Protein AF-0000000078671970 (afdb_homodimer)

Foldseek 3Di:
DVVVVVVVVVVVVVVVVVVVVVLVVVQVVVVVVVVVLLVVVVVVLVVLLVVLLVVVVVVLVVVQVVLVVVLVVVVVVLVVVVVVVVVVVVVVVVVLVVVVVVVDPVSVVVVVVVCVVVVCCVDPDDQDPPSDRPCCVSPPPVVVVSVVVSVVVDFAFLWFWDPLAAFQQKDADSVRFKIDGHPDGHDDRPDQNYAPPAGKIWTPDWDQADKDKWKKFLAPQQKKKWFKFFSPAHGHDDDAAEVVRGHWIWMHHPRWIWTRYVDIDTWDDPDDQGMKMWMDHQPQAKIWIARPVVRHTTDIDGDNPNGIMIIMIHSPDDPDMMGIDTDDDDDDDD/DVVVVVVVVVVVVVVVVVVVVVLVVVQVVVVVVVVVLLVVVVVVLVVLLVVLLVVVVVVLVVVQVVLVVVLVVVVVVLVVVVVVVVVVVVVVVVVLVVVVVVVDPCSVVVVVVVVVVVVCCVPPSDDDPPSDRPCCVSPPPVVVVSVVVSVVVDFAFLWFWDPLAAAQQKDADSVRFKIDGHPDGHDDRPDQNYAPPAGKIWTPDWDQADKGKWKKFLAVQQKKKWFKFFSPAHGHDDDAAEVVRGHWIWMHHPRWIWTRYVDIDTWDDPDDQGMKMWMDHQPQAKIWIARPVVRHTTDMDGDNPNGIMIIMIGRPPDPDMMGIDTDDDDDDDD

Secondary structure (DSSP, 8-state):
-HHHHHHHHHHHHHHHHHHHHHHHHHHHHHHHHHHHHHHHHHHHHHHHHHHHHHHHHHHHHHHHHHHHHHHHHHHHHHHHHHHHHHHHHHHHHHHHHHHHHHT-THHHHHHHHHHHHH---S----PPTT-S--HHHHHTTHHHHHHHHHGGG----S--B-TTTS-TTEEE-TTSSEEEE-SS-------TTS--SS--EEBSS-BSSSEEEEEEE-TT-SSEEEEEEETT---SS----SGGGTEEEEEEETTEEEE-SSS-EE---SS--SEEEEEEETTTTEEEEEETTTTEEEEEEE----S-EEEEEEE-SSSSPEEEEP--EEEEE-/-HHHHHHHHHHHHHHHHHHHHHHHHHHHHHHHHHHHHHHHHHHHHHHHHHHHHHHHHHHHHHHHHHHHHHHHHHHHHHHHHHHHHHHHHHHHHHHHHHHHHTT-TTHHHHHHHHHHHH--------PPTT-S--HHHHHTTHHHHHHHHHGGG----S--B-TTTS-TTEEE-TTSSEEEE-SS-------TTS--SS--EEBSS-BSSSEEEEEEE-TT-SSEEEEEEETT---SS----SGGGTEEEEEEETTEEEE-SSS-EE---SS--SEEEEEEETTTTEEEEEETTTTEEEEEEE----S-EEEEEEE-SSSSPEEEEP--EEEEE-

Sequence (668 aa):
GALEQKIQIFERKVTSYQTLTQNLDNTVDYIKNQASEAEKQIQVEFKKLRDALLTEERLRLSELAQEEEQKIAAVQKLTKNVNQDISDLKKLIVSVKKEIGNEDLRLLQNFQDLKRKAQWTRDDRCLSEDSLLNVGKHVGGLSFKIWKSLQNHVIYNPVVFDPNTASPWLSLDADLTAVKESHEPLITPDNPERFDPCGFVLGAEGYTSGKHRWDVMVRDCPSWVVGVCKEAVARKKKFTLSPSRGVWCIGLSKGVCTAFTNERMALQVQQRLERIRIKLDMDKGEVSFWDGESATHLVTLQHNFNVKIFPFFGPGVHSTSMILVPGKITMHTSGALEQKIQIFERKVTSYQTLTQNLDNTVDYIKNQASEAEKQIQVEFKKLRDALLTEERLRLSELAQEEEQKIAAVQKLTKNVNQDISDLKKLIVSVKKEIGNEDLRLLQNFQDLKRKAQWTRDDRCLSEDSLLNVGKHVGGLSFKIWKSLQNHVIYNPVVFDPNTASPWLSLDADLTAVKESHEPLITPDNPERFDPCGFVLGAEGYTSGKHRWDVMVRDCPSWVVGVCKEAVARKKKFTLSPSRGVWCIGLSKGVCTAFTNERMALQVQQRLERIRIKLDMDKGEVSFWDGESATHLVTLQHNFNVKIFPFFGPGVHSTSMILVPGKITMHTS

Structure (mmCIF, N/CA/C/O backbone):
data_AF-0000000078671970-model_v1
#
loop_
_entity.id
_entity.type
_entity.pdbx_description
1 polymer 'B30.2/SPRY domain-containing protein'
#
loop_
_atom_site.group_PDB
_atom_site.id
_atom_site.type_symbol
_atom_site.label_atom_id
_atom_site.label_alt_id
_atom_site.label_comp_id
_atom_site.label_asym_id
_atom_site.label_entity_id
_atom_site.label_seq_id
_atom_site.pdbx_PDB_ins_code
_atom_site.Cartn_x
_atom_site.Cartn_y
_atom_site.Cartn_z
_atom_site.occupancy
_atom_site.B_iso_or_equiv
_atom_site.auth_seq_id
_atom_site.auth_comp_id
_atom_site.auth_asym_id
_atom_site.auth_atom_id
_atom_site.pdbx_PDB_model_num
ATOM 1 N N . GLY A 1 1 ? 3.639 63.219 39.781 1 63.62 1 GLY A N 1
ATOM 2 C CA . GLY A 1 1 ? 4.078 63.906 38.562 1 63.62 1 GLY A CA 1
ATOM 3 C C . GLY A 1 1 ? 4.352 62.938 37.406 1 63.62 1 GLY A C 1
ATOM 4 O O . GLY A 1 1 ? 3.99 61.781 37.469 1 63.62 1 GLY A O 1
ATOM 5 N N . ALA A 1 2 ? 4.824 63.375 36.188 1 67.62 2 ALA A N 1
ATOM 6 C CA . ALA A 1 2 ? 5.074 62.656 34.938 1 67.62 2 ALA A CA 1
ATOM 7 C C . ALA A 1 2 ? 5.953 61.438 35.156 1 67.62 2 ALA A C 1
ATOM 9 O O . ALA A 1 2 ? 5.723 60.375 34.562 1 67.62 2 ALA A O 1
ATOM 10 N N . LEU A 1 3 ? 6.828 61.562 36.094 1 70.94 3 LEU A N 1
ATOM 11 C CA . LEU A 1 3 ? 7.766 60.469 36.375 1 70.94 3 LEU A CA 1
ATOM 12 C C . LEU A 1 3 ? 7.082 59.344 37.125 1 70.94 3 LEU A C 1
ATOM 14 O O . LEU A 1 3 ? 7.355 58.156 36.875 1 70.94 3 LEU A O 1
ATOM 18 N N . GLU A 1 4 ? 6.262 59.656 38 1 75.5 4 GLU A N 1
ATOM 19 C CA . GLU A 1 4 ? 5.516 58.656 38.781 1 75.5 4 GLU A CA 1
ATOM 20 C C . GLU A 1 4 ? 4.598 57.844 37.875 1 75.5 4 GLU A C 1
ATOM 22 O O . GLU A 1 4 ? 4.43 56.625 38.062 1 75.5 4 GLU A O 1
ATOM 27 N N . GLN A 1 5 ? 4.062 58.469 36.906 1 77.62 5 GLN A N 1
ATOM 28 C CA . GLN A 1 5 ? 3.203 57.781 35.938 1 77.62 5 GLN A CA 1
ATOM 29 C C . GLN A 1 5 ? 4 56.781 35.094 1 77.62 5 GLN A C 1
ATOM 31 O O . GLN A 1 5 ? 3.516 55.688 34.812 1 77.62 5 GLN A O 1
ATOM 36 N N . LYS A 1 6 ? 5.113 57.156 34.812 1 72.44 6 LYS A N 1
ATOM 37 C CA . LYS A 1 6 ? 5.965 56.281 34.031 1 72.44 6 LYS A CA 1
ATOM 38 C C . LYS A 1 6 ? 6.395 55.062 34.844 1 72.44 6 LYS A C 1
ATOM 40 O O . LYS A 1 6 ? 6.473 53.938 34.312 1 72.44 6 LYS A O 1
ATOM 45 N N . ILE A 1 7 ? 6.711 55.344 36.062 1 80.12 7 ILE A N 1
ATOM 46 C CA . ILE A 1 7 ? 7.074 54.25 36.938 1 80.12 7 ILE A CA 1
ATOM 47 C C . ILE A 1 7 ? 5.922 53.25 37.031 1 80.12 7 ILE A C 1
ATOM 49 O O . ILE A 1 7 ? 6.145 52.031 37.031 1 80.12 7 ILE A O 1
ATOM 53 N N . GLN A 1 8 ? 4.77 53.781 37 1 82.75 8 GLN A N 1
ATOM 54 C CA . GLN A 1 8 ? 3.594 52.906 37.031 1 82.75 8 GLN A CA 1
ATOM 55 C C . GLN A 1 8 ? 3.477 52.062 35.781 1 82.75 8 GLN A C 1
ATOM 57 O O . GLN A 1 8 ? 3.068 50.906 35.812 1 82.75 8 GLN A O 1
ATOM 62 N N . ILE A 1 9 ? 3.814 52.656 34.719 1 79.69 9 ILE A N 1
ATOM 63 C CA . ILE A 1 9 ? 3.783 51.969 33.438 1 79.69 9 ILE A CA 1
ATOM 64 C C . ILE A 1 9 ? 4.793 50.844 33.438 1 79.69 9 ILE A C 1
ATOM 66 O O . ILE A 1 9 ? 4.492 49.719 32.969 1 79.69 9 ILE A O 1
ATOM 70 N N . PHE A 1 10 ? 5.961 51.062 33.969 1 79.88 10 PHE A N 1
ATOM 71 C CA . PHE A 1 10 ? 7 50.031 34.031 1 79.88 10 PHE A CA 1
ATOM 72 C C . PHE A 1 10 ? 6.602 48.906 35 1 79.88 10 PHE A C 1
ATOM 74 O O . PHE A 1 10 ? 6.875 47.75 34.719 1 79.88 10 PHE A O 1
ATOM 81 N N . GLU A 1 11 ? 6.004 49.312 36.031 1 86.06 11 GLU A N 1
ATOM 82 C CA . GLU A 1 11 ? 5.551 48.312 36.969 1 86.06 11 GLU A CA 1
ATOM 83 C C . GLU A 1 11 ? 4.488 47.406 36.344 1 86.06 11 GLU A C 1
ATOM 85 O O . GLU A 1 11 ? 4.48 46.188 36.594 1 86.06 11 GLU A O 1
ATOM 90 N N . ARG A 1 12 ? 3.641 47.969 35.594 1 85.31 12 ARG A N 1
ATOM 91 C CA . ARG A 1 12 ? 2.629 47.188 34.906 1 85.31 12 ARG A CA 1
ATOM 92 C C . ARG A 1 12 ? 3.271 46.25 33.875 1 85.31 12 ARG A C 1
ATOM 94 O O . ARG A 1 12 ? 2.822 45.094 33.719 1 85.31 12 ARG A O 1
ATOM 101 N N . LYS A 1 13 ? 4.211 46.688 33.281 1 83.06 13 LYS A N 1
ATOM 102 C CA . LYS A 1 13 ? 4.914 45.875 32.281 1 83.06 13 LYS A CA 1
ATOM 103 C C . LYS A 1 13 ? 5.605 44.688 32.969 1 83.06 13 LYS A C 1
ATOM 105 O O . LYS A 1 13 ? 5.633 43.594 32.406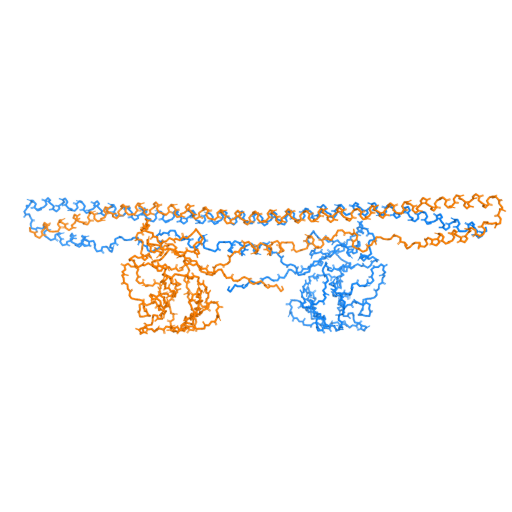 1 83.06 13 LYS A O 1
ATOM 110 N N . VAL A 1 14 ? 6.188 44.938 34.094 1 86.62 14 VAL A N 1
ATOM 111 C CA . VAL A 1 14 ? 6.824 43.875 34.844 1 86.62 14 VAL A CA 1
ATOM 112 C C . VAL A 1 14 ? 5.797 42.781 35.156 1 86.62 14 VAL A C 1
ATOM 114 O O . VAL A 1 14 ? 6.062 41.594 35 1 86.62 14 VAL A O 1
ATOM 117 N N . THR A 1 15 ? 4.668 43.312 35.594 1 89.44 15 THR A N 1
ATOM 118 C CA . THR A 1 15 ? 3.607 42.375 35.938 1 89.44 15 THR A CA 1
ATOM 119 C C . THR A 1 15 ? 3.164 41.562 34.688 1 89.44 15 THR A C 1
ATOM 121 O O . THR A 1 15 ? 2.922 40.375 34.781 1 89.44 15 THR A O 1
ATOM 124 N N . SER A 1 16 ? 3.049 42.25 33.562 1 85.94 16 SER A N 1
ATOM 125 C CA . SER A 1 16 ? 2.666 41.625 32.312 1 85.94 16 SER A CA 1
ATOM 126 C C . SER A 1 16 ? 3.688 40.562 31.891 1 85.94 16 SER A C 1
ATOM 128 O O . SER A 1 16 ? 3.32 39.5 31.438 1 85.94 16 SER A O 1
ATOM 130 N N . TYR A 1 17 ? 4.91 40.844 32.094 1 86.88 17 TYR A N 1
ATOM 131 C CA . TYR A 1 17 ? 5.977 39.906 31.719 1 86.88 17 TYR A CA 1
ATOM 132 C C . TYR A 1 17 ? 6.004 38.719 32.656 1 86.88 17 TYR A C 1
ATOM 134 O O . TYR A 1 17 ? 6.324 37.594 32.219 1 86.88 17 TYR A O 1
ATOM 142 N N . GLN A 1 18 ? 5.723 38.969 33.875 1 90.62 18 GLN A N 1
ATOM 143 C CA . GLN A 1 18 ? 5.648 37.875 34.812 1 90.62 18 GLN A CA 1
ATOM 144 C C . GLN A 1 18 ? 4.535 36.906 34.438 1 90.62 18 GLN A C 1
ATOM 146 O O . GLN A 1 18 ? 4.711 35.688 34.5 1 90.62 18 GLN A O 1
ATOM 151 N N . THR A 1 19 ? 3.449 37.469 34.062 1 88.88 19 THR A N 1
ATOM 152 C CA . THR A 1 19 ? 2.35 36.625 33.562 1 88.88 19 THR A CA 1
ATOM 153 C C . THR A 1 19 ? 2.752 35.875 32.312 1 88.88 19 THR A C 1
ATOM 155 O O . THR A 1 19 ? 2.391 34.688 32.125 1 88.88 19 THR A O 1
ATOM 158 N N . LEU A 1 20 ? 3.453 36.531 31.484 1 88.12 20 LEU A N 1
ATOM 159 C CA . LEU A 1 20 ? 3.928 35.906 30.25 1 88.12 20 LEU A CA 1
ATOM 160 C C . LEU A 1 20 ? 4.832 34.719 30.547 1 88.12 20 LEU A C 1
ATOM 162 O O . LEU A 1 20 ? 4.758 33.688 29.875 1 88.12 20 LEU A O 1
ATOM 166 N N . THR A 1 21 ? 5.684 34.875 31.5 1 91.06 21 THR A N 1
ATOM 167 C CA . THR A 1 21 ? 6.586 33.781 31.844 1 91.06 21 THR A CA 1
ATOM 168 C C . THR A 1 21 ? 5.797 32.562 32.312 1 91.06 21 THR A C 1
ATOM 170 O O . THR A 1 21 ? 6.16 31.438 31.984 1 91.06 21 THR A O 1
ATOM 173 N N . GLN A 1 22 ? 4.805 32.844 33.031 1 91.5 22 GLN A N 1
ATOM 174 C CA . GLN A 1 22 ? 3.949 31.734 33.469 1 91.5 22 GLN A CA 1
ATOM 175 C C . GLN A 1 22 ? 3.285 31.047 32.25 1 91.5 22 GLN A C 1
ATOM 177 O O . GLN A 1 22 ? 3.189 29.828 32.219 1 91.5 22 GLN A O 1
ATOM 182 N N . ASN A 1 23 ? 2.789 31.812 31.312 1 89.88 23 ASN A N 1
ATOM 183 C CA . ASN A 1 23 ? 2.178 31.297 30.094 1 89.88 23 ASN A CA 1
ATOM 184 C C . ASN A 1 23 ? 3.17 30.469 29.281 1 89.88 23 ASN A C 1
ATOM 186 O O . ASN A 1 23 ? 2.797 29.453 28.672 1 89.88 23 ASN A O 1
ATOM 190 N N . LEU A 1 24 ? 4.355 30.938 29.297 1 93.62 24 LEU A N 1
ATOM 191 C CA . LEU A 1 24 ? 5.398 30.219 28.578 1 93.62 24 LEU A CA 1
ATOM 192 C C . LEU A 1 24 ? 5.688 28.859 29.234 1 93.62 24 LEU A C 1
ATOM 194 O O . LEU A 1 24 ? 5.902 27.875 28.547 1 93.62 24 LEU A O 1
ATOM 198 N N . ASP A 1 25 ? 5.676 28.859 30.531 1 94.06 25 ASP A N 1
ATOM 199 C CA . ASP A 1 25 ? 5.832 27.594 31.25 1 94.06 25 ASP A CA 1
ATOM 200 C C . ASP A 1 25 ? 4.699 26.625 30.906 1 94.06 25 ASP A C 1
ATOM 202 O O . ASP A 1 25 ? 4.938 25.438 30.703 1 94.06 25 ASP A O 1
ATOM 206 N N . ASN A 1 26 ? 3.531 27.141 30.906 1 93.62 26 ASN A N 1
ATOM 207 C CA . ASN A 1 26 ? 2.379 26.328 30.531 1 93.62 26 ASN A CA 1
ATOM 208 C C . ASN A 1 26 ? 2.502 25.812 29.109 1 93.62 26 ASN A C 1
ATOM 210 O O . ASN A 1 26 ? 2.055 24.703 28.797 1 93.62 26 ASN A O 1
ATOM 214 N N . THR A 1 27 ? 3.055 26.641 28.266 1 95.69 27 THR A N 1
ATOM 215 C CA . THR A 1 27 ? 3.258 26.25 26.875 1 95.69 27 THR A CA 1
ATOM 216 C C . THR A 1 27 ? 4.215 25.062 26.781 1 95.69 27 THR A C 1
ATOM 218 O O . THR A 1 27 ? 4 24.156 25.984 1 95.69 27 THR A O 1
ATOM 221 N N . VAL A 1 28 ? 5.258 25.078 27.562 1 97.06 28 VAL A N 1
ATOM 222 C CA . VAL A 1 28 ? 6.199 23.969 27.578 1 97.06 28 VAL A CA 1
ATOM 223 C C . VAL A 1 28 ? 5.473 22.672 27.969 1 97.06 28 VAL A C 1
ATOM 225 O O . VAL A 1 28 ? 5.641 21.641 27.328 1 97.06 28 VAL A O 1
ATOM 228 N N . ASP A 1 29 ? 4.68 22.797 29 1 97.12 29 ASP A N 1
ATOM 229 C CA . ASP A 1 29 ? 3.914 21.641 29.438 1 97.12 29 ASP A CA 1
ATOM 230 C C . ASP A 1 29 ? 2.963 21.156 28.344 1 97.12 29 ASP A C 1
ATOM 232 O O . ASP A 1 29 ? 2.773 19.953 28.156 1 97.12 29 ASP A O 1
ATOM 236 N N . TYR A 1 30 ? 2.377 22.047 27.688 1 97.06 30 TYR A N 1
ATOM 237 C CA . TYR A 1 30 ? 1.464 21.719 26.594 1 97.06 30 TYR A CA 1
ATOM 238 C C . TYR A 1 30 ? 2.189 20.969 25.484 1 97.06 30 TYR A C 1
ATOM 240 O O . TYR A 1 30 ? 1.682 19.969 24.969 1 97.06 30 TYR A O 1
ATOM 248 N N . ILE A 1 31 ? 3.34 21.422 25.156 1 97.88 31 ILE A N 1
ATOM 249 C CA . ILE A 1 31 ? 4.141 20.797 24.109 1 97.88 31 ILE A CA 1
ATOM 250 C C . ILE A 1 31 ? 4.477 19.359 24.516 1 97.88 31 ILE A C 1
ATOM 252 O O . ILE A 1 31 ? 4.383 18.438 23.703 1 97.88 31 ILE A O 1
ATOM 256 N N . LYS A 1 32 ? 4.832 19.203 25.719 1 98 32 LYS A N 1
ATOM 257 C CA . LYS A 1 32 ? 5.145 17.875 26.234 1 98 32 LYS A CA 1
ATOM 258 C C . LYS A 1 32 ? 3.932 16.953 26.125 1 98 32 LYS A C 1
ATOM 260 O O . LYS A 1 32 ? 4.066 15.781 25.75 1 98 32 LYS A O 1
ATOM 265 N N . ASN A 1 33 ? 2.822 17.453 26.469 1 97 33 ASN A N 1
ATOM 266 C CA . ASN A 1 33 ? 1.596 16.672 26.359 1 97 33 ASN A CA 1
ATOM 267 C C . ASN A 1 33 ? 1.265 16.328 24.922 1 97 33 ASN A C 1
ATOM 269 O O . ASN A 1 33 ? 0.842 15.211 24.625 1 97 33 ASN A O 1
ATOM 273 N N . GLN A 1 34 ? 1.362 17.328 24 1 96.81 34 GLN A N 1
ATOM 274 C CA . GLN A 1 34 ? 1.18 17.062 22.578 1 96.81 34 GLN A CA 1
ATOM 275 C C . GLN A 1 34 ? 2.062 15.914 22.109 1 96.81 34 GLN A C 1
ATOM 277 O O . GLN A 1 34 ? 1.601 15.016 21.406 1 96.81 34 GLN A O 1
ATOM 282 N N . ALA A 1 35 ? 3.314 15.984 22.516 1 98 35 ALA A N 1
ATOM 283 C CA . ALA A 1 35 ? 4.285 14.969 22.094 1 98 35 ALA A CA 1
ATOM 284 C C . ALA A 1 35 ? 3.902 13.594 22.625 1 98 35 ALA A C 1
ATOM 286 O O . ALA A 1 35 ? 3.979 12.602 21.906 1 98 35 ALA A O 1
ATOM 287 N N . SER A 1 36 ? 3.508 13.562 23.875 1 97.75 36 SER A N 1
ATOM 288 C CA . SER A 1 36 ? 3.117 12.305 24.5 1 97.75 36 SER A CA 1
ATOM 289 C C . SER A 1 36 ? 1.923 11.68 23.781 1 97.75 36 SER A C 1
ATOM 291 O O . SER A 1 36 ? 1.92 10.477 23.5 1 97.75 36 SER A O 1
ATOM 293 N N . GLU A 1 37 ? 0.958 12.469 23.516 1 96.56 37 GLU A N 1
ATOM 294 C CA . GLU A 1 37 ? -0.232 11.977 22.828 1 96.56 37 GLU A CA 1
ATOM 295 C C . GLU A 1 37 ? 0.094 11.539 21.406 1 96.56 37 GLU A C 1
ATOM 297 O O . GLU A 1 37 ? -0.429 10.531 20.922 1 96.56 37 GLU A O 1
ATOM 302 N N . ALA A 1 38 ? 0.88 12.336 20.719 1 97.5 38 ALA A N 1
ATOM 303 C CA . ALA A 1 38 ? 1.294 11.984 19.359 1 97.5 38 ALA A CA 1
ATOM 304 C C . ALA A 1 38 ? 2.059 10.664 19.344 1 97.5 38 ALA A C 1
ATOM 306 O O . ALA A 1 38 ? 1.854 9.828 18.453 1 97.5 38 ALA A O 1
ATOM 307 N N . GLU A 1 39 ? 2.986 10.492 20.297 1 98.12 39 GLU A N 1
ATOM 308 C CA . GLU A 1 39 ? 3.748 9.258 20.422 1 98.12 39 GLU A CA 1
ATOM 309 C C . GLU A 1 39 ? 2.822 8.055 20.578 1 98.12 39 GLU A C 1
ATOM 311 O O . GLU A 1 39 ? 3.008 7.031 19.906 1 98.12 39 GLU A O 1
ATOM 316 N N . LYS A 1 40 ? 1.874 8.219 21.422 1 97.38 40 LYS A N 1
ATOM 317 C CA . LYS A 1 40 ? 0.908 7.148 21.641 1 97.38 40 LYS A CA 1
ATOM 318 C C . LYS A 1 40 ? 0.157 6.812 20.359 1 97.38 40 LYS A C 1
ATOM 320 O O . LYS A 1 40 ? -0.015 5.641 20.016 1 97.38 40 LYS A O 1
ATOM 325 N N . GLN A 1 41 ? -0.282 7.848 19.703 1 96.38 41 GLN A N 1
ATOM 326 C CA . GLN A 1 41 ? -1.037 7.637 18.469 1 96.38 41 GLN A CA 1
ATOM 327 C C . GLN A 1 41 ? -0.178 6.957 17.406 1 96.38 41 GLN A C 1
ATOM 329 O O . GLN A 1 41 ? -0.657 6.086 16.672 1 96.38 41 GLN A O 1
ATOM 334 N N . ILE A 1 42 ? 1.043 7.352 17.266 1 97.5 42 ILE A N 1
ATOM 335 C CA . ILE A 1 42 ? 1.968 6.73 16.328 1 97.5 42 ILE A CA 1
ATOM 336 C C . ILE A 1 42 ? 2.115 5.246 16.656 1 97.5 42 ILE A C 1
ATOM 338 O O . ILE A 1 42 ? 1.994 4.398 15.766 1 97.5 42 ILE A O 1
ATOM 342 N N . GLN A 1 43 ? 2.299 4.93 17.891 1 97.38 43 GLN A N 1
ATOM 343 C CA . GLN A 1 43 ? 2.494 3.543 18.312 1 97.38 43 GLN A CA 1
ATOM 344 C C . GLN A 1 43 ? 1.245 2.707 18.047 1 97.38 43 GLN A C 1
ATOM 346 O O . GLN A 1 43 ? 1.345 1.548 17.641 1 97.38 43 GLN A O 1
ATOM 351 N N . VAL A 1 44 ? 0.142 3.307 18.25 1 96.44 44 VAL A N 1
ATOM 352 C CA . VAL A 1 44 ? -1.117 2.604 18.031 1 96.44 44 VAL A CA 1
ATOM 353 C C . VAL A 1 44 ? -1.264 2.248 16.562 1 96.44 44 VAL A C 1
ATOM 355 O O . VAL A 1 44 ? -1.615 1.117 16.219 1 96.44 44 VAL A O 1
ATOM 358 N N . GLU A 1 45 ? -1.044 3.189 15.695 1 95.81 45 GLU A N 1
ATOM 359 C CA . GLU A 1 45 ? -1.2 2.969 14.258 1 95.81 45 GLU A CA 1
ATOM 360 C C . GLU A 1 45 ? -0.217 1.919 13.75 1 95.81 45 GLU A C 1
ATOM 362 O O . GLU A 1 45 ? -0.576 1.068 12.93 1 95.81 45 GLU A O 1
ATOM 367 N N . PHE A 1 46 ? 1 1.916 14.227 1 97.19 46 PHE A N 1
ATOM 368 C CA . PHE A 1 46 ? 1.989 0.931 13.805 1 97.19 46 PHE A CA 1
ATOM 369 C C . PHE A 1 46 ? 1.64 -0.45 14.344 1 97.19 46 PHE A C 1
ATOM 371 O O . PHE A 1 46 ? 1.818 -1.456 13.656 1 97.19 46 PHE A O 1
ATOM 378 N N . LYS A 1 47 ? 1.19 -0.462 15.578 1 96.81 47 LYS A N 1
ATOM 379 C CA . LYS A 1 47 ? 0.773 -1.74 16.141 1 96.81 47 LYS A CA 1
ATOM 380 C C . LYS A 1 47 ? -0.348 -2.367 15.32 1 96.81 47 LYS A C 1
ATOM 382 O O . LYS A 1 47 ? -0.353 -3.58 15.094 1 96.81 47 LYS A O 1
ATOM 387 N N . LYS A 1 48 ? -1.27 -1.581 14.898 1 95.88 48 LYS A N 1
ATOM 388 C CA . LYS A 1 48 ? -2.373 -2.072 14.07 1 95.88 48 LYS A CA 1
ATOM 389 C C . LYS A 1 48 ? -1.855 -2.734 12.797 1 95.88 48 LYS A C 1
ATOM 391 O O . LYS A 1 48 ? -2.301 -3.826 12.438 1 95.88 48 LYS A O 1
ATOM 396 N N . LEU A 1 49 ? -0.936 -2.105 12.109 1 96.56 49 LEU A N 1
ATOM 397 C CA . LEU A 1 49 ? -0.395 -2.643 10.867 1 96.56 49 LEU A CA 1
ATOM 398 C C . LEU A 1 49 ? 0.459 -3.879 11.133 1 96.56 49 LEU A C 1
ATOM 400 O O . LEU A 1 49 ? 0.425 -4.84 10.359 1 96.56 49 LEU A O 1
ATOM 404 N N . ARG A 1 50 ? 1.202 -3.883 12.25 1 96.5 50 ARG A N 1
ATOM 405 C CA . ARG A 1 50 ? 1.996 -5.051 12.617 1 96.5 50 ARG A CA 1
ATOM 406 C C . ARG A 1 50 ? 1.103 -6.25 12.906 1 96.5 50 ARG A C 1
ATOM 408 O O . ARG A 1 50 ? 1.4 -7.371 12.492 1 96.5 50 ARG A O 1
ATOM 415 N N . ASP A 1 51 ? 0.023 -5.965 13.602 1 97 51 ASP A N 1
ATOM 416 C CA . ASP A 1 51 ? -0.923 -7.035 13.898 1 97 51 ASP A CA 1
ATOM 417 C C . ASP A 1 51 ? -1.56 -7.578 12.625 1 97 51 ASP A C 1
ATOM 419 O O . ASP A 1 51 ? -1.772 -8.789 12.5 1 97 51 ASP A O 1
ATOM 423 N N . ALA A 1 52 ? -1.874 -6.691 11.742 1 96.81 52 ALA A N 1
ATOM 424 C CA . ALA A 1 52 ? -2.441 -7.117 10.469 1 96.81 52 ALA A CA 1
ATOM 425 C C . ALA A 1 52 ? -1.466 -8.008 9.703 1 96.81 52 ALA A C 1
ATOM 427 O O . ALA A 1 52 ? -1.866 -9.008 9.109 1 96.81 52 ALA A O 1
ATOM 428 N N . LEU A 1 53 ? -0.207 -7.695 9.719 1 96.62 53 LEU A N 1
ATOM 429 C CA . LEU A 1 53 ? 0.822 -8.484 9.047 1 96.62 53 LEU A CA 1
ATOM 430 C C . LEU A 1 53 ? 0.937 -9.867 9.672 1 96.62 53 LEU A C 1
ATOM 432 O O . LEU A 1 53 ? 1.026 -10.867 8.961 1 96.62 53 LEU A O 1
ATOM 436 N N . LEU A 1 54 ? 0.916 -9.891 10.977 1 96.94 54 LEU A N 1
ATOM 437 C CA . LEU A 1 54 ? 1.019 -11.164 11.68 1 96.94 54 LEU A CA 1
ATOM 438 C C . LEU A 1 54 ? -0.17 -12.062 11.352 1 96.94 54 LEU A C 1
ATOM 440 O O . LEU A 1 54 ? -0 -13.258 11.109 1 96.94 54 LEU A O 1
ATOM 444 N N . THR A 1 55 ? -1.32 -11.477 11.352 1 97 55 THR A N 1
ATOM 445 C CA . THR A 1 55 ? -2.529 -12.234 11.047 1 97 55 THR A CA 1
ATOM 446 C C . THR A 1 55 ? -2.479 -12.766 9.617 1 97 55 THR A C 1
ATOM 448 O O . THR A 1 55 ? -2.801 -13.93 9.375 1 97 55 THR A O 1
ATOM 451 N N . GLU A 1 56 ? -2.102 -11.898 8.688 1 96.75 56 GLU A N 1
ATOM 452 C CA . GLU A 1 56 ? -1.991 -12.305 7.289 1 96.75 56 GLU A CA 1
ATOM 453 C C . GLU A 1 56 ? -0.972 -13.422 7.117 1 96.75 56 GLU A C 1
ATOM 455 O O . GLU A 1 56 ? -1.202 -14.367 6.359 1 96.75 56 GLU A O 1
ATOM 460 N N . GLU A 1 57 ? 0.16 -13.336 7.785 1 97.75 57 GLU A N 1
ATOM 461 C CA . GLU A 1 57 ? 1.186 -14.375 7.715 1 97.75 57 GLU A CA 1
ATOM 462 C C . GLU A 1 57 ? 0.646 -15.719 8.195 1 97.75 57 GLU A C 1
ATOM 464 O O . GLU A 1 57 ? 0.849 -16.75 7.539 1 97.75 57 GLU A O 1
ATOM 469 N N . ARG A 1 58 ? -0.053 -15.727 9.312 1 97.81 58 ARG A N 1
ATOM 470 C CA . ARG A 1 58 ? -0.632 -16.953 9.859 1 97.81 58 ARG A CA 1
ATOM 471 C C . ARG A 1 58 ? -1.641 -17.562 8.891 1 97.81 58 ARG A C 1
ATOM 473 O O . ARG A 1 58 ? -1.69 -18.781 8.727 1 97.81 58 ARG A O 1
ATOM 480 N N . LEU A 1 59 ? -2.4 -16.703 8.312 1 97.38 59 LEU A N 1
ATOM 481 C CA . LEU A 1 59 ? -3.402 -17.172 7.355 1 97.38 59 LEU A CA 1
ATOM 482 C C . LEU A 1 59 ? -2.742 -17.844 6.16 1 97.38 59 LEU A C 1
ATOM 484 O O . LEU A 1 59 ? -3.164 -18.938 5.746 1 97.38 59 LEU A O 1
ATOM 488 N N . ARG A 1 60 ? -1.719 -17.25 5.602 1 97.69 60 ARG A N 1
ATOM 489 C CA . ARG A 1 60 ? -1.031 -17.797 4.434 1 97.69 60 ARG A CA 1
ATOM 490 C C . ARG A 1 60 ? -0.321 -19.094 4.777 1 97.69 60 ARG A C 1
ATOM 492 O O . ARG A 1 60 ? -0.332 -20.047 3.984 1 97.69 60 ARG A O 1
ATOM 499 N N . LEU A 1 61 ? 0.296 -19.141 5.965 1 98.38 61 LEU A N 1
ATOM 500 C CA . LEU A 1 61 ? 0.968 -20.359 6.395 1 98.38 61 LEU A CA 1
ATOM 501 C C . LEU A 1 61 ? -0.038 -21.484 6.609 1 98.38 61 LEU A C 1
ATOM 503 O O . LEU A 1 61 ? 0.237 -22.641 6.281 1 98.38 61 LEU A O 1
ATOM 507 N N . SER A 1 62 ? -1.218 -21.156 7.137 1 98.38 62 SER A N 1
ATOM 508 C CA . SER A 1 62 ? -2.275 -22.141 7.328 1 98.38 62 SER A CA 1
ATOM 509 C C . SER A 1 62 ? -2.787 -22.672 5.996 1 98.38 62 SER A C 1
ATOM 511 O O . SER A 1 62 ? -3.023 -23.875 5.848 1 98.38 62 SER A O 1
ATOM 513 N N . GLU A 1 63 ? -2.977 -21.781 5.066 1 98 63 GLU A N 1
ATOM 514 C CA . GLU A 1 63 ? -3.418 -22.188 3.734 1 98 63 GLU A CA 1
ATOM 515 C C . GLU A 1 63 ? -2.404 -23.125 3.078 1 98 63 GLU A C 1
ATOM 517 O O . GLU A 1 63 ? -2.783 -24.109 2.436 1 98 63 GLU A O 1
ATOM 522 N N . LEU A 1 64 ? -1.125 -22.766 3.193 1 98.38 64 LEU A N 1
ATOM 523 C CA . LEU A 1 64 ? -0.054 -23.594 2.656 1 98.38 64 LEU A CA 1
ATOM 524 C C . LEU A 1 64 ? -0.078 -24.984 3.287 1 98.38 64 LEU A C 1
ATOM 526 O O . LEU A 1 64 ? 0.002 -25.984 2.582 1 98.38 64 LEU A O 1
ATOM 530 N N . ALA A 1 65 ? -0.231 -25.062 4.605 1 98.38 65 ALA A N 1
ATOM 531 C CA . ALA A 1 65 ? -0.257 -26.328 5.336 1 98.38 65 ALA A CA 1
ATOM 532 C C . ALA A 1 65 ? -1.454 -27.172 4.918 1 98.38 65 ALA A C 1
ATOM 534 O O . ALA A 1 65 ? -1.339 -28.391 4.773 1 98.38 65 ALA A O 1
ATOM 535 N N . GLN A 1 66 ? -2.547 -26.5 4.766 1 98.44 66 GLN A N 1
ATOM 536 C CA . GLN A 1 66 ? -3.756 -27.219 4.352 1 98.44 66 GLN A CA 1
ATOM 537 C C . GLN A 1 66 ? -3.586 -27.828 2.967 1 98.44 66 GLN A C 1
ATOM 539 O O . GLN A 1 66 ? -3.971 -28.984 2.742 1 98.44 66 GLN A O 1
ATOM 544 N N . GLU A 1 67 ? -3.068 -27.078 2.035 1 98.44 67 GLU A N 1
ATOM 545 C CA . GLU A 1 67 ? -2.848 -27.625 0.697 1 98.44 67 GLU A CA 1
ATOM 546 C C . GLU A 1 67 ? -1.852 -28.781 0.727 1 98.44 67 GLU A C 1
ATOM 548 O O . GLU A 1 67 ? -2.029 -29.766 0.026 1 98.44 67 GLU A O 1
ATOM 553 N N . GLU A 1 68 ? -0.761 -28.609 1.505 1 98.44 68 GLU A N 1
ATOM 554 C CA . GLU A 1 68 ? 0.22 -29.688 1.654 1 98.44 68 GLU A CA 1
ATOM 555 C C . GLU A 1 68 ? -0.445 -30.984 2.1 1 98.44 68 GLU A C 1
ATOM 557 O O . GLU A 1 68 ? -0.22 -32.031 1.502 1 98.44 68 GLU A O 1
ATOM 562 N N . GLU A 1 69 ? -1.277 -30.891 3.105 1 98.31 69 GLU A N 1
ATOM 563 C CA . GLU A 1 69 ? -1.967 -32.062 3.643 1 98.31 69 GLU A CA 1
ATOM 564 C C . GLU A 1 69 ? -2.877 -32.688 2.596 1 98.31 69 GLU A C 1
ATOM 566 O O . GLU A 1 69 ? -2.91 -33.938 2.453 1 98.31 69 GLU A O 1
ATOM 571 N N . GLN A 1 70 ? -3.574 -31.891 1.918 1 97.81 70 GLN A N 1
ATOM 572 C CA . GLN A 1 70 ? -4.5 -32.375 0.901 1 97.81 70 GLN A CA 1
ATOM 573 C C . GLN A 1 70 ? -3.76 -33.094 -0.226 1 97.81 70 GLN A C 1
ATOM 575 O O . GLN A 1 70 ? -4.18 -34.156 -0.674 1 97.81 70 GLN A O 1
ATOM 580 N N . LYS A 1 71 ? -2.676 -32.5 -0.695 1 97.88 71 LYS A N 1
ATOM 581 C CA . LYS A 1 71 ? -1.912 -33.062 -1.797 1 97.88 71 LYS A CA 1
ATOM 582 C C . LYS A 1 71 ? -1.254 -34.375 -1.381 1 97.88 71 LYS A C 1
ATOM 584 O O . LYS A 1 71 ? -1.263 -35.344 -2.139 1 97.88 71 LYS A O 1
ATOM 589 N N . ILE A 1 72 ? -0.685 -34.406 -0.201 1 97.88 72 ILE A N 1
ATOM 590 C CA . ILE A 1 72 ? -0.05 -35.625 0.296 1 97.88 72 ILE A CA 1
ATOM 591 C C . ILE A 1 72 ? -1.093 -36.719 0.436 1 97.88 72 ILE A C 1
ATOM 593 O O . ILE A 1 72 ? -0.851 -37.875 0.04 1 97.88 72 ILE A O 1
ATOM 597 N N . ALA A 1 73 ? -2.275 -36.375 0.967 1 97.25 73 ALA A N 1
ATOM 598 C CA . ALA A 1 73 ? -3.352 -37.375 1.13 1 97.25 73 ALA A CA 1
ATOM 599 C C . ALA A 1 73 ? -3.779 -37.938 -0.218 1 97.25 73 ALA A C 1
ATOM 601 O O . ALA A 1 73 ? -4.055 -39.125 -0.33 1 97.25 73 ALA A O 1
ATOM 602 N N . ALA A 1 74 ? -3.838 -37.094 -1.184 1 95.5 74 ALA A N 1
ATOM 603 C CA . ALA A 1 74 ? -4.238 -37.531 -2.516 1 95.5 74 ALA A CA 1
ATOM 604 C C . ALA A 1 74 ? -3.223 -38.531 -3.098 1 95.5 74 ALA A C 1
ATOM 606 O O . ALA A 1 74 ? -3.598 -39.531 -3.693 1 95.5 74 ALA A O 1
ATOM 607 N N . VAL A 1 75 ? -1.933 -38.188 -2.951 1 95.5 75 VAL A N 1
ATOM 608 C CA . VAL A 1 75 ? -0.879 -39.062 -3.467 1 95.5 75 VAL A CA 1
ATOM 609 C C . VAL A 1 75 ? -0.881 -40.375 -2.705 1 95.5 75 VAL A C 1
ATOM 611 O O . VAL A 1 75 ? -0.708 -41.438 -3.301 1 95.5 75 VAL A O 1
ATOM 614 N N . GLN A 1 76 ? -1.085 -40.312 -1.429 1 95.5 76 GLN A N 1
ATOM 615 C CA . GLN A 1 76 ? -1.112 -41.531 -0.608 1 95.5 76 GLN A CA 1
ATOM 616 C C . GLN A 1 76 ? -2.299 -42.406 -0.974 1 95.5 76 GLN A C 1
ATOM 618 O O . GLN A 1 76 ? -2.186 -43.656 -0.979 1 95.5 76 GLN A O 1
ATOM 623 N N . LYS A 1 77 ? -3.443 -41.781 -1.209 1 94.06 77 LYS A N 1
ATOM 624 C CA . LYS A 1 77 ? -4.602 -42.562 -1.666 1 94.06 77 LYS A CA 1
ATOM 625 C C . LYS A 1 77 ? -4.297 -43.281 -2.975 1 94.06 77 LYS A C 1
ATOM 627 O O . LYS A 1 77 ? -4.66 -44.438 -3.143 1 94.06 77 LYS A O 1
ATOM 632 N N . LEU A 1 78 ? -3.674 -42.562 -3.873 1 91.12 78 LEU A N 1
ATOM 633 C CA . LEU A 1 78 ? -3.266 -43.188 -5.133 1 91.12 78 LEU A CA 1
ATOM 634 C C . LEU A 1 78 ? -2.314 -44.344 -4.891 1 91.12 78 LEU A C 1
ATOM 636 O O . LEU A 1 78 ? -2.424 -45.375 -5.539 1 91.12 78 LEU A O 1
ATOM 640 N N . THR A 1 79 ? -1.342 -44.188 -3.992 1 93 79 THR A N 1
ATOM 641 C CA . THR A 1 79 ? -0.397 -45.25 -3.645 1 93 79 THR A CA 1
ATOM 642 C C . THR A 1 79 ? -1.133 -46.469 -3.141 1 93 79 THR A C 1
ATOM 644 O O . THR A 1 79 ? -0.8 -47.594 -3.525 1 93 79 THR A O 1
ATOM 647 N N . LYS A 1 80 ? -2.143 -46.281 -2.348 1 93.44 80 LYS A N 1
ATOM 648 C CA . LYS A 1 80 ? -2.932 -47.375 -1.812 1 93.44 80 LYS A CA 1
ATOM 649 C C . LYS A 1 80 ? -3.656 -48.125 -2.928 1 93.44 80 LYS A C 1
ATOM 651 O O . LYS A 1 80 ? -3.686 -49.375 -2.939 1 93.44 80 LYS A O 1
ATOM 656 N N . ASN A 1 81 ? -4.227 -47.375 -3.814 1 88.81 81 ASN A N 1
ATOM 657 C CA . ASN A 1 81 ? -4.93 -47.969 -4.941 1 88.81 81 ASN A CA 1
ATOM 658 C C . ASN A 1 81 ? -3.986 -48.812 -5.801 1 88.81 81 ASN A C 1
ATOM 660 O O . ASN A 1 81 ? -4.348 -49.906 -6.238 1 88.81 81 ASN A O 1
ATOM 664 N N . VAL A 1 82 ? -2.785 -48.219 -6.039 1 88.94 82 VAL A N 1
ATOM 665 C CA . VAL A 1 82 ? -1.801 -48.938 -6.855 1 88.94 82 VAL A CA 1
ATOM 666 C C . VAL A 1 82 ? -1.354 -50.188 -6.145 1 88.94 82 VAL A C 1
ATOM 668 O O . VAL A 1 82 ? -1.208 -51.25 -6.777 1 88.94 82 VAL A O 1
ATOM 671 N N . ASN A 1 83 ? -1.164 -50.156 -4.887 1 91.38 83 ASN A N 1
ATOM 672 C CA . ASN A 1 83 ? -0.768 -51.344 -4.113 1 91.38 83 ASN A CA 1
ATOM 673 C C . ASN A 1 83 ? -1.846 -52.406 -4.137 1 91.38 83 ASN A C 1
ATOM 675 O O . ASN A 1 83 ? -1.536 -53.594 -4.191 1 91.38 83 ASN A O 1
ATOM 679 N N . GLN A 1 84 ? -3.082 -52 -4.113 1 89.88 84 GLN A N 1
ATOM 680 C CA . GLN A 1 84 ? -4.176 -52.938 -4.234 1 89.88 84 GLN A CA 1
ATOM 681 C C . GLN A 1 84 ? -4.164 -53.625 -5.602 1 89.88 84 GLN A C 1
ATOM 683 O O . GLN A 1 84 ? -4.395 -54.844 -5.703 1 89.88 84 GLN A O 1
ATOM 688 N N . ASP A 1 85 ? -3.898 -52.781 -6.57 1 84.75 85 ASP A N 1
ATOM 689 C CA . ASP A 1 85 ? -3.811 -53.344 -7.922 1 84.75 85 ASP A CA 1
ATOM 690 C C . ASP A 1 85 ? -2.678 -54.344 -8.023 1 84.75 85 ASP A C 1
ATOM 692 O O . ASP A 1 85 ? -2.826 -55.406 -8.68 1 84.75 85 ASP A O 1
ATOM 696 N N . ILE A 1 86 ? -1.558 -54 -7.469 1 87.88 86 ILE A N 1
ATOM 697 C CA . ILE A 1 86 ? -0.415 -54.906 -7.465 1 87.88 86 ILE A CA 1
ATOM 698 C C . ILE A 1 86 ? -0.805 -56.219 -6.805 1 87.88 86 ILE A C 1
ATOM 700 O O . ILE A 1 86 ? -0.528 -57.281 -7.34 1 87.88 86 ILE A O 1
ATOM 704 N N . SER A 1 87 ? -1.474 -56.156 -5.68 1 90.44 87 SER A N 1
ATOM 705 C CA . SER A 1 87 ? -1.911 -57.344 -4.957 1 90.44 87 SER A CA 1
ATOM 706 C C . SER A 1 87 ? -2.861 -58.188 -5.801 1 90.44 87 SER A C 1
ATOM 70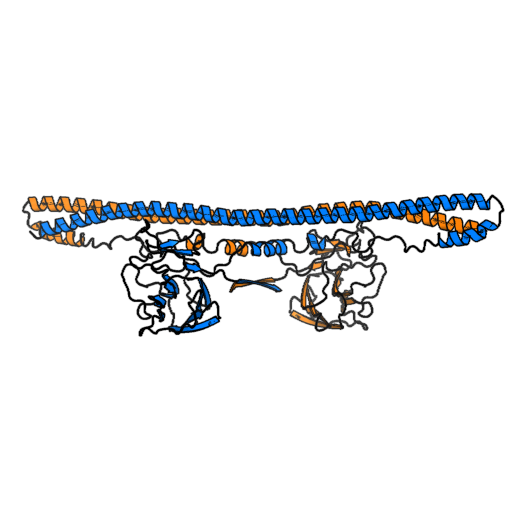8 O O . SER A 1 87 ? -2.719 -59.406 -5.875 1 90.44 87 SER A O 1
ATOM 710 N N . ASP A 1 88 ? -3.805 -57.562 -6.371 1 85.31 88 ASP A N 1
ATOM 711 C CA . ASP A 1 88 ? -4.777 -58.25 -7.207 1 85.31 88 ASP A CA 1
ATOM 712 C C . ASP A 1 88 ? -4.094 -58.938 -8.391 1 85.31 88 ASP A C 1
ATOM 714 O O . ASP A 1 88 ? -4.434 -60.062 -8.742 1 85.31 88 ASP A O 1
ATOM 718 N N . LEU A 1 89 ? -3.145 -58.188 -9.016 1 85 89 LEU A N 1
ATOM 719 C CA . LEU A 1 89 ? -2.422 -58.719 -10.156 1 85 89 LEU A CA 1
ATOM 720 C C . LEU A 1 89 ? -1.588 -59.938 -9.742 1 85 89 LEU A C 1
ATOM 722 O O . LEU A 1 89 ? -1.516 -60.906 -10.477 1 85 89 LEU A O 1
ATOM 726 N N . LYS A 1 90 ? -0.949 -59.844 -8.648 1 88 90 LYS A N 1
ATOM 727 C CA . LYS A 1 90 ? -0.145 -60.969 -8.156 1 88 90 LYS A CA 1
ATOM 728 C C . LYS A 1 90 ? -1.011 -62.188 -7.895 1 88 90 LYS A C 1
ATOM 730 O O . LYS A 1 90 ? -0.624 -63.312 -8.227 1 88 90 LYS A O 1
ATOM 735 N N . LYS A 1 91 ? -2.221 -62 -7.312 1 86.75 91 LYS A N 1
ATOM 736 C CA . LYS A 1 91 ? -3.154 -63.125 -7.082 1 86.75 91 LYS A CA 1
ATOM 737 C C . LYS A 1 91 ? -3.588 -63.75 -8.398 1 86.75 91 LYS A C 1
ATOM 739 O O . LYS A 1 91 ? -3.703 -64.938 -8.5 1 86.75 91 LYS A O 1
ATOM 744 N N . LEU A 1 92 ? -3.814 -62.812 -9.266 1 81.94 92 LEU A N 1
ATOM 745 C CA . LEU A 1 92 ? -4.227 -63.281 -10.578 1 81.94 92 LEU A CA 1
ATOM 746 C C . LEU A 1 92 ? -3.129 -64.125 -11.219 1 81.94 92 LEU A C 1
ATOM 748 O O . LEU A 1 92 ? -3.408 -65.188 -11.805 1 81.94 92 LEU A O 1
ATOM 752 N N . ILE A 1 93 ? -1.912 -63.656 -11.188 1 85.44 93 ILE A N 1
ATOM 753 C CA . ILE A 1 93 ? -0.77 -64.375 -11.766 1 85.44 93 ILE A CA 1
ATOM 754 C C . ILE A 1 93 ? -0.642 -65.75 -11.125 1 85.44 93 ILE A C 1
ATOM 756 O O . ILE A 1 93 ? -0.46 -66.75 -11.82 1 85.44 93 ILE A O 1
ATOM 760 N N . VAL A 1 94 ? -0.839 -65.875 -9.844 1 85.88 94 VAL A N 1
ATOM 761 C CA . VAL A 1 94 ? -0.738 -67.125 -9.117 1 85.88 94 VAL A CA 1
ATOM 762 C C . VAL A 1 94 ? -1.848 -68.062 -9.57 1 85.88 94 VAL A C 1
ATOM 764 O O . VAL A 1 94 ? -1.604 -69.25 -9.797 1 85.88 94 VAL A O 1
ATOM 767 N N . SER A 1 95 ? -3.031 -67.562 -9.688 1 82.25 95 SER A N 1
ATOM 768 C CA . SER A 1 95 ? -4.176 -68.375 -10.094 1 82.25 95 SER A CA 1
ATOM 769 C C . SER A 1 95 ? -3.982 -68.938 -11.5 1 82.25 95 SER A C 1
ATOM 771 O O . SER A 1 95 ? -4.281 -70.125 -11.75 1 82.25 95 SER A O 1
ATOM 773 N N . VAL A 1 96 ? -3.5 -68.062 -12.352 1 78.44 96 VAL A N 1
ATOM 774 C CA . VAL A 1 96 ? -3.303 -68.438 -13.742 1 78.44 96 VAL A CA 1
ATOM 775 C C . VAL A 1 96 ? -2.207 -69.5 -13.812 1 78.44 96 VAL A C 1
ATOM 777 O O . VAL A 1 96 ? -2.342 -70.5 -14.523 1 78.44 96 VAL A O 1
ATOM 780 N N . LYS A 1 97 ? -1.133 -69.312 -13.102 1 81.88 97 LYS A N 1
ATOM 781 C CA . LYS A 1 97 ? -0.035 -70.25 -13.086 1 81.88 97 LYS A CA 1
ATOM 782 C C . LYS A 1 97 ? -0.501 -71.625 -12.562 1 81.88 97 LYS A C 1
ATOM 784 O O . LYS A 1 97 ? -0.079 -72.688 -13.07 1 81.88 97 LYS A O 1
ATOM 789 N N . LYS A 1 98 ? -1.408 -71.625 -11.648 1 80 98 LYS A N 1
ATOM 790 C CA . LYS A 1 98 ? -1.952 -72.875 -11.102 1 80 98 LYS A CA 1
ATOM 791 C C . LYS A 1 98 ? -2.816 -73.625 -12.125 1 80 98 LYS A C 1
ATOM 793 O O . LYS A 1 98 ? -2.752 -74.812 -12.25 1 80 98 LYS A O 1
ATOM 798 N N . GLU A 1 99 ? -3.553 -72.812 -12.836 1 73.75 99 GLU A N 1
ATOM 799 C CA . GLU A 1 99 ? -4.461 -73.438 -13.82 1 73.75 99 GLU A CA 1
ATOM 800 C C . GLU A 1 99 ? -3.693 -74 -15.008 1 73.75 99 GLU A C 1
ATOM 802 O O . GLU A 1 99 ? -4.09 -75 -15.578 1 73.75 99 GLU A O 1
ATOM 807 N N . ILE A 1 100 ? -2.752 -73.25 -15.492 1 74.75 100 ILE A N 1
ATOM 808 C CA . ILE A 1 100 ? -1.923 -73.75 -16.578 1 74.75 100 ILE A CA 1
ATOM 809 C C . ILE A 1 100 ? -1.331 -75.125 -16.203 1 74.75 100 ILE A C 1
ATOM 811 O O . ILE A 1 100 ? -1.232 -76 -17.047 1 74.75 100 ILE A O 1
ATOM 815 N N . GLY A 1 101 ? -0.938 -75.125 -15.047 1 71.94 101 GLY A N 1
ATOM 816 C CA . GLY A 1 101 ? -0.407 -76.438 -14.602 1 71.94 101 GLY A CA 1
ATOM 817 C C . GLY A 1 101 ? -1.443 -77.5 -14.602 1 71.94 101 GLY A C 1
ATOM 818 O O . GLY A 1 101 ? -1.114 -78.688 -14.844 1 71.94 101 GLY A O 1
ATOM 819 N N . ASN A 1 102 ? -2.75 -77 -14.227 1 68.38 102 ASN A N 1
ATOM 820 C CA . ASN A 1 102 ? -3.795 -78 -14.156 1 68.38 102 ASN A CA 1
ATOM 821 C C . ASN A 1 102 ? -4.418 -78.25 -15.531 1 68.38 102 ASN A C 1
ATOM 823 O O . ASN A 1 102 ? -5.18 -79.25 -15.703 1 68.38 102 ASN A O 1
ATOM 827 N N . GLU A 1 103 ? -4.066 -78.312 -16.828 1 58.5 103 GLU A N 1
ATOM 828 C CA . GLU A 1 103 ? -4.469 -78.625 -18.203 1 58.5 103 GLU A CA 1
ATOM 829 C C . GLU A 1 103 ? -5.895 -78.125 -18.469 1 58.5 103 GLU A C 1
ATOM 831 O O . GLU A 1 103 ? -6.508 -78.5 -19.469 1 58.5 103 GLU A O 1
ATOM 836 N N . ASP A 1 104 ? -6.746 -77.562 -17.609 1 52.94 104 ASP A N 1
ATOM 837 C CA . ASP A 1 104 ? -8.172 -77.375 -17.844 1 52.94 104 ASP A CA 1
ATOM 838 C C . ASP A 1 104 ? -8.422 -76.125 -18.703 1 52.94 104 ASP A C 1
ATOM 840 O O . ASP A 1 104 ? -7.77 -75.125 -18.531 1 52.94 104 ASP A O 1
ATOM 844 N N . LEU A 1 105 ? -9.078 -76.188 -19.875 1 50.91 105 LEU A N 1
ATOM 845 C CA . LEU A 1 105 ? -9.516 -75.375 -20.984 1 50.91 105 LEU A CA 1
ATOM 846 C C . LEU A 1 105 ? -10.227 -74.125 -20.453 1 50.91 105 LEU A C 1
ATOM 848 O O . LEU A 1 105 ? -10.297 -73.062 -21.141 1 50.91 105 LEU A O 1
ATOM 852 N N . ARG A 1 106 ? -11.117 -74.188 -19.5 1 56.28 106 ARG A N 1
ATOM 853 C CA . ARG A 1 106 ? -11.977 -73.125 -18.938 1 56.28 106 ARG A CA 1
ATOM 854 C C . ARG A 1 106 ? -11.156 -71.938 -18.516 1 56.28 106 ARG A C 1
ATOM 856 O O . ARG A 1 106 ? -11.719 -70.938 -18.109 1 56.28 106 ARG A O 1
ATOM 863 N N . LEU A 1 107 ? -9.93 -72.125 -18.469 1 53.53 107 LEU A N 1
ATOM 864 C CA . LEU A 1 107 ? -8.977 -71.062 -18.156 1 53.53 107 LEU A CA 1
ATOM 865 C C . LEU A 1 107 ? -8.961 -70 -19.25 1 53.53 107 LEU A C 1
ATOM 867 O O . LEU A 1 107 ? -8.844 -68.812 -18.953 1 53.53 107 LEU A O 1
ATOM 871 N N . LEU A 1 108 ? -9.102 -70.562 -20.453 1 50.78 108 LEU A N 1
ATOM 872 C CA . LEU A 1 108 ? -9.094 -69.625 -21.578 1 50.78 108 LEU A CA 1
ATOM 873 C C . LEU A 1 108 ? -10.227 -68.625 -21.453 1 50.78 108 LEU A C 1
ATOM 875 O O . LEU A 1 108 ? -10.047 -67.438 -21.766 1 50.78 108 LEU A O 1
ATOM 879 N N . GLN A 1 109 ? -11.336 -69.188 -21.172 1 55.22 109 GLN A N 1
ATOM 880 C CA . GLN A 1 109 ? -12.469 -68.25 -21.125 1 55.22 109 GLN A CA 1
ATOM 881 C C . GLN A 1 109 ? -12.266 -67.188 -20.047 1 55.22 109 GLN A C 1
ATOM 883 O O . GLN A 1 109 ? -12.609 -66 -20.25 1 55.22 109 GLN A O 1
ATOM 888 N N . ASN A 1 110 ? -11.719 -67.562 -18.953 1 54.5 110 ASN A N 1
ATOM 889 C CA . ASN A 1 110 ? -11.492 -66.625 -17.875 1 54.5 110 ASN A CA 1
ATOM 890 C C . ASN A 1 110 ? -10.32 -65.688 -18.172 1 54.5 110 ASN A C 1
ATOM 892 O O . ASN A 1 110 ? -10.125 -64.688 -17.484 1 54.5 110 ASN A O 1
ATOM 896 N N . PHE A 1 111 ? -9.609 -66.188 -19.094 1 53.91 111 PHE A N 1
ATOM 897 C CA . PHE A 1 111 ? -8.492 -65.375 -19.531 1 53.91 111 PHE A CA 1
ATOM 898 C C . PHE A 1 111 ? -8.984 -64.062 -20.156 1 53.91 111 PHE A C 1
ATOM 900 O O . PHE A 1 111 ? -8.383 -63.031 -19.953 1 53.91 111 PHE A O 1
ATOM 907 N N . GLN A 1 112 ? -9.984 -64.25 -20.922 1 55.47 112 GLN A N 1
ATOM 908 C CA . GLN A 1 112 ? -10.531 -63.062 -21.516 1 55.47 112 GLN A CA 1
ATOM 909 C C . GLN A 1 112 ? -10.953 -62.062 -20.453 1 55.47 112 GLN A C 1
ATOM 911 O O . GLN A 1 112 ? -10.742 -60.844 -20.594 1 55.47 112 GLN A O 1
ATOM 916 N N . ASP A 1 113 ? -11.531 -62.688 -19.5 1 57.62 113 ASP A N 1
ATOM 917 C CA . ASP A 1 113 ? -11.961 -61.812 -18.422 1 57.62 113 ASP A CA 1
ATOM 918 C C . ASP A 1 113 ? -10.758 -61.219 -17.672 1 57.62 113 ASP A C 1
ATOM 920 O O . ASP A 1 113 ? -10.773 -60.062 -17.266 1 57.62 113 ASP A O 1
ATOM 924 N N . LEU A 1 114 ? -9.867 -62.094 -17.578 1 54 114 LEU A N 1
ATOM 925 C CA . LEU A 1 114 ? -8.641 -61.625 -16.953 1 54 114 LEU A CA 1
ATOM 926 C C . LEU A 1 114 ? -7.965 -60.531 -17.781 1 54 114 LEU A C 1
ATOM 928 O O . LEU A 1 114 ? -7.441 -59.562 -17.234 1 54 114 LEU A O 1
ATOM 932 N N . LYS A 1 115 ? -7.922 -60.844 -19.094 1 54.72 115 LYS A N 1
ATOM 933 C CA . LYS A 1 115 ? -7.395 -59.844 -20 1 54.72 115 LYS A CA 1
ATOM 934 C C . LYS A 1 115 ? -8.141 -58.5 -19.859 1 54.72 115 LYS A C 1
ATOM 936 O O . LYS A 1 115 ? -7.527 -57.438 -19.891 1 54.72 115 LYS A O 1
ATOM 941 N N . ARG A 1 116 ? -9.383 -58.781 -19.859 1 55.22 116 ARG A N 1
ATOM 942 C CA . ARG A 1 116 ? -10.164 -57.562 -19.688 1 55.22 116 ARG A CA 1
ATOM 943 C C . ARG A 1 116 ? -9.766 -56.844 -18.406 1 55.22 116 ARG A C 1
ATOM 945 O O . ARG A 1 116 ? -9.656 -55.625 -18.391 1 55.22 116 ARG A O 1
ATOM 952 N N . LYS A 1 117 ? -9.688 -57.781 -17.516 1 52.19 117 LYS A N 1
ATOM 953 C CA . LYS A 1 117 ? -9.344 -57.219 -16.219 1 52.19 117 LYS A CA 1
ATOM 954 C C . LYS A 1 117 ? -7.914 -56.656 -16.203 1 52.19 117 LYS A C 1
ATOM 956 O O . LYS A 1 117 ? -7.613 -55.688 -15.531 1 52.19 117 LYS A O 1
ATOM 961 N N . ALA A 1 118 ? -7.223 -57.562 -16.812 1 49.78 118 ALA A N 1
ATOM 962 C CA . ALA A 1 118 ? -5.836 -57.125 -16.938 1 49.78 118 ALA A CA 1
ATOM 963 C C . ALA A 1 118 ? -5.723 -55.906 -17.844 1 49.78 118 ALA A C 1
ATOM 965 O O . ALA A 1 118 ? -4.664 -55.25 -17.922 1 49.78 118 ALA A O 1
ATOM 966 N N . GLN A 1 119 ? -6.609 -56.156 -18.875 1 49.84 119 GLN A N 1
ATOM 967 C CA . GLN A 1 119 ? -6.586 -54.906 -19.656 1 49.84 119 GLN A CA 1
ATOM 968 C C . GLN A 1 119 ? -6.645 -53.688 -18.734 1 49.84 119 GLN A C 1
ATOM 970 O O . GLN A 1 119 ? -7.73 -53.25 -18.375 1 49.84 119 GLN A O 1
ATOM 975 N N . TRP A 1 120 ? -6.109 -54.094 -17.688 1 46.03 120 TRP A N 1
ATOM 976 C CA . TRP A 1 120 ? -5.898 -52.875 -16.906 1 46.03 120 TRP A CA 1
ATOM 977 C C . TRP A 1 120 ? -5.766 -51.656 -17.812 1 46.03 120 TRP A C 1
ATOM 979 O O . TRP A 1 120 ? -4.785 -51.531 -18.562 1 46.03 120 TRP A O 1
ATOM 989 N N . THR A 1 121 ? -6.758 -51.562 -18.641 1 47.91 121 THR A N 1
ATOM 990 C CA . THR A 1 121 ? -7.004 -50.312 -19.406 1 47.91 121 THR A CA 1
ATOM 991 C C . THR A 1 121 ? -6.852 -49.094 -18.5 1 47.91 121 THR A C 1
ATOM 993 O O . THR A 1 121 ? -7.113 -47.969 -18.938 1 47.91 121 THR A O 1
ATOM 996 N N . ARG A 1 122 ? -6.984 -49.469 -17.234 1 48.53 122 ARG A N 1
ATOM 997 C CA . ARG A 1 122 ? -7.004 -48.219 -16.516 1 48.53 122 ARG A CA 1
ATOM 998 C C . ARG A 1 122 ? -5.887 -47.281 -17 1 48.53 122 ARG A C 1
ATOM 1000 O O . ARG A 1 122 ? -4.766 -47.75 -17.25 1 48.53 122 ARG A O 1
ATOM 1007 N N . ASP A 1 123 ? -6.234 -46.375 -17.516 1 50.69 123 ASP A N 1
ATOM 1008 C CA . ASP A 1 123 ? -5.352 -45.25 -17.844 1 50.69 123 ASP A CA 1
ATOM 1009 C C . ASP A 1 123 ? -4.172 -45.188 -16.875 1 50.69 123 ASP A C 1
ATOM 1011 O O . ASP A 1 123 ? -4.34 -45.406 -15.664 1 50.69 123 ASP A O 1
ATOM 1015 N N . ASP A 1 124 ? -2.883 -45.75 -17.406 1 56.72 124 ASP A N 1
ATOM 1016 C CA . ASP A 1 124 ? -1.626 -45.625 -16.672 1 56.72 124 ASP A CA 1
ATOM 1017 C C . ASP A 1 124 ? -1.737 -44.594 -15.562 1 56.72 124 ASP A C 1
ATOM 1019 O O . ASP A 1 124 ? -2.186 -43.469 -15.797 1 56.72 124 ASP A O 1
ATOM 1023 N N . ARG A 1 125 ? -1.942 -45.312 -14.281 1 62.69 125 ARG A N 1
ATOM 1024 C CA . ARG A 1 125 ? -2.02 -44.438 -13.109 1 62.69 125 ARG A CA 1
ATOM 1025 C C . ARG A 1 125 ? -0.907 -43.406 -13.133 1 62.69 125 ARG A C 1
ATOM 1027 O O . ARG A 1 125 ? 0.25 -43.75 -13.406 1 62.69 125 ARG A O 1
ATOM 1034 N N . CYS A 1 126 ? -1.367 -42.25 -13.422 1 73.19 126 CYS A N 1
ATOM 1035 C CA . CYS A 1 126 ? -0.4 -41.156 -13.414 1 73.19 126 CYS A CA 1
ATOM 1036 C C . CYS A 1 126 ? -0.833 -40.031 -12.453 1 73.19 126 CYS A C 1
ATOM 1038 O O . CYS A 1 126 ? -1.944 -40.094 -11.922 1 73.19 126 CYS A O 1
ATOM 1040 N N . LEU A 1 127 ? 0.205 -39.469 -11.984 1 83.25 127 LEU A N 1
ATOM 1041 C CA . LEU A 1 127 ? -0.095 -38.281 -11.188 1 83.25 127 LEU A CA 1
ATOM 1042 C C . LEU A 1 127 ? -1.093 -37.406 -11.914 1 83.25 127 LEU A C 1
ATOM 1044 O O . LEU A 1 127 ? -1.008 -37.219 -13.133 1 83.25 127 LEU A O 1
ATOM 1048 N N . SER A 1 128 ? -2.131 -37.062 -11.25 1 83.12 128 SER A N 1
ATOM 1049 C CA . SER A 1 128 ? -3.109 -36.156 -11.82 1 83.12 128 SER A CA 1
ATOM 1050 C C . SER A 1 128 ? -2.533 -34.75 -11.961 1 83.12 128 SER A C 1
ATOM 1052 O O . SER A 1 128 ? -1.483 -34.438 -11.391 1 83.12 128 SER A O 1
ATOM 1054 N N . GLU A 1 129 ? -3.299 -34.031 -12.758 1 86.25 129 GLU A N 1
ATOM 1055 C CA . GLU A 1 129 ? -2.982 -32.594 -12.828 1 86.25 129 GLU A CA 1
ATOM 1056 C C . GLU A 1 129 ? -3.191 -31.922 -11.477 1 86.25 129 GLU A C 1
ATOM 1058 O O . GLU A 1 129 ? -4.094 -32.312 -10.719 1 86.25 129 GLU A O 1
ATOM 1063 N N . ASP A 1 130 ? -2.355 -31.141 -11.07 1 89.62 130 ASP A N 1
ATOM 1064 C CA . ASP A 1 130 ? -2.482 -30.375 -9.836 1 89.62 130 ASP A CA 1
ATOM 1065 C C . ASP A 1 130 ? -2.148 -31.219 -8.617 1 89.62 130 ASP A C 1
ATOM 1067 O O . ASP A 1 130 ? -2.744 -31.062 -7.551 1 89.62 130 ASP A O 1
ATOM 1071 N N . SER A 1 131 ? -1.354 -32.25 -8.781 1 94 131 SER A N 1
ATOM 1072 C CA . SER A 1 131 ? -0.952 -33.125 -7.684 1 94 131 SER A CA 1
ATOM 1073 C C . SER A 1 131 ? 0.077 -32.438 -6.785 1 94 131 SER A C 1
ATOM 1075 O O . SER A 1 131 ? 0.186 -32.781 -5.602 1 94 131 SER A O 1
ATOM 1077 N N . LEU A 1 132 ? 0.814 -31.484 -7.328 1 96.88 132 LEU A N 1
ATOM 1078 C CA . LEU A 1 132 ? 1.875 -30.828 -6.574 1 96.88 132 LEU A CA 1
ATOM 1079 C C . LEU A 1 132 ? 1.37 -29.531 -5.934 1 96.88 132 LEU A C 1
ATOM 1081 O O . LEU A 1 132 ? 0.266 -29.078 -6.238 1 96.88 132 LEU A O 1
ATOM 1085 N N . LEU A 1 133 ? 2.215 -29.062 -5.008 1 97 133 LEU A N 1
ATOM 1086 C CA . LEU A 1 133 ? 1.887 -27.812 -4.336 1 97 133 LEU A CA 1
ATOM 1087 C C . LEU A 1 133 ? 1.912 -26.641 -5.316 1 97 133 LEU A C 1
ATOM 1089 O O . LEU A 1 133 ? 2.82 -26.547 -6.145 1 97 133 LEU A O 1
ATOM 1093 N N . ASN A 1 134 ? 0.86 -25.797 -5.25 1 96.56 134 ASN A N 1
ATOM 1094 C CA . ASN A 1 134 ? 0.836 -24.594 -6.078 1 96.56 134 ASN A CA 1
ATOM 1095 C C . ASN A 1 134 ? 1.771 -23.516 -5.535 1 96.56 134 ASN A C 1
ATOM 1097 O O . ASN A 1 134 ? 1.316 -22.516 -4.988 1 96.56 134 ASN A O 1
ATOM 1101 N N . VAL A 1 135 ? 3 -23.672 -5.738 1 95.94 135 VAL A N 1
ATOM 1102 C CA . VAL A 1 135 ? 4.031 -22.812 -5.184 1 95.94 135 VAL A CA 1
ATOM 1103 C C . VAL A 1 135 ? 3.867 -21.391 -5.75 1 95.94 135 VAL A C 1
ATOM 1105 O O . VAL A 1 135 ? 4.07 -20.406 -5.039 1 95.94 135 VAL A O 1
ATOM 1108 N N . GLY A 1 136 ? 3.504 -21.297 -7.039 1 94.81 136 GLY A N 1
ATOM 1109 C CA . GLY A 1 136 ? 3.291 -20 -7.652 1 94.81 136 GLY A CA 1
ATOM 1110 C C . GLY A 1 136 ? 2.26 -19.156 -6.93 1 94.81 136 GLY A C 1
ATOM 1111 O O . GLY A 1 136 ? 2.434 -17.938 -6.777 1 94.81 136 GLY A O 1
ATOM 1112 N N . LYS A 1 137 ? 1.222 -19.797 -6.457 1 94.25 137 LYS A N 1
ATOM 1113 C CA . LYS A 1 137 ? 0.16 -19.109 -5.727 1 94.25 137 LYS A CA 1
ATOM 1114 C C . LYS A 1 137 ? 0.654 -18.625 -4.363 1 94.25 137 LYS A C 1
ATOM 1116 O O . LYS A 1 137 ? 0.346 -17.516 -3.945 1 94.25 137 LYS A O 1
ATOM 1121 N N . HIS A 1 138 ? 1.468 -19.406 -3.691 1 96.56 138 HIS A N 1
ATOM 1122 C CA . HIS A 1 138 ? 1.846 -19.141 -2.309 1 96.56 138 HIS A CA 1
ATOM 1123 C C . HIS A 1 138 ? 3.012 -18.156 -2.234 1 96.56 138 HIS A C 1
ATOM 1125 O O . HIS A 1 138 ? 3.094 -17.359 -1.302 1 96.56 138 HIS A O 1
ATOM 1131 N N . VAL A 1 139 ? 3.867 -18.219 -3.258 1 95.69 139 VAL A N 1
ATOM 1132 C CA . VAL A 1 139 ? 5.113 -17.469 -3.113 1 95.69 139 VAL A CA 1
ATOM 1133 C C . VAL A 1 139 ? 5.188 -16.375 -4.176 1 95.69 139 VAL A C 1
ATOM 1135 O O . VAL A 1 139 ? 5.91 -15.391 -4.012 1 95.69 139 VAL A O 1
ATOM 1138 N N . GLY A 1 140 ? 4.496 -16.562 -5.246 1 93.44 140 GLY A N 1
ATOM 1139 C CA . GLY A 1 140 ? 4.594 -15.641 -6.363 1 93.44 140 GLY A CA 1
ATOM 1140 C C . GLY A 1 140 ? 4.094 -14.242 -6.031 1 93.44 140 GLY A C 1
ATOM 1141 O O . GLY A 1 140 ? 2.936 -14.07 -5.648 1 93.44 140 GLY A O 1
ATOM 1142 N N . GLY A 1 141 ? 5.043 -13.242 -6.199 1 92.44 141 GLY A N 1
ATOM 1143 C CA . GLY A 1 141 ? 4.648 -11.859 -5.977 1 92.44 141 GLY A CA 1
ATOM 1144 C C . GLY A 1 141 ? 4.145 -11.602 -4.57 1 92.44 141 GLY A C 1
ATOM 1145 O O . GLY A 1 141 ? 3.215 -10.82 -4.371 1 92.44 141 GLY A O 1
ATOM 1146 N N . LEU A 1 142 ? 4.699 -12.188 -3.664 1 94.31 142 LEU A N 1
ATOM 1147 C CA . LEU A 1 142 ? 4.16 -12.227 -2.311 1 94.31 142 LEU A CA 1
ATOM 1148 C C . LEU A 1 142 ? 4.242 -10.852 -1.654 1 94.31 142 LEU A C 1
ATOM 1150 O O . LEU A 1 142 ? 3.291 -10.406 -1.004 1 94.31 142 LEU A O 1
ATOM 1154 N N . SER A 1 143 ? 5.336 -10.172 -1.869 1 94.19 143 SER A N 1
ATOM 1155 C CA . SER A 1 143 ? 5.504 -8.883 -1.198 1 94.19 143 SER A CA 1
ATOM 1156 C C . SER A 1 143 ? 4.41 -7.902 -1.604 1 94.19 143 SER A C 1
ATOM 1158 O O . SER A 1 143 ? 3.846 -7.211 -0.754 1 94.19 143 SER A O 1
ATOM 1160 N N . PHE A 1 144 ? 4.117 -7.863 -2.885 1 96.12 144 PHE A N 1
ATOM 1161 C CA . PHE A 1 144 ? 3.066 -6.984 -3.389 1 96.12 144 PHE A CA 1
ATOM 1162 C C . PHE A 1 144 ? 1.703 -7.406 -2.854 1 96.12 144 PHE A C 1
ATOM 1164 O O . PHE A 1 144 ? 0.895 -6.559 -2.465 1 96.12 144 PHE A O 1
ATOM 1171 N N . LYS A 1 145 ? 1.44 -8.672 -2.84 1 95.12 145 LYS A N 1
ATOM 1172 C CA . LYS A 1 145 ? 0.158 -9.188 -2.365 1 95.12 145 LYS A CA 1
ATOM 1173 C C . LYS A 1 145 ? -0.068 -8.836 -0.899 1 95.12 145 LYS A C 1
ATOM 1175 O O . LYS A 1 145 ? -1.181 -8.477 -0.505 1 95.12 145 LYS A O 1
ATOM 1180 N N . ILE A 1 146 ? 0.988 -8.969 -0.141 1 95.62 146 ILE A N 1
ATOM 1181 C CA . ILE A 1 146 ? 0.915 -8.625 1.274 1 95.62 146 ILE A CA 1
ATOM 1182 C C . ILE A 1 146 ? 0.593 -7.141 1.429 1 95.62 146 ILE A C 1
ATOM 1184 O O . ILE A 1 146 ? -0.328 -6.77 2.162 1 95.62 146 ILE A O 1
ATOM 1188 N N . TRP A 1 147 ? 1.365 -6.328 0.754 1 95.69 147 TRP A N 1
ATOM 1189 C CA . TRP A 1 147 ? 1.194 -4.879 0.817 1 95.69 147 TRP A CA 1
ATOM 1190 C C . TRP A 1 147 ? -0.208 -4.477 0.373 1 95.69 147 TRP A C 1
ATOM 1192 O O . TRP A 1 147 ? -0.856 -3.646 1.016 1 95.69 147 TRP A O 1
ATOM 1202 N N . LYS A 1 148 ? -0.655 -5.152 -0.737 1 94.62 148 LYS A N 1
ATOM 1203 C CA . LYS A 1 148 ? -2.002 -4.883 -1.235 1 94.62 148 LYS A CA 1
ATOM 1204 C C . LYS A 1 148 ? -3.055 -5.246 -0.193 1 94.62 148 LYS A C 1
ATOM 1206 O O . LYS A 1 148 ? -4.043 -4.527 -0.027 1 94.62 148 LYS A O 1
ATOM 1211 N N . SER A 1 149 ? -2.855 -6.266 0.531 1 93.88 149 SER A N 1
ATOM 1212 C CA . SER A 1 149 ? -3.816 -6.695 1.543 1 93.88 149 SER A CA 1
ATOM 1213 C C . SER A 1 149 ? -3.869 -5.711 2.707 1 93.88 149 SER A C 1
ATOM 1215 O O . SER A 1 149 ? -4.914 -5.547 3.342 1 93.88 149 SER A O 1
ATOM 1217 N N . LEU A 1 150 ? -2.779 -5.031 2.963 1 95.38 150 LEU A N 1
ATOM 1218 C CA . LEU A 1 150 ? -2.713 -4.078 4.062 1 95.38 150 LEU A CA 1
ATOM 1219 C C . LEU A 1 150 ? -3.58 -2.855 3.775 1 95.38 150 LEU A C 1
ATOM 1221 O O . LEU A 1 150 ? -3.947 -2.119 4.695 1 95.38 150 LEU A O 1
ATOM 1225 N N . GLN A 1 151 ? -3.85 -2.615 2.512 1 93.94 151 GLN A N 1
ATOM 1226 C CA . GLN A 1 151 ? -4.668 -1.471 2.129 1 93.94 151 GLN A CA 1
ATOM 1227 C C . GLN A 1 151 ? -6.008 -1.482 2.863 1 93.94 151 GLN A C 1
ATOM 1229 O O . GLN A 1 151 ? -6.551 -0.426 3.189 1 93.94 151 GLN A O 1
ATOM 1234 N N . ASN A 1 152 ? -6.453 -2.727 3.227 1 92.44 152 ASN A N 1
ATOM 1235 C CA . ASN A 1 152 ? -7.734 -2.887 3.906 1 92.44 152 ASN A CA 1
ATOM 1236 C C . ASN A 1 152 ? -7.691 -2.322 5.324 1 92.44 152 ASN A C 1
ATOM 1238 O O . ASN A 1 152 ? -8.734 -2.117 5.945 1 92.44 152 ASN A O 1
ATOM 1242 N N . HIS A 1 153 ? -6.543 -1.993 5.785 1 93.44 153 HIS A N 1
ATOM 1243 C CA . HIS A 1 153 ? -6.379 -1.52 7.156 1 93.44 153 HIS A CA 1
ATOM 1244 C C . HIS A 1 153 ? -5.934 -0.062 7.188 1 93.44 153 HIS A C 1
ATOM 1246 O O . HIS A 1 153 ? -5.512 0.443 8.227 1 93.44 153 HIS A O 1
ATOM 1252 N N . VAL A 1 154 ? -6.016 0.522 6.039 1 94.19 154 VAL A N 1
ATOM 1253 C CA . VAL A 1 154 ? -5.488 1.878 5.922 1 94.19 154 VAL A CA 1
ATOM 1254 C C . VAL A 1 154 ? -6.605 2.836 5.52 1 94.19 154 VAL A C 1
ATOM 1256 O O . VAL A 1 154 ? -7.492 2.473 4.742 1 94.19 154 VAL A O 1
ATOM 1259 N N . ILE A 1 155 ? -6.543 3.982 6.117 1 95.12 155 ILE A N 1
ATOM 1260 C CA . ILE A 1 155 ? -7.512 5.023 5.789 1 95.12 155 ILE A CA 1
ATOM 1261 C C . ILE A 1 155 ? -6.789 6.242 5.219 1 95.12 155 ILE A C 1
ATOM 1263 O O . ILE A 1 155 ? -5.828 6.734 5.816 1 95.12 155 ILE A O 1
ATOM 1267 N N . TYR A 1 156 ? -7.188 6.668 4.09 1 96.31 156 TYR A N 1
ATOM 1268 C CA . TYR A 1 156 ? -6.648 7.883 3.492 1 96.31 156 TYR A CA 1
ATOM 1269 C C . TYR A 1 156 ? -7.516 9.086 3.838 1 96.31 156 TYR A C 1
ATOM 1271 O O . TYR A 1 156 ? -8.711 9.109 3.531 1 96.31 156 TYR A O 1
ATOM 1279 N N . ASN A 1 157 ? -6.887 9.984 4.48 1 96.19 157 ASN A N 1
ATOM 1280 C CA . ASN A 1 157 ? -7.535 11.258 4.797 1 96.19 157 ASN A CA 1
ATOM 1281 C C . ASN A 1 157 ? -6.914 12.414 4.016 1 96.19 157 ASN A C 1
ATOM 1283 O O . ASN A 1 157 ? -5.836 12.891 4.367 1 96.19 157 ASN A O 1
ATOM 1287 N N . PRO A 1 158 ? -7.625 12.914 3.029 1 95.5 158 PRO A N 1
ATOM 1288 C CA . PRO A 1 158 ? -7.055 14.023 2.26 1 95.5 158 PRO A CA 1
ATOM 1289 C C . PRO A 1 158 ? -6.758 15.242 3.123 1 95.5 158 PRO A C 1
ATOM 1291 O O . PRO A 1 158 ? -5.816 15.992 2.838 1 95.5 158 PRO A O 1
ATOM 1294 N N . VAL A 1 159 ? -7.609 15.445 4.105 1 97.5 159 VAL A N 1
ATOM 1295 C CA . VAL A 1 159 ? -7.465 16.578 5.016 1 97.5 159 VAL A CA 1
ATOM 1296 C C . VAL A 1 159 ? -7.625 16.094 6.457 1 97.5 159 VAL A C 1
ATOM 1298 O O . VAL A 1 159 ? -8.43 15.203 6.738 1 97.5 159 VAL A O 1
ATOM 1301 N N . VAL A 1 160 ? -6.832 16.656 7.359 1 98.06 160 VAL A N 1
ATOM 1302 C CA . VAL A 1 160 ? -7.012 16.469 8.797 1 98.06 160 VAL A CA 1
ATOM 1303 C C . VAL A 1 160 ? -6.984 17.828 9.492 1 98.06 160 VAL A C 1
ATOM 1305 O O . VAL A 1 160 ? -6.512 18.828 8.93 1 98.06 160 VAL A O 1
ATOM 1308 N N . PHE A 1 161 ? -7.504 17.859 10.68 1 98.25 161 PHE A N 1
ATOM 1309 C CA . PHE A 1 161 ? -7.562 19.125 11.414 1 98.25 161 PHE A CA 1
ATOM 1310 C C . PHE A 1 161 ? -6.203 19.453 12.016 1 98.25 161 PHE A C 1
ATOM 1312 O O . PHE A 1 161 ? -5.41 18.562 12.312 1 98.25 161 PHE A O 1
ATOM 1319 N N . ASP A 1 162 ? -5.961 20.672 12.125 1 97.75 162 ASP A N 1
ATOM 1320 C CA . ASP A 1 162 ? -4.762 21.172 12.797 1 97.75 162 ASP A CA 1
ATOM 1321 C C . ASP A 1 162 ? -5.074 21.609 14.219 1 97.75 162 ASP A C 1
ATOM 1323 O O . ASP A 1 162 ? -5.594 22.703 14.445 1 97.75 162 ASP A O 1
ATOM 1327 N N . PRO A 1 163 ? -4.625 20.859 15.195 1 97 163 PRO A N 1
ATOM 1328 C CA . PRO A 1 163 ? -4.957 21.219 16.578 1 97 163 PRO A CA 1
ATOM 1329 C C . PRO A 1 163 ? -4.367 22.562 17 1 97 163 PRO A C 1
ATOM 1331 O O . PRO A 1 163 ? -4.898 23.219 17.906 1 97 163 PRO A O 1
ATOM 1334 N N . ASN A 1 164 ? -3.324 23.016 16.328 1 97.06 164 ASN A N 1
ATOM 1335 C CA . ASN A 1 164 ? -2.668 24.25 16.703 1 97.06 164 ASN A CA 1
ATOM 1336 C C . ASN A 1 164 ? -3.486 25.469 16.281 1 97.06 164 ASN A C 1
ATOM 1338 O O . ASN A 1 164 ? -3.244 26.578 16.766 1 97.06 164 ASN A O 1
ATOM 1342 N N . THR A 1 165 ? -4.449 25.266 15.414 1 97.56 165 THR A N 1
ATOM 1343 C CA . THR A 1 165 ? -5.27 26.375 14.938 1 97.56 165 THR A CA 1
ATOM 1344 C C . THR A 1 165 ? -6.652 26.344 15.586 1 97.56 165 THR A C 1
ATOM 1346 O O . THR A 1 165 ? -7.418 27.297 15.469 1 97.56 165 THR A O 1
ATOM 1349 N N . ALA A 1 166 ? -6.961 25.281 16.312 1 97.25 166 ALA A N 1
ATOM 1350 C CA . ALA A 1 166 ? -8.312 25.062 16.828 1 97.25 166 ALA A CA 1
ATOM 1351 C C . ALA A 1 166 ? -8.625 26 17.984 1 97.25 166 ALA A C 1
ATOM 1353 O O . ALA A 1 166 ? -7.809 26.156 18.891 1 97.25 166 ALA A O 1
ATOM 1354 N N . SER A 1 167 ? -9.758 26.531 17.953 1 96.44 167 SER A N 1
ATOM 1355 C CA . SER A 1 167 ? -10.281 27.312 19.062 1 96.44 167 SER A CA 1
ATOM 1356 C C . SER A 1 167 ? -10.266 26.516 20.359 1 96.44 167 SER A C 1
ATOM 1358 O O . SER A 1 167 ? -10.453 25.297 20.344 1 96.44 167 SER A O 1
ATOM 1360 N N . PRO A 1 168 ? -10.109 27.203 21.469 1 95.62 168 PRO A N 1
ATOM 1361 C CA . PRO A 1 168 ? -10.156 26.5 22.75 1 95.62 168 PRO A CA 1
ATOM 1362 C C . PRO A 1 168 ? -11.516 25.859 23.031 1 95.62 168 PRO A C 1
ATOM 1364 O O . PRO A 1 168 ? -11.641 25.031 23.938 1 95.62 168 PRO A O 1
ATOM 1367 N N . TRP A 1 169 ? -12.469 26.266 22.219 1 93.94 169 TRP A N 1
ATOM 1368 C CA . TRP A 1 169 ? -13.82 25.75 22.422 1 93.94 169 TRP A CA 1
ATOM 1369 C C . TRP A 1 169 ? -14.062 24.484 21.609 1 93.94 169 TRP A C 1
ATOM 1371 O O . TRP A 1 169 ? -15.164 23.938 21.609 1 93.94 169 TRP A O 1
ATOM 1381 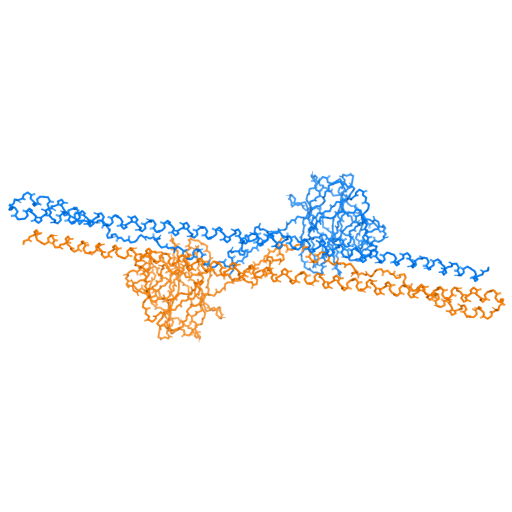N N . LEU A 1 170 ? -13.07 24.078 20.938 1 95.44 170 LEU A N 1
ATOM 1382 C CA . LEU A 1 170 ? -13.211 22.906 20.078 1 95.44 170 LEU A CA 1
ATOM 1383 C C . LEU A 1 170 ? -12.375 21.75 20.578 1 95.44 170 LEU A C 1
ATOM 1385 O O . LEU A 1 170 ? -11.25 21.938 21.062 1 95.44 170 LEU A O 1
ATOM 1389 N N . SER A 1 171 ? -12.93 20.547 20.516 1 95.06 171 SER A N 1
ATOM 1390 C CA . SER A 1 171 ? -12.242 19.312 20.844 1 95.06 171 SER A CA 1
ATOM 1391 C C . SER A 1 171 ? -12.047 18.438 19.609 1 95.06 171 SER A C 1
ATOM 1393 O O . SER A 1 171 ? -12.984 18.234 18.828 1 95.06 171 SER A O 1
ATOM 1395 N N . LEU A 1 172 ? -10.812 17.984 19.453 1 95.31 172 LEU A N 1
ATOM 1396 C CA . LEU A 1 172 ? -10.477 17.141 18.312 1 95.31 172 LEU A CA 1
ATOM 1397 C C . LEU A 1 172 ? -10.227 15.695 18.75 1 95.31 172 LEU A C 1
ATOM 1399 O O . LEU A 1 172 ? -9.828 15.461 19.891 1 95.31 172 LEU A O 1
ATOM 1403 N N . ASP A 1 173 ? -10.484 14.766 17.906 1 93.81 173 ASP A N 1
ATOM 1404 C CA . ASP A 1 173 ? -10.156 13.375 18.172 1 93.81 173 ASP A CA 1
ATOM 1405 C C . ASP A 1 173 ? -8.664 13.109 17.984 1 93.81 173 ASP A C 1
ATOM 1407 O O . ASP A 1 173 ? -7.934 13.977 17.484 1 93.81 173 ASP A O 1
ATOM 1411 N N . ALA A 1 174 ? -8.227 11.945 18.359 1 91.5 174 ALA A N 1
ATOM 1412 C CA . ALA A 1 174 ? -6.805 11.609 18.406 1 91.5 174 ALA A CA 1
ATOM 1413 C C . ALA A 1 174 ? -6.203 11.57 17 1 91.5 174 ALA A C 1
ATOM 1415 O O . ALA A 1 174 ? -5.031 11.914 16.812 1 91.5 174 ALA A O 1
ATOM 1416 N N . ASP A 1 175 ? -7.008 11.18 16 1 91.69 175 ASP A N 1
ATOM 1417 C CA . ASP A 1 175 ? -6.449 11.07 14.656 1 91.69 175 ASP A CA 1
ATOM 1418 C C . ASP A 1 175 ? -6.754 12.32 13.836 1 91.69 175 ASP A C 1
ATOM 1420 O O . ASP A 1 175 ? -6.449 12.367 12.641 1 91.69 175 ASP A O 1
ATOM 1424 N N . LEU A 1 176 ? -7.441 13.328 14.438 1 97.31 176 LEU A N 1
ATOM 1425 C CA . LEU A 1 176 ? -7.629 14.664 13.891 1 97.31 176 LEU A CA 1
ATOM 1426 C C . LEU A 1 176 ? -8.641 14.648 12.75 1 97.31 176 LEU A C 1
ATOM 1428 O O . LEU A 1 176 ? -8.523 15.438 11.805 1 97.31 176 LEU A O 1
ATOM 1432 N N . THR A 1 177 ? -9.594 13.672 12.781 1 96.88 177 THR A N 1
ATOM 1433 C CA . THR A 1 177 ? -10.555 13.57 11.688 1 96.88 177 THR A CA 1
ATOM 1434 C C . THR A 1 177 ? -11.945 14 12.141 1 96.88 177 THR A C 1
ATOM 1436 O O . THR A 1 177 ? -12.859 14.125 11.328 1 96.88 177 THR A O 1
ATOM 1439 N N . ALA A 1 178 ? -12.07 14.312 13.43 1 96.06 178 ALA A N 1
ATOM 1440 C CA . ALA A 1 178 ? -13.359 14.766 13.961 1 96.06 178 ALA A CA 1
ATOM 1441 C C . ALA A 1 178 ? -13.172 15.945 14.914 1 96.06 178 ALA A C 1
ATOM 1443 O O . ALA A 1 178 ? -12.156 16.031 15.609 1 96.06 178 ALA A O 1
ATOM 1444 N N . VAL A 1 179 ? -14.125 16.844 14.93 1 95.94 179 VAL A N 1
ATOM 1445 C CA . VAL A 1 179 ? -14.078 18.016 15.789 1 95.94 179 VAL A CA 1
ATOM 1446 C C . VAL A 1 179 ? -15.477 18.328 16.312 1 95.94 179 VAL A C 1
ATOM 1448 O O . VAL A 1 179 ? -16.469 18.141 15.609 1 95.94 179 VAL A O 1
ATOM 1451 N N . LYS A 1 180 ? -15.562 18.719 17.516 1 92.94 180 LYS A N 1
ATOM 1452 C CA . LYS A 1 180 ? -16.828 19.125 18.109 1 92.94 180 LYS A CA 1
ATOM 1453 C C . LYS A 1 180 ? -16.625 20.25 19.125 1 92.94 180 LYS A C 1
ATOM 1455 O O . LYS A 1 180 ? -15.5 20.469 19.594 1 92.94 180 LYS A O 1
ATOM 1460 N N . GLU A 1 181 ? -17.625 20.969 19.359 1 92 181 GLU A N 1
ATOM 1461 C CA . GLU A 1 181 ? -17.562 22 20.391 1 92 181 GLU A CA 1
ATOM 1462 C C . GLU A 1 181 ? -17.516 21.375 21.797 1 92 181 GLU A C 1
ATOM 1464 O O . GLU A 1 181 ? -18.203 20.391 22.062 1 92 181 GLU A O 1
ATOM 1469 N N . SER A 1 182 ? -16.672 21.984 22.562 1 89.69 182 SER A N 1
ATOM 1470 C CA . SER A 1 182 ? -16.562 21.547 23.953 1 89.69 182 SER A CA 1
ATOM 1471 C C . SER A 1 182 ? -17.453 22.375 24.875 1 89.69 182 SER A C 1
ATOM 1473 O O . SER A 1 182 ? -17.781 23.516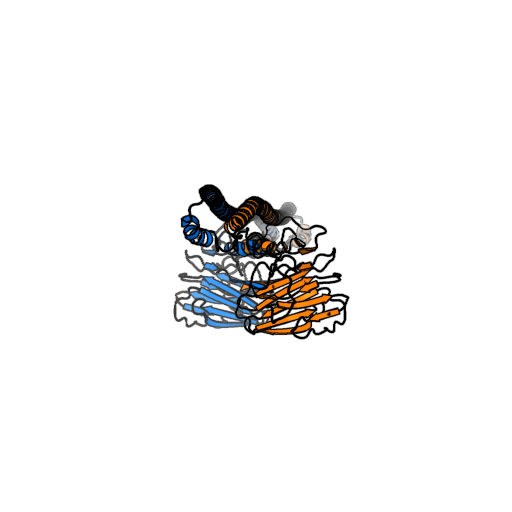 24.547 1 89.69 182 SER A O 1
ATOM 1475 N N . HIS A 1 183 ? -17.859 21.812 25.984 1 86.06 183 HIS A N 1
ATOM 1476 C CA . HIS A 1 183 ? -18.688 22.516 26.969 1 86.06 183 HIS A CA 1
ATOM 1477 C C . HIS A 1 183 ? -17.875 23.578 27.703 1 86.06 183 HIS A C 1
ATOM 1479 O O . HIS A 1 183 ? -18.406 24.625 28.078 1 86.06 183 HIS A O 1
ATOM 1485 N N . GLU A 1 184 ? -16.656 23.234 27.859 1 90.44 184 GLU A N 1
ATOM 1486 C CA . GLU A 1 184 ? -15.719 24.156 28.5 1 90.44 184 GLU A CA 1
ATOM 1487 C C . GLU A 1 184 ? -14.492 24.391 27.641 1 90.44 184 GLU A C 1
ATOM 1489 O O . GLU A 1 184 ? -14.078 23.516 26.875 1 90.44 184 GLU A O 1
ATOM 1494 N N . PRO A 1 185 ? -14.023 25.656 27.734 1 92.19 185 PRO A N 1
ATOM 1495 C CA . PRO A 1 185 ? -12.805 25.922 26.953 1 92.19 185 PRO A CA 1
ATOM 1496 C C . PRO A 1 185 ? -11.633 25.047 27.375 1 92.19 185 PRO A C 1
ATOM 1498 O O . PRO A 1 185 ? -11.438 24.797 28.578 1 92.19 185 PRO A O 1
ATOM 1501 N N . LEU A 1 186 ? -10.93 24.562 26.469 1 92.19 186 LEU A N 1
ATOM 1502 C CA . LEU A 1 186 ? -9.75 23.75 26.734 1 92.19 186 LEU A CA 1
ATOM 1503 C C . LEU A 1 186 ? -8.562 24.625 27.125 1 92.19 186 LEU A C 1
ATOM 1505 O O . LEU A 1 186 ? -8.508 25.797 26.766 1 92.19 186 LEU A O 1
ATOM 1509 N N . ILE A 1 187 ? -7.691 24.031 27.938 1 91.44 187 ILE A N 1
ATOM 1510 C CA . ILE A 1 187 ? -6.477 24.734 28.328 1 91.44 187 ILE A CA 1
ATOM 1511 C C . ILE A 1 187 ? -5.441 24.656 27.203 1 91.44 187 ILE A C 1
ATOM 1513 O O . ILE A 1 187 ? -4.801 23.609 27.031 1 91.44 187 ILE A O 1
ATOM 1517 N N . THR A 1 188 ? -5.344 25.766 26.484 1 93.81 188 THR A N 1
ATOM 1518 C CA . THR A 1 188 ? -4.426 25.812 25.344 1 93.81 188 THR A CA 1
ATOM 1519 C C . THR A 1 188 ? -3.566 27.078 25.406 1 93.81 188 THR A C 1
ATOM 1521 O O . THR A 1 188 ? -3.975 28.078 25.969 1 93.81 188 THR A O 1
ATOM 1524 N N . PRO A 1 189 ? -2.395 26.922 24.844 1 92.88 189 PRO A N 1
ATOM 1525 C CA . PRO A 1 189 ? -1.587 28.141 24.75 1 92.88 189 PRO A CA 1
ATOM 1526 C C . PRO A 1 189 ? -2.193 29.172 23.812 1 92.88 189 PRO A C 1
ATOM 1528 O O . PRO A 1 189 ? -2.967 28.828 22.906 1 92.88 189 PRO A O 1
ATOM 1531 N N . ASP A 1 190 ? -1.816 30.406 24.094 1 89.62 190 ASP A N 1
ATOM 1532 C CA . ASP A 1 190 ? -2.27 31.5 23.234 1 89.62 190 ASP A CA 1
ATOM 1533 C C . ASP A 1 190 ? -1.295 31.734 22.078 1 89.62 190 ASP A C 1
ATOM 1535 O O . ASP A 1 190 ? -0.766 32.844 21.922 1 89.62 190 ASP A O 1
ATOM 1539 N N . ASN A 1 191 ? -1.132 30.719 21.312 1 92.06 191 ASN A N 1
ATOM 1540 C CA . ASN A 1 191 ? -0.275 30.844 20.141 1 92.06 191 ASN A CA 1
ATOM 1541 C C . ASN A 1 191 ? -0.964 31.625 19.016 1 92.06 191 ASN A C 1
ATOM 1543 O O . ASN A 1 191 ? -2.191 31.609 18.922 1 92.06 191 ASN A O 1
ATOM 1547 N N . PRO A 1 192 ? -0.16 32.25 18.156 1 92.25 192 PRO A N 1
ATOM 1548 C CA . PRO A 1 192 ? -0.724 33.156 17.156 1 92.25 192 PRO A CA 1
ATOM 1549 C C . PRO A 1 192 ? -1.638 32.438 16.156 1 92.25 192 PRO A C 1
ATOM 1551 O O . PRO A 1 192 ? -2.564 33.031 15.617 1 92.25 192 PRO A O 1
ATOM 1554 N N . GLU A 1 193 ? -1.492 31.156 15.898 1 94.69 193 GLU A N 1
ATOM 1555 C CA . GLU A 1 193 ? -2.225 30.422 14.875 1 94.69 193 GLU A CA 1
ATOM 1556 C C . GLU A 1 193 ? -3.615 30.031 15.359 1 94.69 193 GLU A C 1
ATOM 1558 O O . GLU A 1 193 ? -4.496 29.719 14.555 1 94.69 193 GLU A O 1
ATOM 1563 N N . ARG A 1 194 ? -3.867 30.016 16.625 1 96.44 194 ARG A N 1
ATOM 1564 C CA . ARG A 1 194 ? -5.117 29.516 17.203 1 96.44 194 ARG A CA 1
ATOM 1565 C C . ARG A 1 194 ? -6.227 30.562 17.078 1 96.44 194 ARG A C 1
ATOM 1567 O O . ARG A 1 194 ? -6 31.75 17.297 1 96.44 194 ARG A O 1
ATOM 1574 N N . PHE A 1 195 ? -7.363 30.062 16.672 1 96.62 195 PHE A N 1
ATOM 1575 C CA . PHE A 1 195 ? -8.531 30.938 16.656 1 96.62 195 PHE A CA 1
ATOM 1576 C C . PHE A 1 195 ? -9.031 31.203 18.062 1 96.62 195 PHE A C 1
ATOM 1578 O O . PHE A 1 195 ? -9.32 30.281 18.812 1 96.62 195 PHE A O 1
ATOM 1585 N N . ASP A 1 196 ? -9.172 32.281 18.391 1 94.06 196 ASP A N 1
ATOM 1586 C CA . ASP A 1 196 ? -9.742 32.781 19.641 1 94.06 196 ASP A CA 1
ATOM 1587 C C . ASP A 1 196 ? -10.18 34.219 19.516 1 94.06 196 ASP A C 1
ATOM 1589 O O . ASP A 1 196 ? -9.352 35.125 19.359 1 94.06 196 ASP A O 1
ATOM 1593 N N . PRO A 1 197 ? -11.414 34.562 19.375 1 93.69 197 PRO A N 1
ATOM 1594 C CA . PRO A 1 197 ? -12.469 33.844 20.094 1 93.69 197 PRO A CA 1
ATOM 1595 C C . PRO A 1 197 ? -13.328 32.969 19.172 1 93.69 197 PRO A C 1
ATOM 1597 O O . PRO A 1 197 ? -14.195 32.219 19.641 1 93.69 197 PRO A O 1
ATOM 1600 N N . CYS A 1 198 ? -13.125 33.062 17.859 1 92.75 198 CYS A N 1
ATOM 1601 C CA . CYS A 1 198 ? -14.016 32.375 16.938 1 92.75 198 CYS A CA 1
ATOM 1602 C C . CYS A 1 198 ? -13.828 30.859 17.016 1 92.75 198 CYS A C 1
ATOM 1604 O O . CYS A 1 198 ? -12.711 30.391 17.219 1 92.75 198 CYS A O 1
ATOM 1606 N N . GLY A 1 199 ? -14.898 30.109 16.844 1 93.88 199 GLY A N 1
ATOM 1607 C CA . GLY A 1 199 ? -14.883 28.656 16.969 1 93.88 199 GLY A CA 1
ATOM 1608 C C . GLY A 1 199 ? -14.523 27.953 15.68 1 93.88 199 GLY A C 1
ATOM 1609 O O . GLY A 1 199 ? -15.273 27.109 15.195 1 93.88 199 GLY A O 1
ATOM 1610 N N . PHE A 1 200 ? -13.32 28.266 15.102 1 97 200 PHE A N 1
ATOM 1611 C CA . PHE A 1 200 ? -12.906 27.703 13.828 1 97 200 PHE A CA 1
ATOM 1612 C C . PHE A 1 200 ? -11.672 26.812 14 1 97 200 PHE A C 1
ATOM 1614 O O . PHE A 1 200 ? -11.07 26.781 15.078 1 97 200 PHE A O 1
ATOM 1621 N N . VAL A 1 201 ? -11.367 26.016 13.047 1 97.88 201 VAL A N 1
ATOM 1622 C CA . VAL A 1 201 ? -10.172 25.188 12.953 1 97.88 201 VAL A CA 1
ATOM 1623 C C . VAL A 1 201 ? -9.758 25.031 11.492 1 97.88 201 VAL A C 1
ATOM 1625 O O . VAL A 1 201 ? -10.617 24.969 10.609 1 97.88 201 VAL A O 1
ATOM 1628 N N . LEU A 1 202 ? -8.484 24.984 11.234 1 98.5 202 LEU A N 1
ATOM 1629 C CA . LEU A 1 202 ? -7.984 24.828 9.875 1 98.5 202 LEU A CA 1
ATOM 1630 C C . LEU A 1 202 ? -7.547 23.391 9.617 1 98.5 202 LEU A C 1
ATOM 1632 O O . LEU A 1 202 ? -7.41 22.594 10.555 1 98.5 202 LEU A O 1
ATOM 1636 N N . GLY A 1 203 ? -7.453 23.094 8.352 1 98.38 203 GLY A N 1
ATOM 1637 C CA . GLY A 1 203 ? -6.727 21.891 7.984 1 98.38 203 GLY A CA 1
ATOM 1638 C C . GLY A 1 203 ? -5.242 21.969 8.289 1 98.38 203 GLY A C 1
ATOM 1639 O O . GLY A 1 203 ? -4.668 23.062 8.312 1 98.38 203 GLY A O 1
ATOM 1640 N N . ALA A 1 204 ? -4.656 20.844 8.469 1 97.44 204 ALA A N 1
ATOM 1641 C CA . ALA A 1 204 ? -3.254 20.797 8.875 1 97.44 204 ALA A CA 1
ATOM 1642 C C . ALA A 1 204 ? -2.33 21.172 7.727 1 97.44 204 ALA A C 1
ATOM 1644 O O . ALA A 1 204 ? -1.221 21.672 7.953 1 97.44 204 ALA A O 1
ATOM 1645 N N . GLU A 1 205 ? -2.754 20.984 6.523 1 95.81 205 GLU A N 1
ATOM 1646 C CA . GLU A 1 205 ? -1.924 21.297 5.359 1 95.81 205 GLU A CA 1
ATOM 1647 C C . GLU A 1 205 ? -2.557 22.375 4.5 1 95.81 205 GLU A C 1
ATOM 1649 O O . GLU A 1 205 ? -3.775 22.406 4.309 1 95.81 205 GLU A O 1
ATOM 1654 N N . GLY A 1 206 ? -1.749 23.297 4.059 1 96.88 206 GLY A N 1
ATOM 1655 C CA . GLY A 1 206 ? -2.172 24.312 3.102 1 96.88 206 GLY A CA 1
ATOM 1656 C C . GLY A 1 206 ? -1.746 24 1.679 1 96.88 206 GLY A C 1
ATOM 1657 O O . GLY A 1 206 ? -0.836 23.203 1.457 1 96.88 206 GLY A O 1
ATOM 1658 N N . TYR A 1 207 ? -2.443 24.641 0.704 1 97.31 207 TYR A N 1
ATOM 1659 C CA . TYR A 1 207 ? -2.207 24.344 -0.705 1 97.31 207 TYR A CA 1
ATOM 1660 C C . TYR A 1 207 ? -1.728 25.578 -1.45 1 97.31 207 TYR A C 1
ATOM 1662 O O . TYR A 1 207 ? -2.215 26.688 -1.207 1 97.31 207 TYR A O 1
ATOM 1670 N N . THR A 1 208 ? -0.773 25.359 -2.287 1 96.38 208 THR A N 1
ATOM 1671 C CA . THR A 1 208 ? -0.276 26.469 -3.094 1 96.38 208 THR A CA 1
ATOM 1672 C C . THR A 1 208 ? -0.488 26.188 -4.578 1 96.38 208 THR A C 1
ATOM 1674 O O . THR A 1 208 ? -0.29 27.078 -5.414 1 96.38 208 THR A O 1
ATOM 1677 N N . SER A 1 209 ? -0.822 25 -4.883 1 95.69 209 SER A N 1
ATOM 1678 C CA . SER A 1 209 ? -1.057 24.609 -6.266 1 95.69 209 SER A CA 1
ATOM 1679 C C . SER A 1 209 ? -1.858 23.312 -6.344 1 95.69 209 SER A C 1
ATOM 1681 O O . SER A 1 209 ? -2.068 22.656 -5.328 1 95.69 209 SER A O 1
ATOM 1683 N N . GLY A 1 210 ? -2.391 23.109 -7.562 1 95 210 GLY A N 1
ATOM 1684 C CA . GLY A 1 210 ? -3.023 21.828 -7.82 1 95 210 GLY A CA 1
ATOM 1685 C C . GLY A 1 210 ? -4.508 21.828 -7.508 1 95 210 GLY A C 1
ATOM 1686 O O . GLY A 1 210 ? -5.105 22.875 -7.277 1 95 210 GLY A O 1
ATOM 1687 N N . LYS A 1 211 ? -5.074 20.656 -7.711 1 96.56 211 LYS A N 1
ATOM 1688 C CA . LYS A 1 211 ? -6.488 20.422 -7.438 1 96.56 211 LYS A CA 1
ATOM 1689 C C . LYS A 1 211 ? -6.668 19.547 -6.199 1 96.56 211 LYS A C 1
ATOM 1691 O O . LYS A 1 211 ? -5.961 18.547 -6.027 1 96.56 211 LYS A O 1
ATOM 1696 N N . HIS A 1 212 ? -7.551 19.969 -5.355 1 97.12 212 HIS A N 1
ATOM 1697 C CA . HIS A 1 212 ? -7.785 19.266 -4.102 1 97.12 212 HIS A CA 1
ATOM 1698 C C . HIS A 1 212 ? -9.273 19.062 -3.848 1 97.12 212 HIS A C 1
ATOM 1700 O O . HIS A 1 212 ? -10.102 19.859 -4.309 1 97.12 212 HIS A O 1
ATOM 1706 N N . ARG A 1 213 ? -9.578 18.016 -3.215 1 97.38 213 ARG A N 1
ATOM 1707 C CA . ARG A 1 213 ? -10.961 17.688 -2.891 1 97.38 213 ARG A CA 1
ATOM 1708 C C . ARG A 1 213 ? -11.055 16.984 -1.542 1 97.38 213 ARG A C 1
ATOM 1710 O O . ARG A 1 213 ? -10.219 16.141 -1.215 1 97.38 213 ARG A O 1
ATOM 1717 N N . TRP A 1 214 ? -12.047 17.312 -0.76 1 98.06 214 TRP A N 1
ATOM 1718 C CA . TRP A 1 214 ? -12.336 16.578 0.471 1 98.06 214 TRP A CA 1
ATOM 1719 C C . TRP A 1 214 ? -13.812 16.672 0.826 1 98.06 214 TRP A C 1
ATOM 1721 O O . TRP A 1 214 ? -14.516 17.562 0.336 1 98.06 214 TRP A O 1
ATOM 1731 N N . ASP A 1 215 ? -14.289 15.773 1.562 1 97.94 215 ASP A N 1
ATOM 1732 C CA . ASP A 1 215 ? -15.672 15.727 2.031 1 97.94 215 ASP A CA 1
ATOM 1733 C C . ASP A 1 215 ? -15.742 15.891 3.549 1 97.94 215 ASP A C 1
ATOM 1735 O O . ASP A 1 215 ? -14.852 15.438 4.266 1 97.94 215 ASP A O 1
ATOM 1739 N N . VAL A 1 216 ? -16.797 16.5 4 1 97.5 216 VAL A N 1
ATOM 1740 C CA . VAL A 1 216 ? -17.031 16.688 5.43 1 97.5 216 VAL A CA 1
ATOM 1741 C C . VAL A 1 216 ? -18.453 16.281 5.789 1 97.5 216 VAL A C 1
ATOM 1743 O O . VAL A 1 216 ? -19.406 16.688 5.121 1 97.5 216 VAL A O 1
ATOM 1746 N N . MET A 1 217 ? -18.578 15.492 6.836 1 96.62 217 MET A N 1
ATOM 1747 C CA . MET A 1 217 ? -19.891 15.133 7.379 1 96.62 217 MET A CA 1
ATOM 1748 C C . MET A 1 217 ? -20.344 16.156 8.414 1 96.62 217 MET A C 1
ATOM 1750 O O . MET A 1 217 ? -19.672 16.344 9.438 1 96.62 217 MET A O 1
ATOM 1754 N N . VAL A 1 218 ? -21.375 16.781 8.203 1 93.19 218 VAL A N 1
ATOM 1755 C CA . VAL A 1 218 ? -21.922 17.75 9.148 1 93.19 218 VAL A CA 1
ATOM 1756 C C . VAL A 1 218 ? -23.172 17.188 9.812 1 93.19 218 VAL A C 1
ATOM 1758 O O . VAL A 1 218 ? -23.547 17.594 10.914 1 93.19 218 VAL A O 1
ATOM 1761 N N . ARG A 1 219 ? -23.766 16.188 9.211 1 82.62 219 ARG A N 1
ATOM 1762 C CA . ARG A 1 219 ? -24.906 15.438 9.75 1 82.62 219 ARG A CA 1
ATOM 1763 C C . ARG A 1 219 ? -26 16.391 10.203 1 82.62 219 ARG A C 1
ATOM 1765 O O . ARG A 1 219 ? -26.453 17.234 9.43 1 82.62 219 ARG A O 1
ATOM 1772 N N . ASP A 1 220 ? -26.406 16.281 11.516 1 80.44 220 ASP A N 1
ATOM 1773 C CA . ASP A 1 220 ? -27.562 17.047 12 1 80.44 220 ASP A CA 1
ATOM 1774 C C . ASP A 1 220 ? -27.109 18.312 12.742 1 80.44 220 ASP A C 1
ATOM 1776 O O . ASP A 1 220 ? -27.875 18.891 13.508 1 80.44 220 ASP A O 1
ATOM 1780 N N . CYS A 1 221 ? -25.891 18.703 12.445 1 83.44 221 CYS A N 1
ATOM 1781 C CA . CYS A 1 221 ? -25.422 19.922 13.07 1 83.44 221 CYS A CA 1
ATOM 1782 C C . CYS A 1 221 ? -26.281 21.109 12.68 1 83.44 221 CYS A C 1
ATOM 1784 O O . CYS A 1 221 ? -26.484 21.375 11.492 1 83.44 221 CYS A O 1
ATOM 1786 N N . PRO A 1 222 ? -26.844 21.781 13.609 1 86.19 222 PRO A N 1
ATOM 1787 C CA . PRO A 1 222 ? -27.734 22.891 13.281 1 86.19 222 PRO A CA 1
ATOM 1788 C C . PRO A 1 222 ? -27 24.094 12.695 1 86.19 222 PRO A C 1
ATOM 1790 O O . PRO A 1 222 ? -27.625 24.938 12.055 1 86.19 222 PRO A O 1
ATOM 1793 N N . SER A 1 223 ? -25.734 24.172 13.008 1 91.56 223 SER A N 1
ATOM 1794 C CA . SER A 1 223 ? -24.922 25.266 12.469 1 91.56 223 SER A CA 1
ATOM 1795 C C . SER A 1 223 ? -23.516 24.781 12.148 1 91.56 223 SER A C 1
ATOM 1797 O O . SER A 1 223 ? -22.906 24.047 12.922 1 91.56 223 SER A O 1
ATOM 1799 N N . TRP A 1 224 ? -23.062 25.188 11.023 1 94.62 224 TRP A N 1
ATOM 1800 C CA . TRP A 1 224 ? -21.703 24.859 10.633 1 94.62 224 TRP A CA 1
ATOM 1801 C C . TRP A 1 224 ? -21.203 25.797 9.531 1 94.62 224 TRP A C 1
ATOM 1803 O O . TRP A 1 224 ? -22 26.469 8.867 1 94.62 224 TRP A O 1
ATOM 1813 N N . VAL A 1 225 ? -19.891 25.938 9.383 1 96.19 225 VAL A N 1
ATOM 1814 C CA . VAL A 1 225 ? -19.203 26.656 8.32 1 96.19 225 VAL A CA 1
ATOM 1815 C C . VAL A 1 225 ? -18.109 25.797 7.727 1 96.19 225 VAL A C 1
ATOM 1817 O O . VAL A 1 225 ? -17.359 25.141 8.461 1 96.19 225 VAL A O 1
ATOM 1820 N N . VAL A 1 226 ? -18.078 25.656 6.422 1 97.69 226 VAL A N 1
ATOM 1821 C CA . VAL A 1 226 ? -17 24.906 5.766 1 97.69 226 VAL A CA 1
ATOM 1822 C C . VAL A 1 226 ? -16.516 25.672 4.535 1 97.69 226 VAL A C 1
ATOM 1824 O O . VAL A 1 226 ? -17.297 26.344 3.857 1 97.69 226 VAL A O 1
ATOM 1827 N N . GLY A 1 227 ? -15.188 25.609 4.293 1 98.25 227 GLY A N 1
ATOM 1828 C CA . GLY A 1 227 ? -14.617 26.266 3.127 1 98.25 227 GLY A CA 1
ATOM 1829 C C . GLY A 1 227 ? -13.102 26.328 3.158 1 98.25 227 GLY A C 1
ATOM 1830 O O . GLY A 1 227 ? -12.445 25.344 3.51 1 98.25 227 GLY A O 1
ATOM 1831 N N . VAL A 1 228 ? -12.602 27.453 2.658 1 98.25 228 VAL A N 1
ATOM 1832 C CA . VAL A 1 228 ? -11.156 27.656 2.611 1 98.25 228 VAL A CA 1
ATOM 1833 C C . VAL A 1 228 ? -10.82 29.078 3.025 1 98.25 228 VAL A C 1
ATOM 1835 O O . VAL A 1 228 ? -11.695 29.953 3.025 1 98.25 228 VAL A O 1
ATOM 1838 N N . CYS A 1 229 ? -9.602 29.266 3.465 1 97.81 229 CYS A N 1
ATOM 1839 C CA . CYS A 1 229 ? -9.195 30.625 3.84 1 97.81 229 CYS A CA 1
ATOM 1840 C C . CYS A 1 229 ? -7.707 30.828 3.562 1 97.81 229 CYS A C 1
ATOM 1842 O O . CYS A 1 229 ? -6.965 29.875 3.363 1 97.81 229 CYS A O 1
ATOM 1844 N N . LYS A 1 230 ? -7.34 32.062 3.516 1 96.62 230 LYS A N 1
ATOM 1845 C CA . LYS A 1 230 ? -5.934 32.438 3.41 1 96.62 230 LYS A CA 1
ATOM 1846 C C . LYS A 1 230 ? -5.199 32.188 4.723 1 96.62 230 LYS A C 1
ATOM 1848 O O . LYS A 1 230 ? -5.809 32.188 5.797 1 96.62 230 LYS A O 1
ATOM 1853 N N . GLU A 1 231 ? -3.947 32.031 4.582 1 94.25 231 GLU A N 1
ATOM 1854 C CA . GLU A 1 231 ? -3.102 31.812 5.754 1 94.25 231 GLU A CA 1
ATOM 1855 C C . GLU A 1 231 ? -3.191 33 6.723 1 94.25 231 GLU A C 1
ATOM 1857 O O . GLU A 1 231 ? -3.164 32.812 7.938 1 94.25 231 GLU A O 1
ATOM 1862 N N . ALA A 1 232 ? -3.373 34.219 6.273 1 92.56 232 ALA A N 1
ATOM 1863 C CA . ALA A 1 232 ? -3.283 35.438 7.062 1 92.56 232 ALA A CA 1
ATOM 1864 C C . ALA A 1 232 ? -4.637 35.812 7.664 1 92.56 232 ALA A C 1
ATOM 1866 O O . ALA A 1 232 ? -4.789 36.875 8.266 1 92.56 232 ALA A O 1
ATOM 1867 N N . VAL A 1 233 ? -5.566 34.969 7.578 1 95.06 233 VAL A N 1
ATOM 1868 C CA . VAL A 1 233 ? -6.895 35.25 8.109 1 95.06 233 VAL A CA 1
ATOM 1869 C C . VAL A 1 233 ? -6.793 35.625 9.586 1 95.06 233 VAL A C 1
ATOM 1871 O O . VAL A 1 233 ? -5.887 35.156 10.289 1 95.06 233 VAL A O 1
ATOM 1874 N N . ALA A 1 234 ? -7.688 36.406 10.062 1 94.44 234 ALA A N 1
ATOM 1875 C CA . ALA A 1 234 ? -7.691 36.875 11.445 1 94.44 234 ALA A CA 1
ATOM 1876 C C . ALA A 1 234 ? -7.879 35.688 12.406 1 94.44 234 ALA A C 1
ATOM 1878 O O . ALA A 1 234 ? -8.727 34.812 12.188 1 94.44 234 ALA A O 1
ATOM 1879 N N . ARG A 1 235 ? -7.117 35.719 13.492 1 95.38 235 ARG A N 1
ATOM 1880 C CA . ARG A 1 235 ? -7.18 34.625 14.445 1 95.38 235 ARG A CA 1
ATOM 1881 C C . ARG A 1 235 ? -7.629 35.125 15.82 1 95.38 235 ARG A C 1
ATOM 1883 O O . ARG A 1 235 ? -8.445 34.469 16.484 1 95.38 235 ARG A O 1
ATOM 1890 N N . LYS A 1 236 ? -7.25 36.281 16.203 1 93.56 236 LYS A N 1
ATOM 1891 C CA . LYS A 1 236 ? -7.363 36.719 17.594 1 93.56 236 LYS A CA 1
ATOM 1892 C C . LYS A 1 236 ? -8.477 37.75 17.75 1 93.56 236 LYS A C 1
ATOM 1894 O O . LYS A 1 236 ? -8.562 38.438 18.781 1 93.56 236 LYS A O 1
ATOM 1899 N N . LYS A 1 237 ? -9.242 37.906 16.688 1 94.19 237 LYS A N 1
ATOM 1900 C CA . LYS A 1 237 ? -10.391 38.812 16.734 1 94.19 237 LYS A CA 1
ATOM 1901 C C . LYS A 1 237 ? -11.578 38.25 15.969 1 94.19 237 LYS A C 1
ATOM 1903 O O . LYS A 1 237 ? -11.414 37.375 15.125 1 94.19 237 LYS A O 1
ATOM 1908 N N . LYS A 1 238 ? -12.688 38.781 16.344 1 92.5 238 LYS A N 1
ATOM 1909 C CA . LYS A 1 238 ? -13.875 38.406 15.586 1 92.5 238 LYS A CA 1
ATOM 1910 C C . LYS A 1 238 ? -13.844 39.031 14.195 1 92.5 238 LYS A C 1
ATOM 1912 O O . LYS A 1 238 ? -13.375 40.156 14.023 1 92.5 238 LYS A O 1
ATOM 1917 N N . PHE A 1 239 ? -14.242 38.25 13.25 1 88.88 239 PHE A N 1
ATOM 1918 C CA . PHE A 1 239 ? -14.312 38.812 11.898 1 88.88 239 PHE A CA 1
ATOM 1919 C C . PHE A 1 239 ? -15.484 38.188 11.141 1 88.88 239 PHE A C 1
ATOM 1921 O O . PHE A 1 239 ? -16.016 37.156 11.523 1 88.88 239 PHE A O 1
ATOM 1928 N N . THR A 1 240 ? -15.891 38.938 10.156 1 89.94 240 THR A N 1
ATOM 1929 C CA . THR A 1 240 ? -16.984 38.469 9.312 1 89.94 240 THR A CA 1
ATOM 1930 C C . THR A 1 240 ? -16.453 37.531 8.227 1 89.94 240 THR A C 1
ATOM 1932 O O . THR A 1 240 ? -15.406 37.812 7.629 1 89.94 240 THR A O 1
ATOM 1935 N N . LEU A 1 241 ? -17.219 36.5 7.984 1 93.81 241 LEU A N 1
ATOM 1936 C CA . LEU A 1 241 ? -16.859 35.531 6.938 1 93.81 241 LEU A CA 1
ATOM 1937 C C . LEU A 1 241 ? -17.172 36.125 5.559 1 93.81 241 LEU A C 1
ATOM 1939 O O . LEU A 1 241 ? -18.344 36.312 5.219 1 93.81 241 LEU A O 1
ATOM 1943 N N . SER A 1 242 ? -16.141 36.406 4.812 1 93.75 242 SER A N 1
ATOM 1944 C CA . SER A 1 242 ? -16.312 36.938 3.461 1 93.75 242 SER A CA 1
ATOM 1945 C C . SER A 1 242 ? -15.031 36.812 2.65 1 93.75 242 SER A C 1
ATOM 1947 O O . SER A 1 242 ? -13.938 36.75 3.215 1 93.75 242 SER A O 1
ATOM 1949 N N . PRO A 1 243 ? -15.148 36.812 1.373 1 93 243 PRO A N 1
ATOM 1950 C CA . PRO A 1 243 ? -13.961 36.75 0.517 1 93 243 PRO A CA 1
ATOM 1951 C C . PRO A 1 243 ? -13.016 37.938 0.737 1 93 243 PRO A C 1
ATOM 1953 O O . PRO A 1 243 ? -11.797 37.781 0.645 1 93 243 PRO A O 1
ATOM 1956 N N . SER A 1 244 ? -13.539 39.062 1.091 1 91.25 244 SER A N 1
ATOM 1957 C CA . SER A 1 244 ? -12.719 40.25 1.31 1 91.25 244 SER A CA 1
ATOM 1958 C C . SER A 1 244 ? -11.812 40.062 2.525 1 91.25 244 SER A C 1
ATOM 1960 O O . SER A 1 244 ? -10.773 40.719 2.625 1 91.25 244 SER A O 1
ATOM 1962 N N . ARG A 1 245 ? -12.25 39.156 3.389 1 92.69 245 ARG A N 1
ATOM 1963 C CA . ARG A 1 245 ? -11.461 38.875 4.582 1 92.69 245 ARG A CA 1
ATOM 1964 C C . ARG A 1 245 ? -10.633 37.594 4.414 1 92.69 245 ARG A C 1
ATOM 1966 O O . ARG A 1 245 ? -10.062 37.094 5.379 1 92.69 245 ARG A O 1
ATOM 1973 N N . GLY A 1 246 ? -10.664 37.094 3.238 1 94.62 246 GLY A N 1
ATOM 1974 C CA . GLY A 1 246 ? -9.812 35.969 2.906 1 94.62 246 GLY A CA 1
ATOM 1975 C C . GLY A 1 246 ? -10.445 34.625 3.215 1 94.62 246 GLY A C 1
ATOM 1976 O O . GLY A 1 246 ? -9.742 33.625 3.418 1 94.62 246 GLY A O 1
ATOM 1977 N N . VAL A 1 247 ? -11.758 34.594 3.293 1 96.31 247 VAL A N 1
ATOM 1978 C CA . VAL A 1 247 ? -12.461 33.344 3.607 1 96.31 247 VAL A CA 1
ATOM 1979 C C . VAL A 1 247 ? -13.523 33.094 2.551 1 96.31 247 VAL A C 1
ATOM 1981 O O . VAL A 1 247 ? -14.297 33.969 2.191 1 96.31 247 VAL A O 1
ATOM 1984 N N . TRP A 1 248 ? -13.516 31.984 1.939 1 96.88 248 TRP A N 1
ATOM 1985 C CA . TRP A 1 248 ? -14.516 31.5 1 1 96.88 248 TRP A CA 1
ATOM 1986 C C . TRP A 1 248 ? -15.227 30.266 1.55 1 96.88 248 TRP A C 1
ATOM 1988 O O . TRP A 1 248 ? -14.656 29.172 1.577 1 96.88 248 TRP A O 1
ATOM 1998 N N . CYS A 1 249 ? -16.484 30.453 1.985 1 97.38 249 CYS A N 1
ATOM 1999 C CA . CYS A 1 249 ? -17.125 29.344 2.693 1 97.38 249 CYS A CA 1
ATOM 2000 C C . CYS A 1 249 ? -18.641 29.391 2.514 1 97.38 249 CYS A C 1
ATOM 2002 O O . CYS A 1 249 ? -19.188 30.359 1.993 1 97.38 249 CYS A O 1
ATOM 2004 N N . ILE A 1 250 ? -19.266 28.328 2.82 1 97.06 250 ILE A N 1
ATOM 2005 C CA . ILE A 1 250 ? -20.703 28.234 3.006 1 97.06 250 ILE A CA 1
ATOM 2006 C C . ILE A 1 250 ? -21.016 27.797 4.434 1 97.06 250 ILE A C 1
ATOM 2008 O O . ILE A 1 250 ? -20.125 27.328 5.156 1 97.06 250 ILE A O 1
ATOM 2012 N N . GLY A 1 251 ? -22.219 27.984 4.84 1 95.31 251 GLY A N 1
ATOM 2013 C CA . GLY A 1 251 ? -22.578 27.594 6.195 1 95.31 251 GLY A CA 1
ATOM 2014 C C . GLY A 1 251 ? -24.078 27.484 6.406 1 95.31 251 GLY A C 1
ATOM 2015 O O . GLY A 1 251 ? -24.859 27.906 5.551 1 95.31 251 GLY A O 1
ATOM 2016 N N . LEU A 1 252 ? -24.375 26.828 7.434 1 93.81 252 LEU A N 1
ATOM 2017 C CA . LEU A 1 252 ? -25.75 26.688 7.871 1 93.81 252 LEU A CA 1
ATOM 2018 C C . LEU A 1 252 ? -25.984 27.391 9.203 1 93.81 252 LEU A C 1
ATOM 2020 O O . LEU A 1 252 ? -25.188 27.219 10.141 1 93.81 252 LEU A O 1
ATOM 2024 N N . SER A 1 253 ? -26.922 28.172 9.266 1 89.62 253 SER A N 1
ATOM 2025 C CA . SER A 1 253 ? -27.344 28.828 10.5 1 89.62 253 SER A CA 1
ATOM 2026 C C . SER A 1 253 ? -28.859 29.062 10.508 1 89.62 253 SER A C 1
ATOM 2028 O O . SER A 1 253 ? -29.422 29.547 9.523 1 89.62 253 SER A O 1
ATOM 2030 N N . LYS A 1 254 ? -29.5 28.625 11.562 1 87.81 254 LYS A N 1
ATOM 2031 C CA . LYS A 1 254 ? -30.938 28.797 11.727 1 87.81 254 LYS A CA 1
ATOM 2032 C C . LYS A 1 254 ? -31.703 28.188 10.547 1 87.81 254 LYS A C 1
ATOM 2034 O O . LYS A 1 254 ? -32.594 28.812 9.992 1 87.81 254 LYS A O 1
ATOM 2039 N N . GLY A 1 255 ? -31.188 27.172 10.047 1 86.56 255 GLY A N 1
ATOM 2040 C CA . GLY A 1 255 ? -31.875 26.406 9.031 1 86.56 255 GLY A CA 1
ATOM 2041 C C . GLY A 1 255 ? -31.625 26.906 7.621 1 86.56 255 GLY A C 1
ATOM 2042 O O . GLY A 1 255 ? -32.125 26.344 6.652 1 86.56 255 GLY A O 1
ATOM 2043 N N . VAL A 1 256 ? -30.859 27.953 7.473 1 90.62 256 VAL A N 1
ATOM 2044 C CA . VAL A 1 256 ? -30.609 28.531 6.156 1 90.62 256 VAL A CA 1
ATOM 2045 C C . VAL A 1 256 ? -29.156 28.281 5.754 1 90.62 256 VAL A C 1
ATOM 2047 O O . VAL A 1 256 ? -28.234 28.594 6.504 1 90.62 256 VAL A O 1
ATOM 2050 N N . CYS A 1 257 ? -29.016 27.688 4.652 1 93.88 257 CYS A N 1
ATOM 2051 C CA . CYS A 1 257 ? -27.688 27.5 4.078 1 93.88 257 CYS A CA 1
ATOM 2052 C C . CYS A 1 257 ? -27.281 28.719 3.248 1 93.88 257 CYS A C 1
ATOM 2054 O O . CYS A 1 257 ? -28.016 29.141 2.357 1 93.88 257 CYS A O 1
ATOM 2056 N N . THR A 1 258 ? -26.141 29.266 3.592 1 95.06 258 THR A N 1
ATOM 2057 C CA . THR A 1 258 ? -25.75 30.531 2.98 1 95.06 258 THR A CA 1
ATOM 2058 C C . THR A 1 258 ? -24.328 30.438 2.408 1 95.06 258 THR A C 1
ATOM 2060 O O . THR A 1 258 ? -23.469 29.781 2.986 1 95.06 258 THR A O 1
ATOM 2063 N N . ALA A 1 259 ? -24.078 30.984 1.253 1 95.44 259 ALA A N 1
ATOM 2064 C CA . ALA A 1 259 ? -22.75 31.25 0.74 1 95.44 259 ALA A CA 1
ATOM 2065 C C . ALA A 1 259 ? -22.25 32.625 1.204 1 95.44 259 ALA A C 1
ATOM 2067 O O . ALA A 1 259 ? -22.938 33.625 1.04 1 95.44 259 ALA A O 1
ATOM 2068 N N . PHE A 1 260 ? -21.125 32.594 1.785 1 92.38 260 PHE A N 1
ATOM 2069 C CA . PHE A 1 260 ? -20.609 33.812 2.383 1 92.38 260 PHE A CA 1
ATOM 2070 C C . PHE A 1 260 ? -19.828 34.625 1.361 1 92.38 260 PHE A C 1
ATOM 2072 O O . PHE A 1 260 ? -18.609 34.75 1.474 1 92.38 260 PHE A O 1
ATOM 2079 N N . THR A 1 261 ? -20.547 35.094 0.448 1 87.75 261 THR A N 1
ATOM 2080 C CA . THR A 1 261 ? -20 36.031 -0.514 1 87.75 261 THR A CA 1
ATOM 2081 C C . THR A 1 261 ? -20.109 37.469 0.004 1 87.75 261 THR A C 1
ATOM 2083 O O . THR A 1 261 ? -20.547 37.688 1.141 1 87.75 261 THR A O 1
ATOM 2086 N N . ASN A 1 262 ? -19.578 38.375 -0.725 1 82.12 262 ASN A N 1
ATOM 2087 C CA . ASN A 1 262 ? -19.734 39.781 -0.293 1 82.12 262 ASN A CA 1
ATOM 2088 C C . ASN A 1 262 ? -21.188 40.125 -0.035 1 82.12 262 ASN A C 1
ATOM 2090 O O . ASN A 1 262 ? -21.5 40.781 0.95 1 82.12 262 ASN A O 1
ATOM 2094 N N . GLU A 1 263 ? -22.016 39.688 -0.921 1 83.75 263 GLU A N 1
ATOM 2095 C CA . GLU A 1 263 ? -23.453 39.656 -0.674 1 83.75 263 GLU A CA 1
ATOM 2096 C C . GLU A 1 263 ? -23.969 38.25 -0.402 1 83.75 263 GLU A C 1
ATOM 2098 O O . GLU A 1 263 ? -24.047 37.438 -1.313 1 83.75 263 GLU A O 1
ATOM 2103 N N . ARG A 1 264 ? -24.25 38 0.876 1 85.81 264 ARG A N 1
ATOM 2104 C CA . ARG A 1 264 ? -24.656 36.656 1.288 1 85.81 264 ARG A CA 1
ATOM 2105 C C . ARG A 1 264 ? -25.797 36.156 0.419 1 85.81 264 ARG A C 1
ATOM 2107 O O . ARG A 1 264 ? -26.719 36.906 0.069 1 85.81 264 ARG A O 1
ATOM 2114 N N . MET A 1 265 ? -25.594 35 -0.018 1 89.5 265 MET A N 1
ATOM 2115 C CA . MET A 1 265 ? -26.562 34.344 -0.903 1 89.5 265 MET A CA 1
ATOM 2116 C C . MET A 1 265 ? -27.109 33.062 -0.285 1 89.5 265 MET A C 1
ATOM 2118 O O . MET A 1 265 ? -26.328 32.188 0.086 1 89.5 265 MET A O 1
ATOM 2122 N N . ALA A 1 266 ? -28.453 33.031 -0.17 1 91.5 266 ALA A N 1
ATOM 2123 C CA . ALA A 1 266 ? -29.062 31.812 0.314 1 91.5 266 ALA A CA 1
ATOM 2124 C C . ALA A 1 266 ? -29.016 30.703 -0.744 1 91.5 266 ALA A C 1
ATOM 2126 O O . ALA A 1 266 ? -29.297 30.953 -1.918 1 91.5 266 ALA A O 1
ATOM 2127 N N . LEU A 1 267 ? -28.516 29.625 -0.299 1 92.94 267 LEU A N 1
ATOM 2128 C CA . LEU A 1 267 ? -28.406 28.484 -1.218 1 92.94 267 LEU A CA 1
ATOM 2129 C C . LEU A 1 267 ? -29.688 27.656 -1.195 1 92.94 267 LEU A C 1
ATOM 2131 O O . LEU A 1 267 ? -30.281 27.453 -0.136 1 92.94 267 LEU A O 1
ATOM 2135 N N . GLN A 1 268 ? -30.156 27.281 -2.363 1 85.44 268 GLN A N 1
ATOM 2136 C CA . GLN A 1 268 ? -31.312 26.375 -2.461 1 85.44 268 GLN A CA 1
ATOM 2137 C C . GLN A 1 268 ? -30.891 24.922 -2.281 1 85.44 268 GLN A C 1
ATOM 2139 O O . GLN A 1 268 ? -30.156 24.375 -3.113 1 85.44 268 GLN A O 1
ATOM 2144 N N . VAL A 1 269 ? -31.203 24.469 -1.134 1 84.88 269 VAL A N 1
ATOM 2145 C CA . VAL A 1 269 ? -30.859 23.078 -0.865 1 84.88 269 VAL A CA 1
ATOM 2146 C C . VAL A 1 269 ? -32.125 22.234 -0.776 1 84.88 269 VAL A C 1
ATOM 2148 O O . VAL A 1 269 ? -33.125 22.672 -0.183 1 84.88 269 VAL A O 1
ATOM 2151 N N . GLN A 1 270 ? -32.25 21.219 -1.596 1 76.5 270 GLN A N 1
ATOM 2152 C CA . GLN A 1 270 ? -33.438 20.375 -1.636 1 76.5 270 GLN A CA 1
ATOM 2153 C C . GLN A 1 270 ? -33.625 19.625 -0.317 1 76.5 270 GLN A C 1
ATOM 2155 O O . GLN A 1 270 ? -34.75 19.453 0.145 1 76.5 270 GLN A O 1
ATOM 2160 N N . GLN A 1 271 ? -32.625 19.094 0.256 1 82.75 271 GLN A N 1
ATOM 2161 C CA . GLN A 1 271 ? -32.625 18.359 1.521 1 82.75 271 GLN A CA 1
ATOM 2162 C C . GLN A 1 271 ? -31.484 18.828 2.424 1 82.75 271 GLN A C 1
ATOM 2164 O O . GLN A 1 271 ? -30.547 19.5 1.967 1 82.75 271 GLN A O 1
ATOM 2169 N N . ARG A 1 272 ? -31.703 18.531 3.678 1 86.56 272 ARG A N 1
ATOM 2170 C CA . ARG A 1 272 ? -30.641 18.891 4.625 1 86.56 272 ARG A CA 1
ATOM 2171 C C . ARG A 1 272 ? -29.312 18.281 4.211 1 86.56 272 ARG A C 1
ATOM 2173 O O . ARG A 1 272 ? -29.234 17.078 3.926 1 86.56 272 ARG A O 1
ATOM 2180 N N . LEU A 1 273 ? -28.344 19.109 4.188 1 91.75 273 LEU A N 1
ATOM 2181 C CA . LEU A 1 273 ? -27.016 18.641 3.783 1 91.75 273 LEU A CA 1
ATOM 2182 C C . LEU A 1 273 ? -26.391 17.781 4.879 1 91.75 273 LEU A C 1
ATOM 2184 O O . LEU A 1 273 ? -26.344 18.203 6.043 1 91.75 273 LEU A O 1
ATOM 2188 N N . GLU A 1 274 ? -26.031 16.609 4.57 1 93.06 274 GLU A N 1
ATOM 2189 C CA . GLU A 1 274 ? -25.359 15.719 5.52 1 93.06 274 GLU A CA 1
ATOM 2190 C C . GLU A 1 274 ? -23.859 15.656 5.25 1 93.06 274 GLU A C 1
ATOM 2192 O O . GLU A 1 274 ? -23.062 15.484 6.176 1 93.06 274 GLU A O 1
ATOM 2197 N N . ARG A 1 275 ? -23.594 15.758 4.023 1 96.31 275 ARG A N 1
ATOM 2198 C CA . ARG A 1 275 ? -22.203 15.703 3.561 1 96.31 275 ARG A CA 1
ATOM 2199 C C . ARG A 1 275 ? -21.922 16.797 2.533 1 96.31 275 ARG A C 1
ATOM 2201 O O . ARG A 1 275 ? -22.688 16.969 1.587 1 96.31 275 ARG A O 1
ATOM 2208 N N . ILE A 1 276 ? -20.875 17.547 2.785 1 97.12 276 ILE A N 1
ATOM 2209 C CA . ILE A 1 276 ? -20.5 18.625 1.868 1 97.12 276 ILE A CA 1
ATOM 2210 C C . ILE A 1 276 ? -19.156 18.281 1.203 1 97.12 276 ILE A C 1
ATOM 2212 O O . ILE A 1 276 ? -18.188 17.969 1.884 1 97.12 276 ILE A O 1
ATOM 2216 N N . ARG A 1 277 ? -19.172 18.359 -0.044 1 97.94 277 ARG A N 1
ATOM 2217 C CA . ARG A 1 277 ? -17.938 18.188 -0.812 1 97.94 277 ARG A CA 1
ATOM 2218 C C . ARG A 1 277 ? -17.359 19.531 -1.233 1 97.94 277 ARG A C 1
ATOM 2220 O O . ARG A 1 277 ? -18.047 20.359 -1.829 1 97.94 277 ARG A O 1
ATOM 2227 N N . ILE A 1 278 ? -16.094 19.703 -0.984 1 98.5 278 ILE A N 1
ATOM 2228 C CA . ILE A 1 278 ? -15.398 20.922 -1.348 1 98.5 278 ILE A CA 1
ATOM 2229 C C . ILE A 1 278 ? -14.312 20.609 -2.373 1 98.5 278 ILE A C 1
ATOM 2231 O O . ILE A 1 278 ? -13.516 19.688 -2.184 1 98.5 278 ILE A O 1
ATOM 2235 N N . LYS A 1 279 ? -14.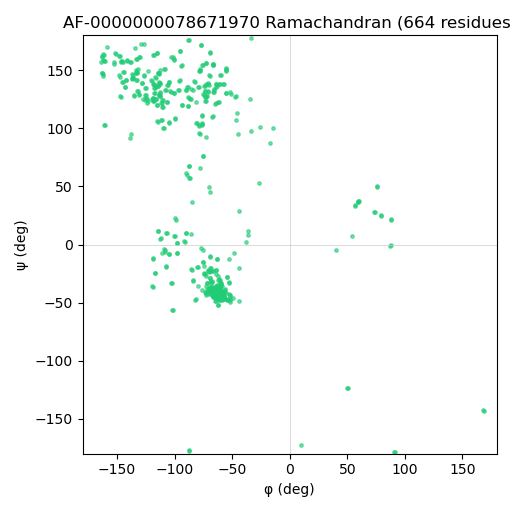328 21.281 -3.508 1 98.19 279 LYS A N 1
ATOM 2236 C CA . LYS A 1 279 ? -13.305 21.172 -4.539 1 98.19 279 LYS A CA 1
ATOM 2237 C C . LYS A 1 279 ? -12.555 22.5 -4.711 1 98.19 279 LYS A C 1
ATOM 2239 O O . LYS A 1 279 ? -13.164 23.531 -4.988 1 98.19 279 LYS A O 1
ATOM 2244 N N . LEU A 1 280 ? -11.273 22.406 -4.477 1 98 280 LEU A N 1
ATOM 2245 C CA . LEU A 1 280 ? -10.414 23.578 -4.605 1 98 280 LEU A CA 1
ATOM 2246 C C . LEU A 1 280 ? -9.484 23.438 -5.805 1 98 280 LEU A C 1
ATOM 2248 O O . LEU A 1 280 ? -8.719 22.484 -5.895 1 98 280 LEU A O 1
ATOM 2252 N N . ASP A 1 281 ? -9.602 24.312 -6.723 1 97.44 281 ASP A N 1
ATOM 2253 C CA . ASP A 1 281 ? -8.703 24.375 -7.875 1 97.44 281 ASP A CA 1
ATOM 2254 C C . ASP A 1 281 ? -7.812 25.609 -7.801 1 97.44 281 ASP A C 1
ATOM 2256 O O . ASP A 1 281 ? -8.227 26.719 -8.18 1 97.44 281 ASP A O 1
ATOM 2260 N N . MET A 1 282 ? -6.598 25.406 -7.375 1 96.31 282 MET A N 1
ATOM 2261 C CA . MET A 1 282 ? -5.664 26.516 -7.191 1 96.31 282 MET A CA 1
ATOM 2262 C C . MET A 1 282 ? -5.27 27.125 -8.531 1 96.31 282 MET A C 1
ATOM 2264 O O . MET A 1 282 ? -5.016 28.328 -8.625 1 96.31 282 MET A O 1
ATOM 2268 N N . ASP A 1 283 ? -5.219 26.328 -9.492 1 92.94 283 ASP A N 1
ATOM 2269 C CA . ASP A 1 283 ? -4.781 26.766 -10.812 1 92.94 283 ASP A CA 1
ATOM 2270 C C . ASP A 1 283 ? -5.844 27.625 -11.492 1 92.94 283 ASP A C 1
ATOM 2272 O O . ASP A 1 283 ? -5.531 28.656 -12.086 1 92.94 283 ASP A O 1
ATOM 2276 N N . LYS A 1 284 ? -7.035 27.219 -11.352 1 94.06 284 LYS A N 1
ATOM 2277 C CA . LYS A 1 284 ? -8.141 27.969 -11.938 1 94.06 284 LYS A CA 1
ATOM 2278 C C . LYS A 1 284 ? -8.602 29.094 -11.016 1 94.06 284 LYS A C 1
ATOM 2280 O O . LYS A 1 284 ? -9.32 30 -11.438 1 94.06 284 LYS A O 1
ATOM 2285 N N . GLY A 1 285 ? -8.305 28.969 -9.773 1 94.19 285 GLY A N 1
ATOM 2286 C CA . GLY A 1 285 ? -8.719 29.953 -8.789 1 94.19 285 GLY A CA 1
ATOM 2287 C C . GLY A 1 285 ? -10.188 29.859 -8.422 1 94.19 285 GLY A C 1
ATOM 2288 O O . GLY A 1 285 ? -10.914 30.844 -8.492 1 94.19 285 GLY A O 1
ATOM 2289 N N . GLU A 1 286 ? -10.609 28.719 -8.109 1 96.62 286 GLU A N 1
ATOM 2290 C CA . GLU A 1 286 ? -12.008 28.547 -7.727 1 96.62 286 GLU A CA 1
ATOM 2291 C C . GLU A 1 286 ? -12.164 27.5 -6.637 1 96.62 286 GLU A C 1
ATOM 2293 O O . GLU A 1 286 ? -11.367 26.562 -6.555 1 96.62 286 GLU A O 1
ATOM 2298 N N . VAL A 1 287 ? -13.133 27.656 -5.785 1 97.81 287 VAL A N 1
ATOM 2299 C CA . VAL A 1 287 ? -13.586 26.656 -4.816 1 97.81 287 VAL A CA 1
ATOM 2300 C C . VAL A 1 287 ? -15.07 26.375 -5.016 1 97.81 287 VAL A C 1
ATOM 2302 O O . VAL A 1 287 ? -15.883 27.297 -5.07 1 97.81 287 VAL A O 1
ATOM 2305 N N . SER A 1 288 ? -15.352 25.156 -5.238 1 97.94 288 SER A N 1
ATOM 2306 C CA . SER A 1 288 ? -16.75 24.781 -5.449 1 97.94 288 SER A CA 1
ATOM 2307 C C . SER A 1 288 ? -17.25 23.875 -4.32 1 97.94 288 SER A C 1
ATOM 2309 O O . SER A 1 288 ? -16.484 23.109 -3.742 1 97.94 288 SER A O 1
ATOM 2311 N N . PHE A 1 289 ? -18.531 24.031 -4.031 1 97.88 289 PHE A N 1
ATOM 2312 C CA . PHE A 1 289 ? -19.219 23.281 -2.979 1 97.88 289 PHE A CA 1
ATOM 2313 C C . PHE A 1 289 ? -20.328 22.422 -3.559 1 97.88 289 PHE A C 1
ATOM 2315 O O . PHE A 1 289 ? -21.078 22.875 -4.43 1 97.88 289 PHE A O 1
ATOM 2322 N N . TRP A 1 290 ? -20.359 21.219 -3.092 1 97 290 TRP A N 1
ATOM 2323 C CA . TRP A 1 290 ? -21.312 20.25 -3.625 1 97 290 TRP A CA 1
ATOM 2324 C C . TRP A 1 290 ? -22.016 19.5 -2.498 1 97 290 TRP A C 1
ATOM 2326 O O . TRP A 1 290 ? -21.469 19.344 -1.405 1 97 290 TRP A O 1
ATOM 2336 N N . ASP A 1 291 ? -23.281 19.125 -2.748 1 95.69 291 ASP A N 1
ATOM 2337 C CA . ASP A 1 291 ? -23.875 18.094 -1.915 1 95.69 291 ASP A CA 1
ATOM 2338 C C . ASP A 1 291 ? -23.203 16.734 -2.135 1 95.69 291 ASP A C 1
ATOM 2340 O O . ASP A 1 291 ? -23.375 16.109 -3.182 1 95.69 291 ASP A O 1
ATOM 2344 N N . GLY A 1 292 ? -22.5 16.281 -1.204 1 94 292 GLY A N 1
ATOM 2345 C CA . GLY A 1 292 ? -21.688 15.078 -1.344 1 94 292 GLY A CA 1
ATOM 2346 C C . GLY A 1 292 ? -22.5 13.812 -1.49 1 94 292 GLY A C 1
ATOM 2347 O O . GLY A 1 292 ? -22 12.789 -1.957 1 94 292 GLY A O 1
ATOM 2348 N N . GLU A 1 293 ? -23.766 13.891 -1.062 1 92.31 293 GLU A N 1
ATOM 2349 C CA . GLU A 1 293 ? -24.641 12.719 -1.178 1 92.31 293 GLU A CA 1
ATOM 2350 C C . GLU A 1 293 ? -25.219 12.602 -2.586 1 92.31 293 GLU A C 1
ATOM 2352 O O . GLU A 1 293 ? -25.172 11.523 -3.186 1 92.31 293 GLU A O 1
ATOM 2357 N N . SER A 1 294 ? -25.719 13.695 -3.104 1 91.38 294 SER A N 1
ATOM 2358 C CA . SER A 1 294 ? -26.391 13.68 -4.398 1 91.38 294 SER A CA 1
ATOM 2359 C C . SER A 1 294 ? -25.453 14.133 -5.512 1 91.38 294 SER A C 1
ATOM 2361 O O . SER A 1 294 ? -25.812 14.078 -6.691 1 91.38 294 SER A O 1
ATOM 2363 N N . ALA A 1 295 ? -24.297 14.594 -5.172 1 91.31 295 ALA A N 1
ATOM 2364 C CA . ALA A 1 295 ? -23.359 15.133 -6.141 1 91.31 295 ALA A CA 1
ATOM 2365 C C . ALA A 1 295 ? -23.953 16.312 -6.891 1 91.31 295 ALA A C 1
ATOM 2367 O O . ALA A 1 295 ? -23.781 16.438 -8.102 1 91.31 295 ALA A O 1
ATOM 2368 N N . THR A 1 296 ? -24.719 17.078 -6.148 1 93.94 296 THR A N 1
ATOM 2369 C CA . THR A 1 296 ? -25.328 18.281 -6.727 1 93.94 296 THR A CA 1
ATOM 2370 C C . THR A 1 296 ? -24.484 19.516 -6.418 1 93.94 296 THR A C 1
ATOM 2372 O O . THR A 1 296 ? -24.094 19.734 -5.27 1 93.94 296 THR A O 1
ATOM 2375 N N . HIS A 1 297 ? -24.266 20.281 -7.438 1 96.31 297 HIS A N 1
ATOM 2376 C CA . HIS A 1 297 ? -23.5 21.516 -7.297 1 96.31 297 HIS A CA 1
ATOM 2377 C C . HIS A 1 297 ? -24.297 22.562 -6.52 1 96.31 297 HIS A C 1
ATOM 2379 O O . HIS A 1 297 ? -25.469 22.797 -6.793 1 96.31 297 HIS A O 1
ATOM 2385 N N . LEU A 1 298 ? -23.688 23.156 -5.555 1 95.31 298 LEU A N 1
ATOM 2386 C CA . LEU A 1 298 ? -24.344 24.188 -4.758 1 95.31 298 LEU A CA 1
ATOM 2387 C C . LEU A 1 298 ? -23.906 25.578 -5.199 1 95.31 298 LEU A C 1
ATOM 2389 O O . LEU A 1 298 ? -24.734 26.406 -5.559 1 95.31 298 LEU A O 1
ATOM 2393 N N . VAL A 1 299 ? -22.594 25.828 -5.176 1 95.75 299 VAL A N 1
ATOM 2394 C CA . VAL A 1 299 ? -22.078 27.141 -5.523 1 95.75 299 VAL A CA 1
ATOM 2395 C C . VAL A 1 299 ? -20.594 27.062 -5.832 1 95.75 299 VAL A C 1
ATOM 2397 O O . VAL A 1 299 ? -19.906 26.156 -5.348 1 95.75 299 VAL A O 1
ATOM 2400 N N . THR A 1 300 ? -20.078 27.844 -6.695 1 96.44 300 THR A N 1
ATOM 2401 C CA . THR A 1 300 ? -18.656 28.031 -6.977 1 96.44 300 THR A CA 1
ATOM 2402 C C . THR A 1 300 ? -18.219 29.453 -6.691 1 96.44 300 THR A C 1
ATOM 2404 O O . THR A 1 300 ? -18.859 30.406 -7.156 1 96.44 300 THR A O 1
ATOM 2407 N N . LEU A 1 301 ? -17.25 29.625 -5.852 1 95.25 301 LEU A N 1
ATOM 2408 C CA . LEU A 1 301 ? -16.672 30.938 -5.551 1 95.25 301 LEU A CA 1
ATOM 2409 C C . LEU A 1 301 ? -15.336 31.109 -6.262 1 95.25 301 LEU A C 1
ATOM 2411 O O . LEU A 1 301 ? -14.461 30.234 -6.191 1 95.25 301 LEU A O 1
ATOM 2415 N N . GLN A 1 302 ? -15.172 32.188 -6.898 1 92.19 302 GLN A N 1
ATOM 2416 C CA . GLN A 1 302 ? -13.969 32.438 -7.695 1 92.19 302 GLN A CA 1
ATOM 2417 C C . GLN A 1 302 ? -13.039 33.438 -7 1 92.19 302 GLN A C 1
ATOM 2419 O O . GLN A 1 302 ? -13.508 34.375 -6.391 1 92.19 302 GLN A O 1
ATOM 2424 N N . HIS A 1 303 ? -11.852 33.125 -7.059 1 86.69 303 HIS A N 1
ATOM 2425 C CA . HIS A 1 303 ? -10.789 34 -6.594 1 86.69 303 HIS A CA 1
ATOM 2426 C C . HIS A 1 303 ? -9.438 33.594 -7.152 1 86.69 303 HIS A C 1
ATOM 2428 O O . HIS A 1 303 ? -9.195 32.406 -7.379 1 86.69 303 HIS A O 1
ATOM 2434 N N . ASN A 1 304 ? -8.641 34.562 -7.41 1 86.75 304 ASN A N 1
ATOM 2435 C CA . ASN A 1 304 ? -7.258 34.25 -7.758 1 86.75 304 ASN A CA 1
ATOM 2436 C C . ASN A 1 304 ? -6.43 33.906 -6.52 1 86.75 304 ASN A C 1
ATOM 2438 O O . ASN A 1 304 ? -5.871 34.812 -5.887 1 86.75 304 ASN A O 1
ATOM 2442 N N . PHE A 1 305 ? -6.359 32.656 -6.297 1 86.56 305 PHE A N 1
ATOM 2443 C CA . PHE A 1 305 ? -5.602 32.219 -5.129 1 86.56 305 PHE A CA 1
ATOM 2444 C C . PHE A 1 305 ? -4.102 32.312 -5.387 1 86.56 305 PHE A C 1
ATOM 2446 O O . PHE A 1 305 ? -3.514 31.453 -6.023 1 86.56 305 PHE A O 1
ATOM 2453 N N . ASN A 1 306 ? -3.426 33.281 -4.887 1 88.88 306 ASN A N 1
ATOM 2454 C CA . ASN A 1 306 ? -1.995 33.5 -5.082 1 88.88 306 ASN A CA 1
ATOM 2455 C C . ASN A 1 306 ? -1.214 33.281 -3.789 1 88.88 306 ASN A C 1
ATOM 2457 O O . ASN A 1 306 ? -0.029 33.594 -3.713 1 88.88 306 ASN A O 1
ATOM 2461 N N . VAL A 1 307 ? -1.869 32.844 -2.787 1 92.44 307 VAL A N 1
ATOM 2462 C CA . VAL A 1 307 ? -1.257 32.562 -1.498 1 92.44 307 VAL A CA 1
ATOM 2463 C C . VAL A 1 307 ? -1.656 31.141 -1.055 1 92.44 307 VAL A C 1
ATOM 2465 O O . VAL A 1 307 ? -2.438 30.469 -1.731 1 92.44 307 VAL A O 1
ATOM 2468 N N . LYS A 1 308 ? -1.021 30.828 -0.032 1 95.62 308 LYS A N 1
ATOM 2469 C CA . LYS A 1 308 ? -1.347 29.531 0.545 1 95.62 308 LYS A CA 1
ATOM 2470 C C . LYS A 1 308 ? -2.77 29.516 1.097 1 95.62 308 LYS A C 1
ATOM 2472 O O . LYS A 1 308 ? -3.168 30.422 1.828 1 95.62 308 LYS A O 1
ATOM 2477 N N . ILE A 1 309 ? -3.514 28.406 0.685 1 98.06 309 ILE A N 1
ATOM 2478 C CA . ILE A 1 309 ? -4.918 28.297 1.07 1 98.06 309 ILE A CA 1
ATOM 2479 C C . ILE A 1 309 ? -5.117 27.078 1.968 1 98.06 309 ILE A C 1
ATOM 2481 O O . ILE A 1 309 ? -4.566 26 1.701 1 98.06 309 ILE A O 1
ATOM 2485 N N . PHE A 1 310 ? -5.914 27.297 3.039 1 98.56 310 PHE A N 1
ATOM 2486 C CA . PHE A 1 310 ? -6.148 26.219 3.992 1 98.56 310 PHE A CA 1
ATOM 2487 C C . PHE A 1 310 ? -7.621 25.828 4.016 1 98.56 310 PHE A C 1
ATOM 2489 O O . PHE A 1 310 ? -8.5 26.688 3.877 1 98.56 310 PHE A O 1
ATOM 2496 N N . PRO A 1 311 ? -7.902 24.531 4.184 1 98.69 311 PRO A N 1
ATOM 2497 C CA . PRO A 1 311 ? -9.273 24.156 4.543 1 98.69 311 PRO A CA 1
ATOM 2498 C C . PRO A 1 311 ? -9.742 24.828 5.836 1 98.69 311 PRO A C 1
ATOM 2500 O O . PRO A 1 311 ? -8.969 24.969 6.781 1 98.69 311 PRO A O 1
ATOM 2503 N N . PHE A 1 312 ? -10.922 25.281 5.848 1 98.56 312 PHE A N 1
ATOM 2504 C CA . PHE A 1 312 ? -11.484 26.094 6.918 1 98.56 312 PHE A CA 1
ATOM 2505 C C . PHE A 1 312 ? -12.773 25.484 7.445 1 98.56 312 PHE A C 1
ATOM 2507 O O . PHE A 1 312 ? -13.688 25.188 6.672 1 98.56 312 PHE A O 1
ATOM 2514 N N . PHE A 1 313 ? -12.875 25.297 8.812 1 97.88 313 PHE A N 1
ATOM 2515 C CA . PHE A 1 313 ? -14.031 24.609 9.391 1 97.88 313 PHE A CA 1
ATOM 2516 C C . PHE A 1 313 ? -14.523 25.344 10.641 1 97.88 313 PHE A C 1
ATOM 2518 O O . PHE A 1 313 ? -13.719 25.812 11.445 1 97.88 313 PHE A O 1
ATOM 2525 N N . GLY A 1 314 ? -15.805 25.344 10.789 1 95.88 314 GLY A N 1
ATOM 2526 C CA . GLY A 1 314 ? -16.484 25.828 11.984 1 95.88 314 GLY A CA 1
ATOM 2527 C C . GLY A 1 314 ? -17.641 24.953 12.398 1 95.88 314 GLY A C 1
ATOM 2528 O O . GLY A 1 314 ? -18.75 25.078 11.852 1 95.88 314 GLY A O 1
ATOM 2529 N N . PRO A 1 315 ? -17.422 23.891 13.336 1 90.69 315 PRO A N 1
ATOM 2530 C CA . PRO A 1 315 ? -18.484 22.984 13.766 1 90.69 315 PRO A CA 1
ATOM 2531 C C . PRO A 1 315 ? -19.516 23.672 14.656 1 90.69 315 PRO A C 1
ATOM 2533 O O . PRO A 1 315 ? -19.156 24.297 15.648 1 90.69 315 PRO A O 1
ATOM 2536 N N . GLY A 1 316 ? -20.156 24.828 14.445 1 76.38 316 GLY A N 1
ATOM 2537 C CA . GLY A 1 316 ? -21.172 25.562 15.195 1 76.38 316 GLY A CA 1
ATOM 2538 C C . GLY A 1 316 ? -21.422 25 16.578 1 76.38 316 GLY A C 1
ATOM 2539 O O . GLY A 1 316 ? -20.641 24.172 17.062 1 76.38 316 GLY A O 1
ATOM 2540 N N . VAL A 1 317 ? -22.469 25.516 17.328 1 64.44 317 VAL A N 1
ATOM 2541 C CA . VAL A 1 317 ? -22.812 25.344 18.734 1 64.44 317 VAL A CA 1
ATOM 2542 C C . VAL A 1 317 ? -23.469 24 18.953 1 64.44 317 VAL A C 1
ATOM 2544 O O . VAL A 1 317 ? -24.531 23.719 18.391 1 64.44 317 VAL A O 1
ATOM 2547 N N . HIS A 1 318 ? -22.75 22.75 18.766 1 68.69 318 HIS A N 1
ATOM 2548 C CA . HIS A 1 318 ? -23.516 21.578 19.172 1 68.69 318 HIS A CA 1
ATOM 2549 C C . HIS A 1 318 ? -22.594 20.391 19.453 1 68.69 318 HIS A C 1
ATOM 2551 O O . HIS A 1 318 ? -21.391 20.453 19.141 1 68.69 318 HIS A O 1
ATOM 2557 N N . SER A 1 319 ? -23.297 19.328 20.062 1 72.69 319 SER A N 1
ATOM 2558 C CA . SER A 1 319 ? -22.688 18.109 20.578 1 72.69 319 SER A CA 1
ATOM 2559 C C . SER A 1 319 ? -22.344 17.156 19.453 1 72.69 319 SER A C 1
ATOM 2561 O O . SER A 1 319 ? -21.641 16.156 19.656 1 72.69 319 SER A O 1
ATOM 2563 N N . THR A 1 320 ? -22.703 17.547 18.234 1 85.25 320 THR A N 1
ATOM 2564 C CA . THR A 1 320 ? -22.422 16.594 17.172 1 85.25 320 THR A CA 1
ATOM 2565 C C . THR A 1 320 ? -21.078 16.922 16.516 1 85.25 320 THR A C 1
ATOM 2567 O O . THR A 1 320 ? -20.766 18.078 16.281 1 85.25 320 THR A O 1
ATOM 2570 N N . SER A 1 321 ? -20.375 15.922 16.188 1 91.94 321 SER A N 1
ATOM 2571 C CA . SER A 1 321 ? -19.047 16.094 15.633 1 91.94 321 SER A CA 1
ATOM 2572 C C . SER A 1 321 ? -19.094 16.297 14.125 1 91.94 321 SER A C 1
ATOM 2574 O O . SER A 1 321 ? -19.906 15.656 13.438 1 91.94 321 SER A O 1
ATOM 2576 N N . MET A 1 322 ? -18.391 17.25 13.641 1 94.88 322 MET A N 1
ATOM 2577 C CA . MET A 1 322 ? -18.031 17.344 12.227 1 94.88 322 MET A CA 1
ATOM 2578 C C . MET A 1 322 ? -16.922 16.344 11.891 1 94.88 322 MET A C 1
ATOM 2580 O O . MET A 1 322 ? -15.922 16.281 12.594 1 94.88 322 MET A O 1
ATOM 2584 N N . ILE A 1 323 ? -17.125 15.516 10.797 1 96.62 323 ILE A N 1
ATOM 2585 C CA . ILE A 1 323 ? -16.188 14.43 10.531 1 96.62 323 ILE A CA 1
ATOM 2586 C C . ILE A 1 323 ? -15.656 14.555 9.109 1 96.62 323 ILE A C 1
ATOM 2588 O O . ILE A 1 323 ? -16.422 14.711 8.156 1 96.62 323 ILE A O 1
ATOM 2592 N N . LEU A 1 324 ? -14.359 14.578 9 1 97.56 324 LEU A N 1
ATOM 2593 C CA . LEU A 1 324 ? -13.734 14.508 7.684 1 97.56 324 LEU A CA 1
ATOM 2594 C C . LEU A 1 324 ? -13.828 13.094 7.113 1 97.56 324 LEU A C 1
ATOM 2596 O O . LEU A 1 324 ? -13.469 12.125 7.781 1 97.56 324 LEU A O 1
ATOM 2600 N N . VAL A 1 325 ? -14.25 13.008 5.855 1 97.44 325 VAL A N 1
ATOM 2601 C CA . VAL A 1 325 ? -14.539 11.719 5.234 1 97.44 325 VAL A CA 1
ATOM 2602 C C . VAL A 1 325 ? -13.273 11.18 4.57 1 97.44 325 VAL A C 1
ATOM 2604 O O . VAL A 1 325 ? -12.578 11.906 3.857 1 97.44 325 VAL A O 1
ATOM 2607 N N . PRO A 1 326 ? -13.023 9.914 4.844 1 96.81 326 PRO A N 1
ATOM 2608 C CA . PRO A 1 326 ? -11.875 9.305 4.156 1 96.81 326 PRO A CA 1
ATOM 2609 C C . PRO A 1 326 ? -12.031 9.32 2.635 1 96.81 326 PRO A C 1
ATOM 2611 O O . PRO A 1 326 ? -13.148 9.305 2.123 1 96.81 326 PRO A O 1
ATOM 2614 N N . GLY A 1 327 ? -10.859 9.477 1.976 1 95.19 327 GLY A N 1
ATOM 2615 C CA . GLY A 1 327 ? -10.844 9.391 0.524 1 95.19 327 GLY A CA 1
ATOM 2616 C C . GLY A 1 327 ? -10.664 7.977 0.01 1 95.19 327 GLY A C 1
ATOM 2617 O O . GLY A 1 327 ? -10.719 7.02 0.783 1 95.19 327 GLY A O 1
ATOM 2618 N N . LYS A 1 328 ? -10.586 7.879 -1.335 1 93.56 328 LYS A N 1
ATOM 2619 C CA . LYS A 1 328 ? -10.422 6.586 -1.989 1 93.56 328 LYS A CA 1
ATOM 2620 C C . LYS A 1 328 ? -8.992 6.406 -2.492 1 93.56 328 LYS A C 1
ATOM 2622 O O . LYS A 1 328 ? -8.352 7.371 -2.918 1 93.56 328 LYS A O 1
ATOM 2627 N N . ILE A 1 329 ? -8.531 5.215 -2.307 1 94.56 329 ILE A N 1
ATOM 2628 C CA . ILE A 1 329 ? -7.223 4.844 -2.834 1 94.56 329 ILE A CA 1
ATOM 2629 C C . ILE A 1 329 ? -7.395 3.916 -4.035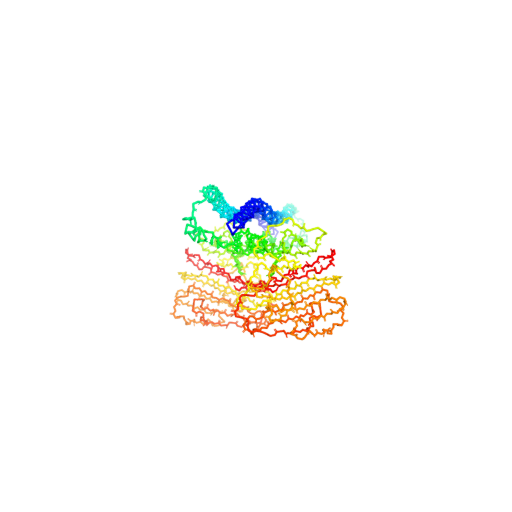 1 94.56 329 ILE A C 1
ATOM 2631 O O . ILE A 1 329 ? -8.055 2.881 -3.938 1 94.56 329 ILE A O 1
ATOM 2635 N N . THR A 1 330 ? -6.871 4.273 -5.16 1 92.5 330 THR A N 1
ATOM 2636 C CA . THR A 1 330 ? -6.883 3.428 -6.352 1 92.5 330 THR A CA 1
ATOM 2637 C C . THR A 1 330 ? -5.465 3.064 -6.773 1 92.5 330 THR A C 1
ATOM 2639 O O . THR A 1 330 ? -4.574 3.918 -6.781 1 92.5 330 THR A O 1
ATOM 2642 N N . MET A 1 331 ? -5.355 1.864 -6.957 1 91.19 331 MET A N 1
ATOM 2643 C CA . MET A 1 331 ? -4.043 1.364 -7.355 1 91.19 331 MET A CA 1
ATOM 2644 C C . MET A 1 331 ? -4.086 0.798 -8.773 1 91.19 331 MET A C 1
ATOM 2646 O O . MET A 1 331 ? -5.039 0.11 -9.141 1 91.19 331 MET A O 1
ATOM 2650 N N . HIS A 1 332 ? -3.041 1.148 -9.555 1 89.81 332 HIS A N 1
ATOM 2651 C CA . HIS A 1 332 ? -2.863 0.603 -10.898 1 89.81 332 HIS A CA 1
ATOM 2652 C C . HIS A 1 332 ? -1.486 -0.034 -11.055 1 89.81 332 HIS A C 1
ATOM 2654 O O . HIS A 1 332 ? -0.495 0.481 -10.531 1 89.81 332 HIS A O 1
ATOM 2660 N N . THR A 1 333 ? -1.553 -1.165 -11.633 1 90.31 333 THR A N 1
ATOM 2661 C CA . THR A 1 333 ? -0.292 -1.847 -11.898 1 90.31 333 THR A CA 1
ATOM 2662 C C . THR A 1 333 ? -0.032 -1.931 -13.398 1 90.31 333 THR A C 1
ATOM 2664 O O . THR A 1 333 ? -0.967 -2.068 -14.188 1 90.31 333 THR A O 1
ATOM 2667 N N . SER A 1 334 ? 1.224 -1.698 -13.852 1 85.44 334 SER A N 1
ATOM 2668 C CA . SER A 1 334 ? 1.618 -1.803 -15.258 1 85.44 334 SER A CA 1
ATOM 2669 C C . SER A 1 334 ? 2.99 -2.453 -15.398 1 85.44 334 SER A C 1
ATOM 2671 O O . SER A 1 334 ? 3.816 -2.377 -14.484 1 85.44 334 SER A O 1
ATOM 2673 N N . GLY B 1 1 ? 3.373 -71 -24.625 1 64.88 1 GLY B N 1
ATOM 2674 C CA . GLY B 1 1 ? 2.09 -70.75 -25.281 1 64.88 1 GLY B CA 1
ATOM 2675 C C . GLY B 1 1 ? 1.447 -69.438 -24.938 1 64.88 1 GLY B C 1
ATOM 2676 O O . GLY B 1 1 ? 2.09 -68.562 -24.344 1 64.88 1 GLY B O 1
ATOM 2677 N N . ALA B 1 2 ? 0.227 -69.062 -25.438 1 68.62 2 ALA B N 1
ATOM 2678 C CA . ALA B 1 2 ? -0.54 -67.812 -25.312 1 68.62 2 ALA B CA 1
ATOM 2679 C C . ALA B 1 2 ? -0.703 -67.438 -23.859 1 68.62 2 ALA B C 1
ATOM 2681 O O . ALA B 1 2 ? -0.617 -66.25 -23.516 1 68.62 2 ALA B O 1
ATOM 2682 N N . LEU B 1 3 ? -0.786 -68.375 -22.984 1 71.06 3 LEU B N 1
ATOM 2683 C CA . LEU B 1 3 ? -1.006 -68.062 -21.562 1 71.06 3 LEU B CA 1
ATOM 2684 C C . LEU B 1 3 ? 0.282 -67.625 -20.891 1 71.06 3 LEU B C 1
ATOM 2686 O O . LEU B 1 3 ? 0.254 -66.75 -20.031 1 71.06 3 LEU B O 1
ATOM 2690 N N . GLU B 1 4 ? 1.314 -68.188 -21.266 1 75.75 4 GLU B N 1
ATOM 2691 C CA . GLU B 1 4 ? 2.617 -67.812 -20.734 1 75.75 4 GLU B CA 1
ATOM 2692 C C . GLU B 1 4 ? 2.957 -66.375 -21.094 1 75.75 4 GLU B C 1
ATOM 2694 O O . GLU B 1 4 ? 3.541 -65.625 -20.281 1 75.75 4 GLU B O 1
ATOM 2699 N N . GLN B 1 5 ? 2.541 -66 -22.266 1 76.56 5 GLN B N 1
ATOM 2700 C CA . GLN B 1 5 ? 2.764 -64.625 -22.703 1 76.56 5 GLN B CA 1
ATOM 2701 C C . GLN B 1 5 ? 1.94 -63.625 -21.891 1 76.56 5 GLN B C 1
ATOM 2703 O O . GLN B 1 5 ? 2.412 -62.531 -21.562 1 76.56 5 GLN B O 1
ATOM 2708 N N . LYS B 1 6 ? 0.814 -64.062 -21.562 1 73.31 6 LYS B N 1
ATOM 2709 C CA . LYS B 1 6 ? -0.047 -63.219 -20.75 1 73.31 6 LYS B CA 1
ATOM 2710 C C . LYS B 1 6 ? 0.516 -63.062 -19.344 1 73.31 6 LYS B C 1
ATOM 2712 O O . LYS B 1 6 ? 0.456 -61.969 -18.766 1 73.31 6 LYS B O 1
ATOM 2717 N N . ILE B 1 7 ? 0.993 -64.125 -18.828 1 81 7 ILE B N 1
ATOM 2718 C CA . ILE B 1 7 ? 1.595 -64.062 -17.5 1 81 7 ILE B CA 1
ATOM 2719 C C . ILE B 1 7 ? 2.777 -63.125 -17.516 1 81 7 ILE B C 1
ATOM 2721 O O . ILE B 1 7 ? 2.965 -62.344 -16.562 1 81 7 ILE B O 1
ATOM 2725 N N . GLN B 1 8 ? 3.467 -63.125 -18.594 1 83 8 GLN B N 1
ATOM 2726 C CA . GLN B 1 8 ? 4.609 -62.219 -18.719 1 83 8 GLN B CA 1
ATOM 2727 C C . GLN B 1 8 ? 4.164 -60.75 -18.75 1 83 8 GLN B C 1
ATOM 2729 O O . GLN B 1 8 ? 4.824 -59.875 -18.188 1 83 8 GLN B O 1
ATOM 2734 N N . ILE B 1 9 ? 3.117 -60.531 -19.391 1 78.31 9 ILE B N 1
ATOM 2735 C CA . ILE B 1 9 ? 2.562 -59.188 -19.484 1 78.31 9 ILE B CA 1
ATOM 2736 C C . ILE B 1 9 ? 2.148 -58.688 -18.094 1 78.31 9 ILE B C 1
ATOM 2738 O O . ILE B 1 9 ? 2.414 -57.562 -17.719 1 78.31 9 ILE B O 1
ATOM 2742 N N . PHE B 1 10 ? 1.565 -59.562 -17.312 1 79.19 10 PHE B N 1
ATOM 2743 C CA . PHE B 1 10 ? 1.117 -59.219 -15.977 1 79.19 10 PHE B CA 1
ATOM 2744 C C . PHE B 1 10 ? 2.307 -58.969 -15.055 1 79.19 10 PHE B C 1
ATOM 2746 O O . PHE B 1 10 ? 2.271 -58.062 -14.211 1 79.19 10 PHE B O 1
ATOM 2753 N N . GLU B 1 11 ? 3.266 -59.781 -15.234 1 85.94 11 GLU B N 1
ATOM 2754 C CA . GLU B 1 11 ? 4.465 -59.594 -14.422 1 85.94 11 GLU B CA 1
ATOM 2755 C C . GLU B 1 11 ? 5.141 -58.281 -14.711 1 85.94 11 GLU B C 1
ATOM 2757 O O . GLU B 1 11 ? 5.633 -57.594 -13.797 1 85.94 11 GLU B O 1
ATOM 2762 N N . ARG B 1 12 ? 5.129 -57.906 -15.938 1 84.06 12 ARG B N 1
ATOM 2763 C CA . ARG B 1 12 ? 5.68 -56.594 -16.312 1 84.06 12 ARG B CA 1
ATOM 2764 C C . ARG B 1 12 ? 4.855 -55.469 -15.711 1 84.06 12 ARG B C 1
ATOM 2766 O O . ARG B 1 12 ? 5.41 -54.438 -15.281 1 84.06 12 ARG B O 1
ATOM 2773 N N . LYS B 1 13 ? 3.658 -55.625 -15.703 1 81.31 13 LYS B N 1
ATOM 2774 C CA . LYS B 1 13 ? 2.775 -54.594 -15.141 1 81.31 13 LYS B CA 1
ATOM 2775 C C . LYS B 1 13 ? 2.994 -54.469 -13.641 1 81.31 13 LYS B C 1
ATOM 2777 O O . LYS B 1 13 ? 2.959 -53.344 -13.109 1 81.31 13 LYS B O 1
ATOM 2782 N N . VAL B 1 14 ? 3.168 -55.562 -13 1 85.88 14 VAL B N 1
ATOM 2783 C CA . VAL B 1 14 ? 3.451 -55.531 -11.57 1 85.88 14 VAL B CA 1
ATOM 2784 C C . VAL B 1 14 ? 4.727 -54.719 -11.312 1 85.88 14 VAL B C 1
ATOM 2786 O O . VAL B 1 14 ? 4.773 -53.875 -10.414 1 85.88 14 VAL B O 1
ATOM 2789 N N . THR B 1 15 ? 5.668 -55.031 -12.164 1 88.75 15 THR B N 1
ATOM 2790 C CA . THR B 1 15 ? 6.934 -54.344 -12.016 1 88.75 15 THR B CA 1
ATOM 2791 C C . THR B 1 15 ? 6.746 -52.844 -12.266 1 88.75 15 THR B C 1
ATOM 2793 O O . THR B 1 15 ? 7.32 -52 -11.555 1 88.75 15 THR B O 1
ATOM 2796 N N . SER B 1 16 ? 5.973 -52.5 -13.266 1 84.81 16 SER B N 1
ATOM 2797 C CA . SER B 1 16 ? 5.688 -51.094 -13.586 1 84.81 16 SER B CA 1
ATOM 2798 C C . SER B 1 16 ? 4.973 -50.406 -12.438 1 84.81 16 SER B C 1
ATOM 2800 O O . SER B 1 16 ? 5.289 -49.25 -12.102 1 84.81 16 SER B O 1
ATOM 2802 N N . TYR B 1 17 ? 4.098 -51.062 -11.805 1 85.62 17 TYR B N 1
ATOM 2803 C CA . TYR B 1 17 ? 3.348 -50.5 -10.688 1 85.62 17 TYR B CA 1
ATOM 2804 C C . TYR B 1 17 ? 4.234 -50.312 -9.461 1 85.62 17 TYR B C 1
ATOM 2806 O O . TYR B 1 17 ? 4.07 -49.375 -8.688 1 85.62 17 TYR B O 1
ATOM 2814 N N . GLN B 1 18 ? 5.09 -51.281 -9.305 1 90.25 18 GLN B N 1
ATOM 2815 C CA . GLN B 1 18 ? 6.031 -51.156 -8.188 1 90.25 18 GLN B CA 1
ATOM 2816 C C . GLN B 1 18 ? 6.918 -49.906 -8.359 1 90.25 18 GLN B C 1
ATOM 2818 O O . GLN B 1 18 ? 7.184 -49.188 -7.387 1 90.25 18 GLN B O 1
ATOM 2823 N N . THR B 1 19 ? 7.336 -49.719 -9.547 1 88.06 19 THR B N 1
ATOM 2824 C CA . THR B 1 19 ? 8.109 -48.531 -9.836 1 88.06 19 THR B CA 1
ATOM 2825 C C . THR B 1 19 ? 7.277 -47.281 -9.609 1 88.06 19 THR B C 1
ATOM 2827 O O . THR B 1 19 ? 7.781 -46.281 -9.094 1 88.06 19 THR B O 1
ATOM 2830 N N . LEU B 1 20 ? 6.078 -47.344 -9.992 1 86.94 20 LEU B N 1
ATOM 2831 C CA . LEU B 1 20 ? 5.172 -46.219 -9.805 1 86.94 20 LEU B CA 1
ATOM 2832 C C . LEU B 1 20 ? 5.012 -45.906 -8.32 1 86.94 20 LEU B C 1
ATOM 2834 O O . LEU B 1 20 ? 4.969 -44.719 -7.941 1 86.94 20 LEU B O 1
ATOM 2838 N N . THR B 1 21 ? 4.879 -46.906 -7.543 1 90.62 21 THR B N 1
ATOM 2839 C CA . THR B 1 21 ? 4.727 -46.656 -6.109 1 90.62 21 THR B CA 1
ATOM 2840 C C . THR B 1 21 ? 5.941 -45.938 -5.551 1 90.62 21 THR B C 1
ATOM 2842 O O . THR B 1 21 ? 5.805 -45.062 -4.691 1 90.62 21 THR B O 1
ATOM 2845 N N . GLN B 1 22 ? 7.047 -46.344 -6.012 1 91.38 22 GLN B N 1
ATOM 2846 C CA . GLN B 1 22 ? 8.258 -45.625 -5.586 1 91.38 22 GLN B CA 1
ATOM 2847 C C . GLN B 1 22 ? 8.234 -44.188 -6.016 1 91.38 22 GLN B C 1
ATOM 2849 O O . GLN B 1 22 ? 8.625 -43.281 -5.246 1 91.38 22 GLN B O 1
ATOM 2854 N N . ASN B 1 23 ? 7.828 -43.906 -7.234 1 89.19 23 ASN B N 1
ATOM 2855 C CA . ASN B 1 23 ? 7.715 -42.531 -7.746 1 89.19 23 ASN B CA 1
ATOM 2856 C C . ASN B 1 23 ? 6.723 -41.719 -6.926 1 89.19 23 ASN B C 1
ATOM 2858 O O . ASN B 1 23 ? 6.93 -40.531 -6.715 1 89.19 23 ASN B O 1
ATOM 2862 N N . LEU B 1 24 ? 5.707 -42.375 -6.531 1 93.31 24 LEU B N 1
ATOM 2863 C CA . LEU B 1 24 ? 4.695 -41.719 -5.723 1 93.31 24 LEU B CA 1
ATOM 2864 C C . LEU B 1 24 ? 5.254 -41.344 -4.352 1 93.31 24 LEU B C 1
ATOM 2866 O O . LEU B 1 24 ? 4.965 -40.25 -3.828 1 93.31 24 LEU B O 1
ATOM 2870 N N . ASP B 1 25 ? 6.043 -42.219 -3.809 1 94.06 25 ASP B N 1
ATOM 2871 C CA . ASP B 1 25 ? 6.707 -41.906 -2.547 1 94.06 25 ASP B CA 1
ATOM 2872 C C . ASP B 1 25 ? 7.637 -40.719 -2.693 1 94.06 25 ASP B C 1
ATOM 2874 O O . ASP B 1 25 ? 7.664 -39.844 -1.828 1 94.06 25 ASP B O 1
ATOM 2878 N N . ASN B 1 26 ? 8.367 -40.719 -3.738 1 93.62 26 ASN B N 1
ATOM 2879 C CA . ASN B 1 26 ? 9.242 -39.594 -4.023 1 93.62 26 ASN B CA 1
ATOM 2880 C C . ASN B 1 26 ? 8.445 -38.312 -4.199 1 93.62 26 ASN B C 1
ATOM 2882 O O . ASN B 1 26 ? 8.914 -37.219 -3.83 1 93.62 26 ASN B O 1
ATOM 2886 N N . THR B 1 27 ? 7.305 -38.438 -4.797 1 95.69 27 THR B N 1
ATOM 2887 C CA . THR B 1 27 ? 6.438 -37.281 -4.996 1 95.69 27 THR B CA 1
ATOM 2888 C C . THR B 1 27 ? 5.996 -36.719 -3.658 1 95.69 27 THR B C 1
ATOM 2890 O O . THR B 1 27 ? 5.945 -35.5 -3.492 1 95.69 27 THR B O 1
ATOM 2893 N N . VAL B 1 28 ? 5.672 -37.531 -2.711 1 97.12 28 VAL B N 1
ATOM 2894 C CA . VAL B 1 28 ? 5.293 -37.094 -1.378 1 97.12 28 VAL B CA 1
ATOM 2895 C C . VAL B 1 28 ? 6.438 -36.281 -0.761 1 97.12 28 VAL B C 1
ATOM 2897 O O . VAL B 1 28 ? 6.223 -35.188 -0.221 1 97.12 28 VAL B O 1
ATOM 2900 N N . ASP B 1 29 ? 7.605 -36.844 -0.883 1 97.12 29 ASP B N 1
ATOM 2901 C CA . ASP B 1 29 ? 8.773 -36.125 -0.353 1 97.12 29 ASP B CA 1
ATOM 2902 C C . ASP B 1 29 ? 8.984 -34.781 -1.049 1 97.12 29 ASP B C 1
ATOM 2904 O O . ASP B 1 29 ? 9.359 -33.812 -0.408 1 97.12 29 ASP B O 1
ATOM 2908 N N . TYR B 1 30 ? 8.781 -34.781 -2.283 1 97.06 30 TYR B N 1
ATOM 2909 C CA . TYR B 1 30 ? 8.922 -33.531 -3.057 1 97.06 30 TYR B CA 1
ATOM 2910 C C . TYR B 1 30 ? 7.926 -32.5 -2.59 1 97.06 30 TYR B C 1
ATOM 2912 O O . TYR B 1 30 ? 8.281 -31.312 -2.426 1 97.06 30 TYR B O 1
ATOM 2920 N N . ILE B 1 31 ? 6.73 -32.906 -2.352 1 97.88 31 ILE B N 1
ATOM 2921 C CA . ILE B 1 31 ? 5.688 -31.984 -1.891 1 97.88 31 ILE B CA 1
ATOM 2922 C C . ILE B 1 31 ? 6.078 -31.406 -0.535 1 97.88 31 ILE B C 1
ATOM 2924 O O . ILE B 1 31 ? 5.926 -30.203 -0.304 1 97.88 31 ILE B O 1
ATOM 2928 N N . LYS B 1 32 ? 6.582 -32.219 0.293 1 98 32 LYS B N 1
ATOM 2929 C CA . LYS B 1 32 ? 7.023 -31.766 1.605 1 98 32 LYS B CA 1
ATOM 2930 C C . LYS B 1 32 ? 8.133 -30.734 1.477 1 98 32 LYS B C 1
ATOM 2932 O O . LYS B 1 32 ? 8.148 -29.734 2.201 1 98 32 LYS B O 1
ATOM 2937 N N . ASN B 1 33 ? 9.023 -30.984 0.609 1 97.06 33 ASN B N 1
ATOM 2938 C CA . ASN B 1 33 ? 10.117 -30.047 0.379 1 97.06 33 ASN B CA 1
ATOM 2939 C C . ASN B 1 33 ? 9.609 -28.734 -0.198 1 97.06 33 ASN B C 1
ATOM 2941 O O . ASN B 1 33 ? 10.078 -27.656 0.191 1 97.06 33 ASN B O 1
ATOM 2945 N N . GLN B 1 34 ? 8.711 -28.812 -1.208 1 96.88 34 GLN B N 1
ATOM 2946 C CA . GLN B 1 34 ? 8.078 -27.594 -1.739 1 96.88 34 GLN B CA 1
ATOM 2947 C C . GLN B 1 34 ? 7.473 -26.766 -0.621 1 96.88 34 GLN B C 1
ATOM 2949 O O . GLN B 1 34 ? 7.66 -25.547 -0.579 1 96.88 34 GLN B O 1
ATOM 2954 N N . ALA B 1 35 ? 6.742 -27.438 0.239 1 98 35 ALA B N 1
ATOM 2955 C CA . ALA B 1 35 ? 6.051 -26.75 1.328 1 98 35 ALA B CA 1
ATOM 2956 C C . ALA B 1 35 ? 7.047 -26.078 2.271 1 98 35 ALA B C 1
ATOM 2958 O O . ALA B 1 35 ? 6.84 -24.938 2.688 1 98 35 ALA B O 1
ATOM 2959 N N . SER B 1 36 ? 8.086 -26.797 2.584 1 97.75 36 SER B N 1
ATOM 2960 C CA . SER B 1 36 ? 9.109 -26.266 3.479 1 97.75 36 SER B CA 1
ATOM 2961 C C . SER B 1 36 ? 9.766 -25.016 2.893 1 97.75 36 SER B C 1
ATOM 2963 O O . SER B 1 36 ? 9.945 -24.016 3.59 1 97.75 36 SER B O 1
ATOM 2965 N N . GLU B 1 37 ? 10.109 -25.094 1.672 1 96.56 37 GLU B N 1
ATOM 2966 C CA . GLU B 1 37 ? 10.742 -23.953 1.008 1 96.56 37 GLU B CA 1
ATOM 2967 C C . GLU B 1 37 ? 9.781 -22.781 0.894 1 96.56 37 GLU B C 1
ATOM 2969 O O . GLU B 1 37 ? 10.172 -21.625 1.075 1 96.56 37 GLU B O 1
ATOM 2974 N N . ALA B 1 38 ? 8.547 -23.062 0.523 1 97.5 38 ALA B N 1
ATOM 2975 C CA . ALA B 1 38 ? 7.535 -22.016 0.434 1 97.5 38 ALA B CA 1
ATOM 2976 C C . ALA B 1 38 ? 7.328 -21.328 1.784 1 97.5 38 ALA B C 1
ATOM 2978 O O . ALA B 1 38 ? 7.191 -20.109 1.856 1 97.5 38 ALA B O 1
ATOM 2979 N N . GLU B 1 39 ? 7.246 -22.141 2.857 1 98.12 39 GLU B N 1
ATOM 2980 C CA . GLU B 1 39 ? 7.094 -21.594 4.207 1 98.12 39 GLU B CA 1
ATOM 2981 C C . GLU B 1 39 ? 8.227 -20.641 4.551 1 98.12 39 GLU B C 1
ATOM 2983 O O . GLU B 1 39 ? 7.988 -19.547 5.078 1 98.12 39 GLU B O 1
ATOM 2988 N N . LYS B 1 40 ? 9.406 -21.062 4.234 1 97.38 40 LYS B N 1
ATOM 2989 C CA . LYS B 1 40 ? 10.57 -20.219 4.488 1 97.38 40 LYS B CA 1
ATOM 2990 C C . LYS B 1 40 ? 10.469 -18.906 3.723 1 97.38 40 LYS B C 1
ATOM 2992 O O . LYS B 1 40 ? 10.734 -17.844 4.281 1 97.38 40 LYS B O 1
ATOM 2997 N N . GLN B 1 41 ? 10.109 -19.031 2.479 1 96.38 41 GLN B N 1
ATOM 2998 C CA . GLN B 1 41 ? 10.008 -17.828 1.649 1 96.38 41 GLN B CA 1
ATOM 2999 C C . GLN B 1 41 ? 8.93 -16.891 2.17 1 96.38 41 GLN B C 1
ATOM 3001 O O . GLN B 1 41 ? 9.109 -15.664 2.172 1 96.38 41 GLN B O 1
ATOM 3006 N N . ILE B 1 42 ? 7.82 -17.406 2.572 1 97.5 42 ILE B N 1
ATOM 3007 C CA . ILE B 1 42 ? 6.738 -16.609 3.145 1 97.5 42 ILE B CA 1
ATOM 3008 C C . ILE B 1 42 ? 7.242 -15.875 4.387 1 97.5 42 ILE B C 1
ATOM 3010 O O . ILE B 1 42 ? 7.047 -14.664 4.52 1 97.5 42 ILE B O 1
ATOM 3014 N N . GLN B 1 43 ? 7.926 -16.562 5.242 1 97.31 43 GLN B N 1
ATOM 3015 C CA . GLN B 1 43 ? 8.422 -15.969 6.484 1 97.31 43 GLN B CA 1
ATOM 3016 C C . GLN B 1 43 ? 9.445 -14.867 6.203 1 97.31 43 GLN B C 1
ATOM 3018 O O . GLN B 1 43 ? 9.461 -13.844 6.883 1 97.31 43 GLN B O 1
ATOM 3023 N N . VAL B 1 44 ? 10.227 -15.102 5.223 1 96.38 44 VAL B N 1
ATOM 3024 C CA . VAL B 1 44 ? 11.25 -14.125 4.867 1 96.38 44 VAL B CA 1
ATOM 3025 C C . VAL B 1 44 ? 10.586 -12.828 4.395 1 96.38 44 VAL B C 1
ATOM 3027 O O . VAL B 1 44 ? 10.969 -11.734 4.816 1 96.38 44 VAL B O 1
ATOM 3030 N N . GLU B 1 45 ? 9.633 -12.938 3.512 1 95.81 45 GLU B N 1
ATOM 3031 C CA . GLU B 1 45 ? 8.961 -11.766 2.961 1 95.81 45 GLU B CA 1
ATOM 3032 C C . GLU B 1 45 ? 8.227 -10.992 4.047 1 95.81 45 GLU B C 1
ATOM 3034 O O . GLU B 1 45 ? 8.25 -9.758 4.066 1 95.81 45 GLU B O 1
ATOM 3039 N N . PHE B 1 46 ? 7.594 -11.656 4.973 1 97.19 46 PHE B N 1
ATOM 3040 C CA . PHE B 1 46 ? 6.883 -10.992 6.059 1 97.19 46 PHE B CA 1
ATOM 3041 C C . PHE B 1 46 ? 7.859 -10.336 7.027 1 97.19 46 PHE B C 1
ATOM 3043 O O . PHE B 1 46 ? 7.602 -9.242 7.527 1 97.19 46 PHE B O 1
ATOM 3050 N N . LYS B 1 47 ? 8.922 -11.039 7.285 1 96.81 47 LYS B N 1
ATOM 3051 C CA . LYS B 1 47 ? 9.938 -10.453 8.156 1 96.81 47 LYS B CA 1
ATOM 3052 C C . LYS B 1 47 ? 10.477 -9.148 7.574 1 96.81 47 LYS B C 1
ATOM 3054 O O . LYS B 1 47 ? 10.688 -8.18 8.305 1 96.81 47 LYS B O 1
ATOM 3059 N N . LYS B 1 48 ? 10.688 -9.125 6.312 1 95.81 48 LYS B N 1
ATOM 3060 C CA . LYS B 1 48 ? 11.18 -7.918 5.645 1 95.81 48 LYS B CA 1
ATOM 3061 C C . LYS B 1 48 ? 10.219 -6.746 5.863 1 95.81 48 LYS B C 1
ATOM 3063 O O . LYS B 1 48 ? 10.656 -5.641 6.195 1 95.81 48 LYS B O 1
ATOM 3068 N N . LEU B 1 49 ? 8.938 -6.953 5.684 1 96.56 49 LEU B N 1
ATOM 3069 C CA . LEU B 1 49 ? 7.941 -5.895 5.844 1 96.56 49 LEU B CA 1
ATOM 3070 C C . LEU B 1 49 ? 7.809 -5.492 7.309 1 96.56 49 LEU B C 1
ATOM 3072 O O . LEU B 1 49 ? 7.652 -4.309 7.617 1 96.56 49 LEU B O 1
ATOM 3076 N N . ARG B 1 50 ? 7.922 -6.461 8.227 1 96.5 50 ARG B N 1
ATOM 3077 C CA . ARG B 1 50 ? 7.871 -6.16 9.656 1 96.5 50 ARG B CA 1
ATOM 3078 C C . ARG B 1 50 ? 9.062 -5.301 10.07 1 96.5 50 ARG B C 1
ATOM 3080 O O . ARG B 1 50 ? 8.906 -4.348 10.836 1 96.5 50 ARG B O 1
ATOM 3087 N N . ASP B 1 51 ? 10.203 -5.656 9.531 1 97 51 ASP B N 1
ATOM 3088 C CA . ASP B 1 51 ? 11.398 -4.875 9.836 1 97 51 ASP B CA 1
ATOM 3089 C C . ASP B 1 51 ? 11.273 -3.453 9.289 1 97 51 ASP B C 1
ATOM 3091 O O . ASP B 1 51 ? 11.703 -2.496 9.938 1 97 51 ASP B O 1
ATOM 3095 N N . ALA B 1 52 ? 10.742 -3.359 8.117 1 96.81 52 ALA B N 1
ATOM 3096 C CA . ALA B 1 52 ? 10.531 -2.039 7.527 1 96.81 52 ALA B CA 1
ATOM 3097 C C . ALA B 1 52 ? 9.594 -1.195 8.391 1 96.81 52 ALA B C 1
ATOM 3099 O O . ALA B 1 52 ? 9.828 -0 8.586 1 96.81 52 ALA B O 1
ATOM 3100 N N . LEU B 1 53 ? 8.57 -1.774 8.938 1 96.62 53 LEU B N 1
ATOM 3101 C CA . LEU B 1 53 ? 7.617 -1.081 9.797 1 96.62 53 LEU B CA 1
ATOM 3102 C C . LEU B 1 53 ? 8.289 -0.61 11.078 1 96.62 53 LEU B C 1
ATOM 3104 O O . LEU B 1 53 ? 8.086 0.524 11.516 1 96.62 53 LEU B O 1
ATOM 3108 N N . LEU B 1 54 ? 9.094 -1.471 11.633 1 96.94 54 LEU B N 1
ATOM 3109 C CA . LEU B 1 54 ? 9.797 -1.128 12.859 1 96.94 54 LEU B CA 1
ATOM 3110 C C . LEU B 1 54 ? 10.758 0.035 12.641 1 96.94 54 LEU B C 1
ATOM 3112 O O . LEU B 1 54 ? 10.82 0.958 13.453 1 96.94 54 LEU B O 1
ATOM 3116 N N . THR B 1 55 ? 11.453 -0.036 11.555 1 97.06 55 THR B N 1
ATOM 3117 C CA . THR B 1 55 ? 12.398 1.027 11.227 1 97.06 55 THR B CA 1
ATOM 3118 C C . THR B 1 55 ? 11.664 2.35 11.016 1 97.06 55 THR B C 1
ATOM 3120 O O . THR B 1 55 ? 12.102 3.391 11.516 1 97.06 55 THR B O 1
ATOM 3123 N N . GLU B 1 56 ? 10.578 2.297 10.25 1 96.75 56 GLU B N 1
ATOM 3124 C CA . GLU B 1 56 ? 9.789 3.494 9.992 1 96.75 56 GLU B CA 1
ATOM 3125 C C . GLU B 1 56 ? 9.234 4.074 11.297 1 96.75 56 GLU B C 1
ATOM 3127 O O . GLU B 1 56 ? 9.219 5.293 11.484 1 96.75 56 GLU B O 1
ATOM 3132 N N . GLU B 1 57 ? 8.758 3.232 12.188 1 97.75 57 GLU B N 1
ATOM 3133 C CA . GLU B 1 57 ? 8.234 3.684 13.477 1 97.75 57 GLU B CA 1
ATOM 3134 C C . GLU B 1 57 ? 9.305 4.41 14.281 1 97.75 57 GLU B C 1
ATOM 3136 O O . GLU B 1 57 ? 9.055 5.484 14.828 1 97.75 57 GLU B O 1
ATOM 3141 N N . ARG B 1 58 ? 10.492 3.852 14.344 1 97.88 58 ARG B N 1
ATOM 3142 C CA . ARG B 1 58 ? 11.594 4.461 15.078 1 97.88 58 ARG B CA 1
ATOM 3143 C C . ARG B 1 58 ? 11.961 5.82 14.484 1 97.88 58 ARG B C 1
ATOM 3145 O O . ARG B 1 58 ? 12.25 6.766 15.227 1 97.88 58 ARG B O 1
ATOM 3152 N N . LEU B 1 59 ? 11.945 5.867 13.211 1 97.44 59 LEU B N 1
ATOM 3153 C CA . LEU B 1 59 ? 12.273 7.117 12.531 1 97.44 59 LEU B CA 1
ATOM 3154 C C . LEU B 1 59 ? 11.266 8.203 12.867 1 97.44 59 LEU B C 1
ATOM 3156 O O . LEU B 1 59 ? 11.641 9.336 13.18 1 97.44 59 LEU B O 1
ATOM 3160 N N . ARG B 1 60 ? 9.984 7.891 12.828 1 97.69 60 ARG B N 1
ATOM 3161 C CA . ARG B 1 60 ? 8.93 8.859 13.109 1 97.69 60 ARG B CA 1
ATOM 3162 C C . ARG B 1 60 ? 8.961 9.297 14.57 1 97.69 60 ARG B C 1
ATOM 3164 O O . ARG B 1 60 ? 8.766 10.477 14.875 1 97.69 60 ARG B O 1
ATOM 3171 N N . LEU B 1 61 ? 9.219 8.336 15.461 1 98.38 61 LEU B N 1
ATOM 3172 C CA . LEU B 1 61 ? 9.312 8.672 16.875 1 98.38 61 LEU B CA 1
ATOM 3173 C C . LEU B 1 61 ? 10.516 9.562 17.156 1 98.38 61 LEU B C 1
ATOM 3175 O O . LEU B 1 61 ? 10.445 10.484 17.969 1 98.38 61 LEU B O 1
ATOM 3179 N N . SER B 1 62 ? 11.617 9.305 16.453 1 98.44 62 SER B N 1
ATOM 3180 C CA . SER B 1 62 ? 12.812 10.133 16.578 1 98.44 62 SER B CA 1
ATOM 3181 C C . SER B 1 62 ? 12.562 11.555 16.078 1 98.44 62 SER B C 1
ATOM 3183 O O . SER B 1 62 ? 13 12.523 16.703 1 98.44 62 SER B O 1
ATOM 3185 N N . GLU B 1 63 ? 11.898 11.648 14.961 1 98 63 GLU B N 1
ATOM 3186 C CA . GLU B 1 63 ? 11.562 12.961 14.414 1 98 63 GLU B CA 1
ATOM 3187 C C . GLU B 1 63 ? 10.672 13.75 15.367 1 98 63 GLU B C 1
ATOM 3189 O O . GLU B 1 63 ? 10.852 14.961 15.539 1 98 63 GLU B O 1
ATOM 3194 N N . LEU B 1 64 ? 9.68 13.062 15.93 1 98.38 64 LEU B N 1
ATOM 3195 C CA . LEU B 1 64 ? 8.797 13.68 16.906 1 98.38 64 LEU B CA 1
ATOM 3196 C C . LEU B 1 64 ? 9.578 14.188 18.109 1 98.38 64 LEU B C 1
ATOM 3198 O O . LEU B 1 64 ? 9.383 15.32 18.547 1 98.38 64 LEU B O 1
ATOM 3202 N N . ALA B 1 65 ? 10.492 13.383 18.641 1 98.38 65 ALA B N 1
ATOM 3203 C CA . ALA B 1 65 ? 11.305 13.742 19.797 1 98.38 65 ALA B CA 1
ATOM 3204 C C . ALA B 1 65 ? 12.203 14.938 19.484 1 98.38 65 ALA B C 1
ATOM 3206 O O . ALA B 1 65 ? 12.383 15.812 20.344 1 98.38 65 ALA B O 1
ATOM 3207 N N . GLN B 1 66 ? 12.742 14.906 18.328 1 98.44 66 GLN B N 1
ATOM 3208 C CA . GLN B 1 66 ? 13.609 16 17.922 1 98.44 66 GLN B CA 1
ATOM 3209 C C . GLN B 1 66 ? 12.844 17.312 17.844 1 98.44 66 GLN B C 1
ATOM 3211 O O . GLN B 1 66 ? 13.328 18.359 18.312 1 98.44 66 GLN B O 1
ATOM 3216 N N . GLU B 1 67 ? 11.68 17.297 17.25 1 98.44 67 GLU B N 1
ATOM 3217 C CA . GLU B 1 67 ? 10.875 18.516 17.172 1 98.44 67 GLU B CA 1
ATOM 3218 C C . GLU B 1 67 ? 10.469 18.984 18.578 1 98.44 67 GLU B C 1
ATOM 3220 O O . GLU B 1 67 ? 10.469 20.188 18.844 1 98.44 67 GLU B O 1
ATOM 3225 N N . GLU B 1 68 ? 10.07 18.031 19.438 1 98.44 68 GLU B N 1
ATOM 3226 C CA . GLU B 1 68 ? 9.727 18.375 20.812 1 98.44 68 GLU B CA 1
ATOM 3227 C C . GLU B 1 68 ? 10.859 19.125 21.5 1 98.44 68 GLU B C 1
ATOM 3229 O O . GLU B 1 68 ? 10.633 20.172 22.094 1 98.44 68 GLU B O 1
ATOM 3234 N N . GLU B 1 69 ? 12.055 18.625 21.375 1 98.31 69 GLU B N 1
ATOM 3235 C CA . GLU B 1 69 ? 13.227 19.234 21.984 1 98.31 69 GLU B CA 1
ATOM 3236 C C . GLU B 1 69 ? 13.469 20.641 21.438 1 98.31 69 GLU B C 1
ATOM 3238 O O . GLU B 1 69 ? 13.758 21.562 22.203 1 98.31 69 GLU B O 1
ATOM 3243 N N . GLN B 1 70 ? 13.359 20.75 20.188 1 97.81 70 GLN B N 1
ATOM 3244 C CA . GLN B 1 70 ? 13.594 22.047 19.547 1 97.81 70 GLN B CA 1
ATOM 3245 C C . GLN B 1 70 ? 12.57 23.078 19.984 1 97.81 70 GLN B C 1
ATOM 3247 O O . GLN B 1 70 ? 12.922 24.219 20.281 1 97.81 70 GLN B O 1
ATOM 3252 N N . LYS B 1 71 ? 11.312 22.688 20.016 1 97.81 71 LYS B N 1
ATOM 3253 C CA . LYS B 1 71 ? 10.242 23.609 20.391 1 97.81 71 LYS B CA 1
ATOM 3254 C C . LYS B 1 71 ? 10.367 24.016 21.859 1 97.81 71 LYS B C 1
ATOM 3256 O O . LYS B 1 71 ? 10.195 25.188 22.188 1 97.81 71 LYS B O 1
ATOM 3261 N N . ILE B 1 72 ? 10.648 23.078 22.719 1 97.81 72 ILE B N 1
ATOM 3262 C CA . ILE B 1 72 ? 10.805 23.375 24.141 1 97.81 72 ILE B CA 1
ATOM 3263 C C . ILE B 1 72 ? 11.992 24.312 24.344 1 97.81 72 ILE B C 1
ATOM 3265 O O . ILE B 1 72 ? 11.898 25.281 25.094 1 97.81 72 ILE B O 1
ATOM 3269 N N . ALA B 1 73 ? 13.102 24.062 23.641 1 97.19 73 ALA B N 1
ATOM 3270 C CA . ALA B 1 73 ? 14.289 24.906 23.734 1 97.19 73 ALA B CA 1
ATOM 3271 C C . ALA B 1 73 ? 13.984 26.344 23.297 1 97.19 73 ALA B C 1
ATOM 3273 O O . ALA B 1 73 ? 14.469 27.297 23.906 1 97.19 73 ALA B O 1
ATOM 3274 N N . ALA B 1 74 ? 13.203 26.453 22.281 1 95.62 74 ALA B N 1
ATOM 3275 C CA . ALA B 1 74 ? 12.844 27.781 21.781 1 95.62 74 ALA B CA 1
ATOM 3276 C C . ALA B 1 74 ? 12.016 28.547 22.812 1 95.62 74 ALA B C 1
ATOM 3278 O O . ALA B 1 74 ? 12.227 29.734 23.031 1 95.62 74 ALA B O 1
ATOM 3279 N N . VAL B 1 75 ? 11.039 27.844 23.406 1 95.56 75 VAL B N 1
ATOM 3280 C CA . VAL B 1 75 ? 10.188 28.484 24.406 1 95.56 75 VAL B CA 1
ATOM 3281 C C . VAL B 1 75 ? 11.008 28.844 25.641 1 95.56 75 VAL B C 1
ATOM 3283 O O . VAL B 1 75 ? 10.828 29.922 26.219 1 95.56 75 VAL B O 1
ATOM 3286 N N . GLN B 1 76 ? 11.906 28 26.031 1 95.44 76 GLN B N 1
ATOM 3287 C CA . GLN B 1 76 ? 12.75 28.25 27.188 1 95.44 76 GLN B CA 1
ATOM 3288 C C . GLN B 1 76 ? 13.688 29.438 26.938 1 95.44 76 GLN B C 1
ATOM 3290 O O . GLN B 1 76 ? 13.953 30.219 27.844 1 95.44 76 GLN B O 1
ATOM 3295 N N . LYS B 1 77 ? 14.234 29.516 25.75 1 94.25 77 LYS B N 1
ATOM 3296 C CA . LYS B 1 77 ? 15.055 30.672 25.391 1 94.25 77 LYS B CA 1
ATOM 3297 C C . LYS B 1 77 ? 14.258 31.969 25.516 1 94.25 77 LYS B C 1
ATOM 3299 O O . LYS B 1 77 ? 14.766 32.969 26.016 1 94.25 77 LYS B O 1
ATOM 3304 N N . LEU B 1 78 ? 13.055 31.906 25 1 91.56 78 LEU B N 1
ATOM 3305 C CA . LEU B 1 78 ? 12.172 33.062 25.125 1 91.56 78 LEU B CA 1
ATOM 3306 C C . LEU B 1 78 ? 11.93 33.406 26.594 1 91.56 78 LEU B C 1
ATOM 3308 O O . LEU B 1 78 ? 11.914 34.594 26.969 1 91.56 78 LEU B O 1
ATOM 3312 N N . THR B 1 79 ? 11.703 32.438 27.438 1 93.31 79 THR B N 1
ATOM 3313 C CA . THR B 1 79 ? 11.5 32.625 28.875 1 93.31 79 THR B CA 1
ATOM 3314 C C . THR B 1 79 ? 12.703 33.312 29.484 1 93.31 79 THR B C 1
ATOM 3316 O O . THR B 1 79 ? 12.547 34.25 30.297 1 93.31 79 THR B O 1
ATOM 3319 N N . LYS B 1 80 ? 13.875 32.938 29.094 1 93.69 80 LYS B N 1
ATOM 3320 C CA . LYS B 1 80 ? 15.102 33.531 29.609 1 93.69 80 LYS B CA 1
ATOM 3321 C C . LYS B 1 80 ? 15.203 35 29.219 1 93.69 80 LYS B C 1
ATOM 3323 O O . LYS B 1 80 ? 15.578 35.844 30.031 1 93.69 80 LYS B O 1
ATOM 3328 N N . ASN B 1 81 ? 14.883 35.281 27.984 1 89.88 81 ASN B N 1
ATOM 3329 C CA . ASN B 1 81 ? 14.914 36.656 27.5 1 89.88 81 ASN B CA 1
ATOM 3330 C C . ASN B 1 81 ? 13.93 37.531 28.266 1 89.88 81 ASN B C 1
ATOM 3332 O O . ASN B 1 81 ? 14.258 38.656 28.625 1 89.88 81 ASN B O 1
ATOM 3336 N N . VAL B 1 82 ? 12.719 36.969 28.484 1 89.81 82 VAL B N 1
ATOM 3337 C CA . VAL B 1 82 ? 11.695 37.719 29.203 1 89.81 82 VAL B CA 1
ATOM 3338 C C . VAL B 1 82 ? 12.148 37.938 30.641 1 89.81 82 VAL B C 1
ATOM 3340 O O . VAL B 1 82 ? 11.953 39.031 31.172 1 89.81 82 VAL B O 1
ATOM 3343 N N . ASN B 1 83 ? 12.75 37 31.25 1 91.31 83 ASN B N 1
ATOM 3344 C CA . ASN B 1 83 ? 13.25 37.156 32.625 1 91.31 83 ASN B CA 1
ATOM 3345 C C . ASN B 1 83 ? 14.352 38.219 32.719 1 91.31 83 ASN B C 1
ATOM 3347 O O . ASN B 1 83 ? 14.438 38.938 33.688 1 91.31 83 ASN B O 1
ATOM 3351 N N . GLN B 1 84 ? 15.164 38.25 31.703 1 90.38 84 GLN B N 1
ATOM 3352 C CA . GLN B 1 84 ? 16.188 39.312 31.656 1 90.38 84 GLN B CA 1
ATOM 3353 C C . GLN B 1 84 ? 15.562 40.688 31.547 1 90.38 84 GLN B C 1
ATOM 3355 O O . GLN B 1 84 ? 16.016 41.625 32.188 1 90.38 84 GLN B O 1
ATOM 3360 N N . ASP B 1 85 ? 14.539 40.719 30.719 1 85.12 85 ASP B N 1
ATOM 3361 C CA . ASP B 1 85 ? 13.828 41.969 30.578 1 85.12 85 ASP B CA 1
ATOM 3362 C C . ASP B 1 85 ? 13.203 42.406 31.906 1 85.12 85 ASP B C 1
ATOM 3364 O O . ASP B 1 85 ? 13.219 43.594 32.25 1 85.12 85 ASP B O 1
ATOM 3368 N N . ILE B 1 86 ? 12.602 41.469 32.531 1 88.06 86 ILE B N 1
ATOM 3369 C CA . ILE B 1 86 ? 12 41.75 33.844 1 88.06 86 ILE B CA 1
ATOM 3370 C C . ILE B 1 86 ? 13.062 42.312 34.781 1 88.06 86 ILE B C 1
ATOM 3372 O O . ILE B 1 86 ? 12.836 43.312 35.469 1 88.06 86 ILE B O 1
ATOM 3376 N N . SER B 1 87 ? 14.219 41.719 34.844 1 89.69 87 SER B N 1
ATOM 3377 C CA . SER B 1 87 ? 15.312 42.156 35.688 1 89.69 87 SER B CA 1
ATOM 3378 C C . SER B 1 87 ? 15.766 43.562 35.344 1 89.69 87 SER B C 1
ATOM 3380 O O . SER B 1 87 ? 15.961 44.375 36.219 1 89.69 87 SER B O 1
ATOM 3382 N N . ASP B 1 88 ? 15.945 43.781 34.125 1 85.25 88 ASP B N 1
ATOM 3383 C CA . ASP B 1 88 ? 16.375 45.094 33.656 1 85.25 88 ASP B CA 1
ATOM 3384 C C . ASP B 1 88 ? 15.352 46.156 34 1 85.25 88 ASP B C 1
ATOM 3386 O O . ASP B 1 88 ? 15.719 47.281 34.438 1 85.25 88 ASP B O 1
ATOM 3390 N N . LEU B 1 89 ? 14.055 45.812 33.781 1 84.31 89 LEU B N 1
ATOM 3391 C CA . LEU B 1 89 ? 12.992 46.75 34.094 1 84.31 89 LEU B CA 1
ATOM 3392 C C . LEU B 1 89 ? 12.945 47.031 35.594 1 84.31 89 LEU B C 1
ATOM 3394 O O . LEU B 1 89 ? 12.734 48.188 36 1 84.31 89 LEU B O 1
ATOM 3398 N N . LYS B 1 90 ? 13.078 46.062 36.375 1 86.94 90 LYS B N 1
ATOM 3399 C CA . LYS B 1 90 ? 13.078 46.25 37.812 1 86.94 90 LYS B CA 1
ATOM 3400 C C . LYS B 1 90 ? 14.234 47.156 38.25 1 86.94 90 LYS B C 1
ATOM 3402 O O . LYS B 1 90 ? 14.062 48.031 39.125 1 86.94 90 LYS B O 1
ATOM 3407 N N . LYS B 1 91 ? 15.445 46.969 37.688 1 86.56 91 LYS B N 1
ATOM 3408 C CA . LYS B 1 91 ? 16.594 47.812 38 1 86.56 91 LYS B CA 1
ATOM 3409 C C . LYS B 1 91 ? 16.328 49.281 37.625 1 86.56 91 LYS B C 1
ATOM 3411 O O . LYS B 1 91 ? 16.703 50.188 38.344 1 86.56 91 LYS B O 1
ATOM 3416 N N . LEU B 1 92 ? 15.727 49.312 36.469 1 81.5 92 LEU B N 1
ATOM 3417 C CA . LEU B 1 92 ? 15.406 50.656 36 1 81.5 92 LEU B CA 1
ATOM 3418 C C . LEU B 1 92 ? 14.43 51.344 36.938 1 81.5 92 LEU B C 1
ATOM 3420 O O . LEU B 1 92 ? 14.594 52.531 37.25 1 81.5 92 LEU B O 1
ATOM 3424 N N . ILE B 1 93 ? 13.406 50.656 37.344 1 84.5 93 ILE B N 1
ATOM 3425 C CA . ILE B 1 93 ? 12.398 51.188 38.25 1 84.5 93 ILE B CA 1
ATOM 3426 C C . ILE B 1 93 ? 13.055 51.625 39.531 1 84.5 93 ILE B C 1
ATOM 3428 O O . ILE B 1 93 ? 12.781 52.719 40.031 1 84.5 93 ILE B O 1
ATOM 3432 N N . VAL B 1 94 ? 13.984 50.906 40.062 1 85 94 VAL B N 1
ATOM 3433 C CA . VAL B 1 94 ? 14.68 51.219 41.312 1 85 94 VAL B CA 1
ATOM 3434 C C . VAL B 1 94 ? 15.523 52.469 41.125 1 85 94 VAL B C 1
ATOM 3436 O O . VAL B 1 94 ? 15.539 53.344 42 1 85 94 VAL B O 1
ATOM 3439 N N . SER B 1 95 ? 16.219 52.562 40.062 1 81.81 95 SER B N 1
ATOM 3440 C CA . SER B 1 95 ? 17.094 53.719 39.781 1 81.81 95 SER B CA 1
ATOM 3441 C C . SER B 1 95 ? 16.281 55 39.688 1 81.81 95 SER B C 1
ATOM 3443 O O . SER B 1 95 ? 16.672 56.031 40.219 1 81.81 95 SER B O 1
ATOM 3445 N N . VAL B 1 96 ? 15.156 54.844 38.969 1 77.62 96 VAL B N 1
ATOM 3446 C CA . VAL B 1 96 ? 14.312 56 38.781 1 77.62 96 VAL B CA 1
ATOM 3447 C C . VAL B 1 96 ? 13.719 56.438 40.125 1 77.62 96 VAL B C 1
ATOM 3449 O O . VAL B 1 96 ? 13.672 57.625 40.406 1 77.62 96 VAL B O 1
ATOM 3452 N N . LYS B 1 97 ? 13.25 55.5 40.875 1 81.19 97 LYS B N 1
ATOM 3453 C CA . LYS B 1 97 ? 12.68 55.812 42.188 1 81.19 97 LYS B CA 1
ATOM 3454 C C . LYS B 1 97 ? 13.711 56.469 43.094 1 81.19 97 LYS B C 1
ATOM 3456 O O . LYS B 1 97 ? 13.383 57.375 43.844 1 81.19 97 LYS B O 1
ATOM 3461 N N . LYS B 1 98 ? 14.953 56.125 42.969 1 79.56 98 LYS B N 1
ATOM 3462 C CA . LYS B 1 98 ? 16.031 56.719 43.781 1 79.56 98 LYS B CA 1
ATOM 3463 C C . LYS B 1 98 ? 16.297 58.156 43.344 1 79.56 98 LYS B C 1
ATOM 3465 O O . LYS B 1 98 ? 16.516 59.031 44.188 1 79.56 98 LYS B O 1
ATOM 3470 N N . GLU B 1 99 ? 16.219 58.344 42.094 1 74.06 99 GLU B N 1
ATOM 3471 C CA . GLU B 1 99 ? 16.5 59.688 41.562 1 74.06 99 GLU B CA 1
ATOM 3472 C C . GLU B 1 99 ? 15.375 60.656 41.875 1 74.06 99 GLU B C 1
ATOM 3474 O O . GLU B 1 99 ? 15.625 61.844 42.156 1 74.06 99 GLU B O 1
ATOM 3479 N N . ILE B 1 100 ? 14.164 60.25 41.75 1 74.38 100 ILE B N 1
ATOM 3480 C CA . ILE B 1 100 ? 13.031 61.094 42.125 1 74.38 100 ILE B CA 1
ATOM 3481 C C . ILE B 1 100 ? 13.141 61.5 43.594 1 74.38 100 ILE B C 1
ATOM 3483 O O . ILE B 1 100 ? 12.852 62.656 43.938 1 74.38 100 ILE B O 1
ATOM 3487 N N . GLY B 1 101 ? 13.461 60.562 44.312 1 70.88 101 GLY B N 1
ATOM 3488 C CA . GLY B 1 101 ? 13.617 60.875 45.719 1 70.88 101 GLY B CA 1
ATOM 3489 C C . GLY B 1 101 ? 14.703 61.906 46 1 70.88 101 GLY B C 1
ATOM 3490 O O . GLY B 1 101 ? 14.586 62.688 46.938 1 70.88 101 GLY B O 1
ATOM 3491 N N . ASN B 1 102 ? 15.734 61.906 45.094 1 65.94 102 ASN B N 1
ATOM 3492 C CA . ASN B 1 102 ? 16.844 62.812 45.312 1 65.94 102 ASN B CA 1
ATOM 3493 C C . ASN B 1 102 ? 16.562 64.188 44.719 1 65.94 102 ASN B C 1
ATOM 3495 O O . ASN B 1 102 ? 17.391 65.062 44.812 1 65.94 102 ASN B O 1
ATOM 3499 N N . GLU B 1 103 ? 15.391 64.625 44.219 1 60.22 103 GLU B N 1
ATOM 3500 C CA . GLU B 1 103 ? 14.992 65.938 43.625 1 60.22 103 GLU B CA 1
ATOM 3501 C C . GLU B 1 103 ? 15.93 66.312 42.5 1 60.22 103 GLU B C 1
ATOM 3503 O O . GLU B 1 103 ? 16.219 67.5 42.312 1 60.22 103 GLU B O 1
ATOM 3508 N N . ASP B 1 104 ? 16.844 65.625 41.969 1 55.25 104 ASP B N 1
ATOM 3509 C CA . ASP B 1 104 ? 17.875 65.938 40.969 1 55.25 104 ASP B CA 1
ATOM 3510 C C . ASP B 1 104 ? 17.281 66 39.562 1 55.25 104 ASP B C 1
ATOM 3512 O O . ASP B 1 104 ? 16.594 65.062 39.125 1 55.25 104 ASP B O 1
ATOM 3516 N N . LEU B 1 105 ? 17.062 67.188 38.938 1 51 105 LEU B N 1
ATOM 3517 C CA . LEU B 1 105 ? 16.547 67.625 37.656 1 51 105 LEU B CA 1
ATOM 3518 C C . LEU B 1 105 ? 17.141 66.75 36.531 1 51 105 LEU B C 1
ATOM 3520 O O . LEU B 1 105 ? 16.609 66.75 35.406 1 51 105 LEU B O 1
ATOM 3524 N N . ARG B 1 106 ? 18.438 66.5 36.438 1 56.53 106 ARG B N 1
ATOM 3525 C CA . ARG B 1 106 ? 19.172 65.75 35.406 1 56.53 106 ARG B CA 1
ATOM 3526 C C . ARG B 1 106 ? 18.516 64.438 35.125 1 56.53 106 ARG B C 1
ATOM 3528 O O . ARG B 1 106 ? 18.984 63.656 34.312 1 56.53 106 ARG B O 1
ATOM 3535 N N . LEU B 1 107 ? 17.594 64.062 35.812 1 53.12 107 LEU B N 1
ATOM 3536 C CA . LEU B 1 107 ? 16.719 62.906 35.75 1 53.12 107 LEU B CA 1
ATOM 3537 C C . LEU B 1 107 ? 15.953 62.875 34.438 1 53.12 107 LEU B C 1
ATOM 3539 O O . LEU B 1 107 ? 15.742 61.812 33.844 1 53.12 107 LEU B O 1
ATOM 3543 N N . LEU B 1 108 ? 15.508 64.125 34.125 1 51.59 108 LEU B N 1
ATOM 3544 C CA . LEU B 1 108 ? 14.758 64.25 32.875 1 51.59 108 LEU B CA 1
ATOM 3545 C C . LEU B 1 108 ? 15.594 63.781 31.688 1 51.59 108 LEU B C 1
ATOM 3547 O O . LEU B 1 108 ? 15.078 63.156 30.766 1 51.59 108 LEU B O 1
ATOM 3551 N N . GLN B 1 109 ? 16.781 64.25 31.672 1 54.06 109 GLN B N 1
ATOM 3552 C CA . GLN B 1 109 ? 17.625 63.844 30.547 1 54.06 109 GLN B CA 1
ATOM 3553 C C . GLN B 1 109 ? 17.812 62.344 30.484 1 54.06 109 GLN B C 1
ATOM 3555 O O . GLN B 1 109 ? 17.766 61.75 29.406 1 54.06 109 GLN B O 1
ATOM 3560 N N . ASN B 1 110 ? 18.031 61.719 31.578 1 54.03 110 ASN B N 1
ATOM 3561 C CA . ASN B 1 110 ? 18.219 60.25 31.625 1 54.03 110 ASN B CA 1
ATOM 3562 C C . ASN B 1 110 ? 16.906 59.531 31.359 1 54.03 110 ASN B C 1
ATOM 3564 O O . ASN B 1 110 ? 16.906 58.344 31 1 54.03 110 ASN B O 1
ATOM 3568 N N . PHE B 1 111 ? 15.93 60.281 31.594 1 52.81 111 PHE B N 1
ATOM 3569 C CA . PHE B 1 111 ? 14.617 59.719 31.297 1 52.81 111 PHE B CA 1
ATOM 3570 C C . PHE B 1 111 ? 14.461 59.438 29.812 1 52.81 111 PHE B C 1
ATOM 3572 O O . PHE B 1 111 ? 13.844 58.438 29.422 1 52.81 111 PHE B O 1
ATOM 3579 N N . GLN B 1 112 ? 14.984 60.344 29.094 1 54.09 112 GLN B N 1
ATOM 3580 C CA . GLN B 1 112 ? 14.922 60.094 27.656 1 54.09 112 GLN B CA 1
ATOM 3581 C C . GLN B 1 112 ? 15.586 58.781 27.297 1 54.09 112 GLN B C 1
ATOM 3583 O O . GLN B 1 112 ? 15.086 58.031 26.453 1 54.09 112 GLN B O 1
ATOM 3588 N N . ASP B 1 113 ? 16.625 58.625 27.938 1 55.5 113 ASP B N 1
ATOM 3589 C CA . ASP B 1 113 ? 17.297 57.344 27.703 1 55.5 113 ASP B CA 1
ATOM 3590 C C . ASP B 1 113 ? 16.484 56.188 28.25 1 55.5 113 ASP B C 1
ATOM 3592 O O . ASP B 1 113 ? 16.422 55.125 27.625 1 55.5 113 ASP B O 1
ATOM 3596 N N . LEU B 1 114 ? 15.961 56.5 29.297 1 52.19 114 LEU B N 1
ATOM 3597 C CA . LEU B 1 114 ? 15.094 55.469 29.891 1 52.19 114 LEU B CA 1
ATOM 3598 C C . LEU B 1 114 ? 13.898 55.188 28.984 1 52.19 114 LEU B C 1
ATOM 3600 O O . LEU B 1 114 ? 13.477 54.031 28.844 1 52.19 114 LEU B O 1
ATOM 3604 N N . LYS B 1 115 ? 13.32 56.312 28.531 1 53.62 115 LYS B N 1
ATOM 3605 C CA . LYS B 1 115 ? 12.25 56.156 27.547 1 53.62 115 LYS B CA 1
ATOM 3606 C C . LYS B 1 115 ? 12.703 55.281 26.375 1 53.62 115 LYS B C 1
ATOM 3608 O O . LYS B 1 115 ? 11.93 54.469 25.891 1 53.62 115 LYS B O 1
ATOM 3613 N N . ARG B 1 116 ? 13.812 55.719 25.984 1 53.38 116 ARG B N 1
ATOM 3614 C CA . ARG B 1 116 ? 14.312 54.906 24.891 1 53.38 116 ARG B CA 1
ATOM 3615 C C . ARG B 1 116 ? 14.383 53.438 25.297 1 53.38 116 ARG B C 1
ATOM 3617 O O . ARG B 1 116 ? 14.047 52.562 24.516 1 53.38 116 ARG B O 1
ATOM 3624 N N . LYS B 1 117 ? 14.836 53.406 26.453 1 51 117 LYS B N 1
ATOM 3625 C CA . LYS B 1 117 ? 14.969 52.031 26.953 1 51 117 LYS B CA 1
ATOM 3626 C C . LYS B 1 117 ? 13.602 51.406 27.203 1 51 117 LYS B C 1
ATOM 3628 O O . LYS B 1 117 ? 13.422 50.219 27.031 1 51 117 LYS B O 1
ATOM 3633 N N . ALA B 1 118 ? 12.844 52.312 27.797 1 48.91 118 ALA B N 1
ATOM 3634 C CA . ALA B 1 118 ? 11.484 51.844 28 1 48.91 118 ALA B CA 1
ATOM 3635 C C . ALA B 1 118 ? 10.789 51.594 26.656 1 48.91 118 ALA B C 1
ATOM 3637 O O . ALA B 1 118 ? 9.727 50.969 26.625 1 48.91 118 ALA B O 1
ATOM 3638 N N . GLN B 1 119 ? 11.148 52.594 25.781 1 49.97 119 GLN B N 1
ATOM 3639 C CA . GLN B 1 119 ? 10.625 52.125 24.484 1 49.97 119 GLN B CA 1
ATOM 3640 C C . GLN B 1 119 ? 10.789 50.625 24.328 1 49.97 119 GLN B C 1
ATOM 3642 O O . GLN B 1 119 ? 11.562 50.156 23.484 1 49.97 119 GLN B O 1
ATOM 3647 N N . TRP B 1 120 ? 11.305 50.219 25.438 1 47.53 120 TRP B N 1
ATOM 3648 C CA . TRP B 1 120 ? 11.203 48.75 25.516 1 47.53 120 TRP B CA 1
ATOM 3649 C C . TRP B 1 120 ? 9.906 48.25 24.891 1 47.53 120 TRP B C 1
ATOM 3651 O O . TRP B 1 120 ? 9.086 47.625 25.562 1 47.53 120 TRP B O 1
ATOM 3661 N N . THR B 1 121 ? 9.234 49.25 24.25 1 48.34 121 THR B N 1
ATOM 3662 C CA . THR B 1 121 ? 8.164 48.688 23.438 1 48.34 121 THR B CA 1
ATOM 3663 C C . THR B 1 121 ? 8.602 47.344 22.828 1 48.34 121 THR B C 1
ATOM 3665 O O . THR B 1 121 ? 9.078 47.281 21.703 1 48.34 121 THR B O 1
ATOM 3668 N N . ARG B 1 122 ? 9.727 46.938 23.406 1 48.41 122 ARG B N 1
ATOM 3669 C CA . ARG B 1 122 ? 9.992 45.656 22.719 1 48.41 122 ARG B CA 1
ATOM 3670 C C . ARG B 1 122 ? 8.695 44.938 22.391 1 48.41 122 ARG B C 1
ATOM 3672 O O . ARG B 1 122 ? 7.738 45 23.156 1 48.41 122 ARG B O 1
ATOM 3679 N N . ASP B 1 123 ? 8.57 44.656 21.297 1 52.09 123 ASP B N 1
ATOM 3680 C CA . ASP B 1 123 ? 7.508 43.844 20.688 1 52.09 123 ASP B CA 1
ATOM 3681 C C . ASP B 1 123 ? 7.023 42.75 21.641 1 52.09 123 ASP B C 1
ATOM 3683 O O . ASP B 1 123 ? 7.828 42.094 22.297 1 52.09 123 ASP B O 1
ATOM 3687 N N . ASP B 1 124 ? 5.816 43.094 22.359 1 57.06 124 ASP B N 1
ATOM 3688 C CA . ASP B 1 124 ? 5.07 42.125 23.141 1 57.06 124 ASP B CA 1
ATOM 3689 C C . ASP B 1 124 ? 5.469 40.688 22.75 1 57.06 124 ASP B C 1
ATOM 3691 O O . ASP B 1 124 ? 5.332 40.312 21.594 1 57.06 124 ASP B O 1
ATOM 3695 N N . ARG B 1 125 ? 6.613 40.281 23.531 1 64.12 125 ARG B N 1
ATOM 3696 C CA . ARG B 1 125 ? 7.148 38.938 23.375 1 64.12 125 ARG B CA 1
ATOM 3697 C C . ARG B 1 125 ? 6.031 37.875 23.359 1 64.12 125 ARG B C 1
ATOM 3699 O O . ARG B 1 125 ? 5.25 37.781 24.312 1 64.12 125 ARG B O 1
ATOM 3706 N N . CYS B 1 126 ? 5.641 37.531 22.141 1 73.38 126 CYS B N 1
ATOM 3707 C CA . CYS B 1 126 ? 4.605 36.531 21.969 1 73.38 126 CYS B CA 1
ATOM 3708 C C . CYS B 1 126 ? 5.172 35.281 21.328 1 73.38 126 CYS B C 1
ATOM 3710 O O . CYS B 1 126 ? 6.324 35.25 20.906 1 73.38 126 CYS B O 1
ATOM 3712 N N . LEU B 1 127 ? 4.484 34.25 21.734 1 83.56 127 LEU B N 1
ATOM 3713 C CA . LEU B 1 127 ? 4.824 33 21.062 1 83.56 127 LEU B CA 1
ATOM 3714 C C . LEU B 1 127 ? 4.883 33.219 19.547 1 83.56 127 LEU B C 1
ATOM 3716 O O . LEU B 1 127 ? 4.051 33.906 18.984 1 83.56 127 LEU B O 1
ATOM 3720 N N . SER B 1 128 ? 5.941 32.844 18.969 1 83.25 128 SER B N 1
ATOM 3721 C CA . SER B 1 128 ? 6.07 32.906 17.516 1 83.25 128 SER B CA 1
ATOM 3722 C C . SER B 1 128 ? 5.16 31.891 16.844 1 83.25 128 SER B C 1
ATOM 3724 O O . SER B 1 128 ? 4.625 30.984 17.484 1 83.25 128 SER B O 1
ATOM 3726 N N . GLU B 1 129 ? 5.043 32.156 15.547 1 86.31 129 GLU B N 1
ATOM 3727 C CA . GLU B 1 129 ? 4.363 31.156 14.734 1 86.31 129 GLU B CA 1
ATOM 3728 C C . GLU B 1 129 ? 5.133 29.844 14.727 1 86.31 129 GLU B C 1
ATOM 3730 O O . GLU B 1 129 ? 6.367 29.828 14.758 1 86.31 129 GLU B O 1
ATOM 3735 N N . ASP B 1 130 ? 4.535 28.781 14.859 1 89.69 130 ASP B N 1
ATOM 3736 C CA . ASP B 1 130 ? 5.145 27.469 14.781 1 89.69 130 ASP B CA 1
ATOM 3737 C C . ASP B 1 130 ? 5.855 27.109 16.078 1 89.69 130 ASP B C 1
ATOM 3739 O O . ASP B 1 130 ? 6.879 26.422 16.078 1 89.69 130 ASP B O 1
ATOM 3743 N N . SER B 1 131 ? 5.453 27.688 17.172 1 94.06 131 SER B N 1
ATOM 3744 C CA . SER B 1 131 ? 6.047 27.406 18.484 1 94.06 131 SER B CA 1
ATOM 3745 C C . SER B 1 131 ? 5.613 26.047 19.016 1 94.06 131 SER B C 1
ATOM 3747 O O . SER B 1 131 ? 6.328 25.438 19.812 1 94.06 131 SER B O 1
ATOM 3749 N N . LEU B 1 132 ? 4.457 25.562 18.562 1 96.88 132 LEU B N 1
ATOM 3750 C CA . LEU B 1 132 ? 3.92 24.312 19.062 1 96.88 132 LEU B CA 1
ATOM 3751 C C . LEU B 1 132 ? 4.309 23.141 18.156 1 96.88 132 LEU B C 1
ATOM 3753 O O . LEU B 1 132 ? 4.828 23.359 17.047 1 96.88 132 LEU B O 1
ATOM 3757 N N . LEU B 1 133 ? 4.09 21.969 18.734 1 97 133 LEU B N 1
ATOM 3758 C CA . LEU B 1 133 ? 4.383 20.75 17.969 1 97 133 LEU B CA 1
ATOM 3759 C C . LEU B 1 133 ? 3.453 20.625 16.766 1 97 133 LEU B C 1
ATOM 3761 O O . LEU B 1 133 ? 2.25 20.875 16.875 1 97 133 LEU B O 1
ATOM 3765 N N . ASN B 1 134 ? 4.039 20.312 15.586 1 96.56 134 ASN B N 1
ATOM 3766 C CA . ASN B 1 134 ? 3.232 20.094 14.391 1 96.56 134 ASN B CA 1
ATOM 3767 C C . ASN B 1 134 ? 2.537 18.734 14.438 1 96.56 134 ASN B C 1
ATOM 3769 O O . ASN B 1 134 ? 2.922 17.812 13.719 1 96.56 134 ASN B O 1
ATOM 3773 N N . VAL B 1 135 ? 1.541 18.625 15.188 1 96.06 135 VAL B N 1
ATOM 3774 C CA . VAL B 1 135 ? 0.84 17.359 15.43 1 96.06 135 VAL B CA 1
ATOM 3775 C C . VAL B 1 135 ? 0.227 16.859 14.133 1 96.06 135 VAL B C 1
ATOM 3777 O O . VAL B 1 135 ? 0.214 15.648 13.875 1 96.06 135 VAL B O 1
ATOM 3780 N N . GLY B 1 136 ? -0.292 17.781 13.297 1 94.94 136 GLY B N 1
ATOM 3781 C CA . GLY B 1 136 ? -0.865 17.391 12.023 1 94.94 136 GLY B CA 1
ATOM 3782 C C . GLY B 1 136 ? 0.103 16.609 11.148 1 94.94 136 GLY B C 1
ATOM 3783 O O . GLY B 1 136 ? -0.285 15.648 10.477 1 94.94 136 GLY B O 1
ATOM 3784 N N . LYS B 1 137 ? 1.344 17.016 11.172 1 94.31 137 LYS B N 1
ATOM 3785 C CA . LYS B 1 137 ? 2.383 16.359 10.391 1 94.31 137 LYS B CA 1
ATOM 3786 C C . LYS B 1 137 ? 2.678 14.953 10.93 1 94.31 137 LYS B C 1
ATOM 3788 O O . LYS B 1 137 ? 2.836 14.008 10.164 1 94.31 137 LYS B O 1
ATOM 3793 N N . HIS B 1 138 ? 2.686 14.789 12.234 1 96.62 138 HIS B N 1
ATOM 3794 C CA . HIS B 1 138 ? 3.141 13.555 12.859 1 96.62 138 HIS B CA 1
ATOM 3795 C C . HIS B 1 138 ? 2.025 12.516 12.914 1 96.62 138 HIS B C 1
ATOM 3797 O O . HIS B 1 138 ? 2.285 11.32 12.805 1 96.62 138 HIS B O 1
ATOM 3803 N N . VAL B 1 139 ? 0.789 13.016 13.023 1 95.75 139 VAL B N 1
ATOM 3804 C CA . VAL B 1 139 ? -0.279 12.062 13.312 1 95.75 139 VAL B CA 1
ATOM 3805 C C . VAL B 1 139 ? -1.27 12.031 12.148 1 95.75 139 VAL B C 1
ATOM 3807 O O . VAL B 1 139 ? -1.995 11.055 11.969 1 95.75 139 VAL B O 1
ATOM 3810 N N . GLY B 1 140 ? -1.327 13.094 11.414 1 93.44 140 GLY B N 1
ATOM 3811 C CA . GLY B 1 140 ? -2.324 13.203 10.359 1 93.44 140 GLY B CA 1
ATOM 3812 C C . GLY B 1 140 ? -2.145 12.18 9.258 1 93.44 140 GLY B C 1
ATOM 3813 O O . GLY B 1 140 ? -1.094 12.133 8.617 1 93.44 140 GLY B O 1
ATOM 3814 N N . GLY B 1 141 ? -3.248 11.359 9.055 1 92.5 141 GLY B N 1
ATOM 3815 C CA . GLY B 1 141 ? -3.211 10.391 7.973 1 92.5 141 GLY B CA 1
ATOM 3816 C C . GLY B 1 141 ? -2.074 9.391 8.102 1 92.5 141 GLY B C 1
ATOM 3817 O O . GLY B 1 141 ? -1.475 8.992 7.102 1 92.5 141 GLY B O 1
ATOM 3818 N N . LEU B 1 142 ? -1.783 9.016 9.219 1 94.44 142 LEU B N 1
ATOM 3819 C CA . LEU B 1 142 ? -0.563 8.266 9.5 1 94.44 142 LEU B CA 1
ATOM 3820 C C . LEU B 1 142 ? -0.629 6.871 8.891 1 94.44 142 LEU B C 1
ATOM 3822 O O . LEU B 1 142 ? 0.349 6.398 8.305 1 94.44 142 LEU B O 1
ATOM 3826 N N . SER B 1 143 ? -1.779 6.242 8.984 1 94.25 143 SER B N 1
ATOM 3827 C CA . SER B 1 143 ? -1.874 4.871 8.484 1 94.25 143 SER B CA 1
ATOM 3828 C C . SER B 1 143 ? -1.562 4.801 6.992 1 94.25 143 SER B C 1
ATOM 3830 O O . SER B 1 143 ? -0.829 3.918 6.547 1 94.25 143 SER B O 1
ATOM 3832 N N . PHE B 1 144 ? -2.115 5.742 6.238 1 96.12 144 PHE B N 1
ATOM 3833 C CA . PHE B 1 144 ? -1.87 5.793 4.805 1 96.12 144 PHE B CA 1
ATOM 3834 C C . PHE B 1 144 ? -0.406 6.098 4.516 1 96.12 144 PHE B C 1
ATOM 3836 O O . PHE B 1 144 ? 0.196 5.496 3.623 1 96.12 144 PHE B O 1
ATOM 3843 N N . LYS B 1 145 ? 0.159 7.023 5.234 1 95.12 145 LYS B N 1
ATOM 3844 C CA . LYS B 1 145 ? 1.553 7.406 5.031 1 95.12 145 LYS B CA 1
ATOM 3845 C C . LYS B 1 145 ? 2.49 6.227 5.277 1 95.12 145 LYS B C 1
ATOM 3847 O O . LYS B 1 145 ? 3.461 6.035 4.547 1 95.12 145 LYS B O 1
ATOM 3852 N N . ILE B 1 146 ? 2.182 5.496 6.32 1 95.62 146 ILE B N 1
ATOM 3853 C CA . ILE B 1 146 ? 2.977 4.316 6.641 1 95.62 146 ILE B CA 1
ATOM 3854 C C . ILE B 1 146 ? 2.889 3.307 5.5 1 95.62 146 ILE B C 1
ATOM 3856 O O . ILE B 1 146 ? 3.912 2.818 5.016 1 95.62 146 ILE B O 1
ATOM 3860 N N . TRP B 1 147 ? 1.68 2.998 5.113 1 95.69 147 TRP B N 1
ATOM 3861 C CA . TRP B 1 147 ? 1.436 2.031 4.051 1 95.69 147 TRP B CA 1
ATOM 3862 C C . TRP B 1 147 ? 2.115 2.465 2.754 1 95.69 147 TRP B C 1
ATOM 3864 O O . TRP B 1 147 ? 2.752 1.651 2.08 1 95.69 147 TRP B O 1
ATOM 3874 N N . LYS B 1 148 ? 1.973 3.809 2.477 1 94.62 148 LYS B N 1
ATOM 3875 C CA . LYS B 1 148 ? 2.617 4.352 1.284 1 94.62 148 LYS B CA 1
ATOM 3876 C C . LYS B 1 148 ? 4.133 4.18 1.352 1 94.62 148 LYS B C 1
ATOM 3878 O O . LYS B 1 148 ? 4.77 3.861 0.346 1 94.62 148 LYS B O 1
ATOM 3883 N N . SER B 1 149 ? 4.711 4.309 2.469 1 94 149 SER B N 1
ATOM 3884 C CA . SER B 1 149 ? 6.152 4.176 2.627 1 94 149 SER B CA 1
ATOM 3885 C C . SER B 1 149 ? 6.602 2.732 2.418 1 94 149 SER B C 1
ATOM 3887 O O . SER B 1 149 ? 7.719 2.484 1.956 1 94 149 SER B O 1
ATOM 3889 N N . LEU B 1 150 ? 5.738 1.791 2.711 1 95.38 150 LEU B N 1
ATOM 3890 C CA . LEU B 1 150 ? 6.066 0.377 2.564 1 95.38 150 LEU B CA 1
ATOM 3891 C C . LEU B 1 150 ? 6.203 -0 1.094 1 95.38 150 LEU B C 1
ATOM 3893 O O . LEU B 1 150 ? 6.809 -1.023 0.764 1 95.38 150 LEU B O 1
ATOM 3897 N N . GLN B 1 151 ? 5.594 0.778 0.234 1 93.94 151 GLN B N 1
ATOM 3898 C CA . GLN B 1 151 ? 5.66 0.503 -1.197 1 93.94 151 GLN B CA 1
ATOM 3899 C C . GLN B 1 151 ? 7.105 0.386 -1.669 1 93.94 151 GLN B C 1
ATOM 3901 O O . GLN B 1 151 ? 7.406 -0.395 -2.574 1 93.94 151 GLN B O 1
ATOM 3906 N N . ASN B 1 152 ? 8.016 1.109 -0.924 1 92.5 152 ASN B N 1
ATOM 3907 C CA . ASN B 1 152 ? 9.422 1.114 -1.286 1 92.5 152 ASN B CA 1
ATOM 3908 C C . ASN B 1 152 ? 10.07 -0.246 -1.043 1 92.5 152 ASN B C 1
ATOM 3910 O O . ASN B 1 152 ? 11.172 -0.514 -1.535 1 92.5 152 ASN B O 1
ATOM 3914 N N . HIS B 1 153 ? 9.383 -1.114 -0.399 1 93.62 153 HIS B N 1
ATOM 3915 C CA . HIS B 1 153 ? 9.93 -2.416 -0.041 1 93.62 153 HIS B CA 1
ATOM 3916 C C . HIS B 1 153 ? 9.195 -3.543 -0.764 1 93.62 153 HIS B C 1
ATOM 3918 O O . HIS B 1 153 ? 9.352 -4.715 -0.41 1 93.62 153 HIS B O 1
ATOM 3924 N N . VAL B 1 154 ? 8.422 -3.133 -1.705 1 94.25 154 VAL B N 1
ATOM 3925 C CA . VAL B 1 154 ? 7.578 -4.117 -2.371 1 94.25 154 VAL B CA 1
ATOM 3926 C C . VAL B 1 154 ? 7.906 -4.156 -3.861 1 94.25 154 VAL B C 1
ATOM 3928 O O . VAL B 1 154 ? 8.211 -3.125 -4.465 1 94.25 154 VAL B O 1
ATOM 3931 N N . ILE B 1 155 ? 7.879 -5.34 -4.359 1 95.12 155 ILE B N 1
ATOM 3932 C CA . ILE B 1 155 ? 8.117 -5.535 -5.785 1 95.12 155 ILE B CA 1
ATOM 3933 C C . ILE B 1 155 ? 6.891 -6.168 -6.43 1 95.12 155 ILE B C 1
ATOM 3935 O O . ILE B 1 155 ? 6.375 -7.176 -5.941 1 95.12 155 ILE B O 1
ATOM 3939 N N . TYR B 1 156 ? 6.395 -5.57 -7.445 1 96.31 156 TYR B N 1
ATOM 3940 C CA . TYR B 1 156 ? 5.289 -6.137 -8.211 1 96.31 156 TYR B CA 1
ATOM 3941 C C . TYR B 1 156 ? 5.805 -6.934 -9.398 1 96.31 156 TYR B C 1
ATOM 3943 O O . TYR B 1 156 ? 6.527 -6.406 -10.25 1 96.31 156 TYR B O 1
ATOM 3951 N N . ASN B 1 157 ? 5.453 -8.156 -9.367 1 96.25 157 ASN B N 1
ATOM 3952 C CA . ASN B 1 157 ? 5.773 -9.039 -10.484 1 96.25 157 ASN B CA 1
ATOM 3953 C C . ASN B 1 157 ? 4.516 -9.453 -11.242 1 96.25 157 ASN B C 1
ATOM 3955 O O . ASN B 1 157 ? 3.768 -10.32 -10.789 1 96.25 157 ASN B O 1
ATOM 3959 N N . PRO B 1 158 ? 4.324 -8.906 -12.438 1 95.5 158 PRO B N 1
ATOM 3960 C CA . PRO B 1 158 ? 3.125 -9.281 -13.188 1 95.5 158 PRO B CA 1
ATOM 3961 C C . PRO B 1 158 ? 3.062 -10.781 -13.484 1 95.5 158 PRO B C 1
ATOM 3963 O O . PRO B 1 158 ? 1.974 -11.352 -13.562 1 95.5 158 PRO B O 1
ATOM 3966 N N . VAL B 1 159 ? 4.238 -11.344 -13.695 1 97.5 159 VAL B N 1
ATOM 3967 C CA . VAL B 1 159 ? 4.348 -12.766 -13.992 1 97.5 159 VAL B CA 1
ATOM 3968 C C . VAL B 1 159 ? 5.457 -13.398 -13.156 1 97.5 159 VAL B C 1
ATOM 3970 O O . VAL B 1 159 ? 6.48 -12.758 -12.898 1 97.5 159 VAL B O 1
ATOM 3973 N N . VAL B 1 160 ? 5.227 -14.617 -12.68 1 98.06 160 VAL B N 1
ATOM 3974 C CA . VAL B 1 160 ? 6.262 -15.43 -12.055 1 98.06 160 VAL B CA 1
ATOM 3975 C C . VAL B 1 160 ? 6.27 -16.828 -12.672 1 98.06 160 VAL B C 1
ATOM 3977 O O . VAL B 1 160 ? 5.293 -17.234 -13.305 1 98.06 160 VAL B O 1
ATOM 3980 N N . PHE B 1 161 ? 7.363 -17.516 -12.492 1 98.25 161 PHE B N 1
ATOM 3981 C CA . PHE B 1 161 ? 7.484 -18.844 -13.07 1 98.25 161 PHE B CA 1
ATOM 3982 C C . PHE B 1 161 ? 6.719 -19.859 -12.242 1 98.25 161 PHE B C 1
ATOM 3984 O O . PHE B 1 161 ? 6.551 -19.688 -11.039 1 98.25 161 PHE B O 1
ATOM 3991 N N . ASP B 1 162 ? 6.246 -20.828 -12.906 1 97.75 162 ASP B N 1
ATOM 3992 C CA . ASP B 1 162 ? 5.602 -21.953 -12.242 1 97.75 162 ASP B CA 1
ATOM 3993 C C . ASP B 1 162 ? 6.555 -23.141 -12.117 1 97.75 162 ASP B C 1
ATOM 3995 O O . ASP B 1 162 ? 6.773 -23.875 -13.086 1 97.75 162 ASP B O 1
ATOM 3999 N N . PRO B 1 163 ? 7.004 -23.422 -10.914 1 97 163 PRO B N 1
ATOM 4000 C CA . PRO B 1 163 ? 7.973 -24.516 -10.766 1 97 163 PRO B CA 1
ATOM 4001 C C . PRO B 1 163 ? 7.398 -25.875 -11.156 1 97 163 PRO B C 1
ATOM 4003 O O . PRO B 1 163 ? 8.148 -26.781 -11.531 1 97 163 PRO B O 1
ATOM 4006 N N . ASN B 1 164 ? 6.086 -26.031 -11.141 1 97.06 164 ASN B N 1
ATOM 4007 C CA . ASN B 1 164 ? 5.461 -27.312 -11.445 1 97.06 164 ASN B CA 1
ATOM 4008 C C . ASN B 1 164 ? 5.48 -27.609 -12.938 1 97.06 164 ASN B C 1
ATOM 4010 O O . ASN B 1 164 ? 5.262 -28.75 -13.352 1 97.06 164 ASN B O 1
ATOM 4014 N N . THR B 1 165 ? 5.75 -26.594 -13.742 1 97.5 165 THR B N 1
ATOM 4015 C CA . THR B 1 165 ? 5.773 -26.781 -15.188 1 97.5 165 THR B CA 1
ATOM 4016 C C . THR B 1 165 ? 7.207 -26.812 -15.703 1 97.5 165 THR B C 1
ATOM 4018 O O . THR B 1 165 ? 7.449 -27.156 -16.859 1 97.5 165 THR B O 1
ATOM 4021 N N . ALA B 1 166 ? 8.172 -26.516 -14.859 1 97.31 166 ALA B N 1
ATOM 4022 C CA . ALA B 1 166 ? 9.555 -26.328 -15.281 1 97.31 166 ALA B CA 1
ATOM 4023 C C . ALA B 1 166 ? 10.211 -27.672 -15.617 1 97.31 166 ALA B C 1
ATOM 4025 O O . ALA B 1 166 ? 10.078 -28.641 -14.859 1 97.31 166 ALA B O 1
ATOM 4026 N N . SER B 1 167 ? 10.906 -27.688 -16.672 1 96.44 167 SER B N 1
ATOM 4027 C CA . SER B 1 167 ? 11.734 -28.828 -17.031 1 96.44 167 SER B CA 1
ATOM 4028 C C . SER B 1 167 ? 12.711 -29.188 -15.914 1 96.44 167 SER B C 1
ATOM 4030 O O . SER B 1 167 ? 13.188 -28.297 -15.195 1 96.44 167 SER B O 1
ATOM 4032 N N . PRO B 1 168 ? 13.055 -30.438 -15.82 1 95.56 168 PRO B N 1
ATOM 4033 C CA . PRO B 1 168 ? 14.039 -30.844 -14.82 1 95.56 168 PRO B CA 1
ATOM 4034 C C . PRO B 1 168 ? 15.414 -30.219 -15.062 1 95.56 168 PRO B C 1
ATOM 4036 O O . PRO B 1 168 ? 16.281 -30.25 -14.18 1 95.56 168 PRO B O 1
ATOM 4039 N N . TRP B 1 169 ? 15.539 -29.656 -16.25 1 93.88 169 TRP B N 1
ATOM 4040 C CA . TRP B 1 169 ? 16.828 -29.078 -16.594 1 93.88 169 TRP B CA 1
ATOM 4041 C C . TRP B 1 169 ? 16.875 -27.594 -16.219 1 93.88 169 TRP B C 1
ATOM 4043 O O . TRP B 1 169 ? 17.875 -26.922 -16.484 1 93.88 169 TRP B O 1
ATOM 4053 N N . LEU B 1 170 ? 15.859 -27.141 -15.641 1 95.44 170 LEU B N 1
ATOM 4054 C CA . LEU B 1 170 ? 15.781 -25.719 -15.305 1 95.44 170 LEU B CA 1
ATOM 4055 C C . LEU B 1 170 ? 15.781 -25.516 -13.797 1 95.44 170 LEU B C 1
ATOM 4057 O O . LEU B 1 170 ? 15.156 -26.297 -13.062 1 95.44 170 LEU B O 1
ATOM 4061 N N . SER B 1 171 ? 16.516 -24.5 -13.344 1 95.06 171 SER B N 1
ATOM 4062 C CA . SER B 1 171 ? 16.547 -24.094 -11.945 1 95.06 171 SER B CA 1
ATOM 4063 C C . SER B 1 171 ? 15.922 -22.719 -11.758 1 95.06 171 SER B C 1
ATOM 4065 O O . SER B 1 171 ? 16.203 -21.781 -12.508 1 95.06 171 SER B O 1
ATOM 4067 N N . LEU B 1 172 ? 15.016 -22.656 -10.789 1 95.31 172 LEU B N 1
ATOM 4068 C CA . LEU B 1 172 ? 14.328 -21.406 -10.5 1 95.31 172 LEU B CA 1
ATOM 4069 C C . LEU B 1 172 ? 14.805 -20.812 -9.172 1 95.31 172 LEU B C 1
ATOM 4071 O O . LEU B 1 172 ? 15.25 -21.547 -8.289 1 95.31 172 LEU B O 1
ATOM 4075 N N . ASP B 1 173 ? 14.766 -19.531 -9.047 1 93.88 173 ASP B N 1
ATOM 4076 C CA . ASP B 1 173 ? 15.078 -18.875 -7.781 1 93.88 173 ASP B CA 1
ATOM 4077 C C . ASP B 1 173 ? 13.906 -18.984 -6.801 1 93.88 173 ASP B C 1
ATOM 4079 O O . ASP B 1 173 ? 12.828 -19.453 -7.168 1 93.88 173 ASP B O 1
ATOM 4083 N N . ALA B 1 174 ? 14.125 -18.578 -5.59 1 91.62 174 ALA B N 1
ATOM 4084 C CA . ALA B 1 174 ? 13.18 -18.797 -4.5 1 91.62 174 ALA B CA 1
ATOM 4085 C C . ALA B 1 174 ? 11.906 -17.984 -4.711 1 91.62 174 ALA B C 1
ATOM 4087 O O . ALA B 1 174 ? 10.812 -18.422 -4.34 1 91.62 174 ALA B O 1
ATOM 4088 N N . ASP B 1 175 ? 12.031 -16.812 -5.352 1 91.75 175 ASP B N 1
ATOM 4089 C CA . ASP B 1 175 ? 10.844 -15.977 -5.52 1 91.75 175 ASP B CA 1
ATOM 4090 C C . ASP B 1 175 ? 10.227 -16.172 -6.906 1 91.75 175 ASP B C 1
ATOM 4092 O O . ASP B 1 175 ? 9.281 -15.461 -7.27 1 91.75 175 ASP B O 1
ATOM 4096 N N . LEU B 1 176 ? 10.812 -17.062 -7.734 1 97.31 176 LEU B N 1
ATOM 4097 C CA . LEU B 1 176 ? 10.258 -17.531 -9 1 97.31 176 LEU B CA 1
ATOM 4098 C C . LEU B 1 176 ? 10.352 -16.453 -10.07 1 97.31 176 LEU B C 1
ATOM 4100 O O . LEU B 1 176 ? 9.492 -16.375 -10.953 1 97.31 176 LEU B O 1
ATOM 4104 N N . THR B 1 177 ? 11.367 -15.539 -9.953 1 96.94 177 THR B N 1
ATOM 4105 C CA . THR B 1 177 ? 11.469 -14.453 -10.922 1 96.94 177 THR B CA 1
ATOM 4106 C C . THR B 1 177 ? 12.664 -14.664 -11.852 1 96.94 177 THR B C 1
ATOM 4108 O O . THR B 1 177 ? 12.836 -13.938 -12.828 1 96.94 177 THR B O 1
ATOM 4111 N N . ALA B 1 178 ? 13.438 -15.711 -11.578 1 96.19 178 ALA B N 1
ATOM 4112 C CA . ALA B 1 178 ? 14.594 -16.016 -12.414 1 96.19 178 ALA B CA 1
ATOM 4113 C C . ALA B 1 178 ? 14.68 -17.516 -12.711 1 96.19 178 ALA B C 1
ATOM 4115 O O . ALA B 1 178 ? 14.305 -18.328 -11.867 1 96.19 178 ALA B O 1
ATOM 4116 N N . VAL B 1 179 ? 15.156 -17.859 -13.891 1 95.88 179 VAL B N 1
ATOM 4117 C CA . VAL B 1 179 ? 15.305 -19.25 -14.297 1 95.88 179 VAL B CA 1
ATOM 4118 C C . VAL B 1 179 ? 16.578 -19.422 -15.117 1 95.88 179 VAL B C 1
ATOM 4120 O O . VAL B 1 179 ? 16.953 -18.531 -15.883 1 95.88 179 VAL B O 1
ATOM 4123 N N . LYS B 1 180 ? 17.234 -20.484 -14.922 1 93.06 180 LYS B N 1
ATOM 4124 C CA . LYS B 1 180 ? 18.438 -20.812 -15.695 1 93.06 180 LYS B CA 1
ATOM 4125 C C . LYS B 1 180 ? 18.562 -22.312 -15.906 1 93.06 180 LYS B C 1
ATOM 4127 O O . LYS B 1 180 ? 17.922 -23.094 -15.203 1 93.06 180 LYS B O 1
ATOM 4132 N N . GLU B 1 181 ? 19.266 -22.672 -16.875 1 91.88 181 GLU B N 1
ATOM 4133 C CA . GLU B 1 181 ? 19.531 -24.094 -17.109 1 91.88 181 GLU B CA 1
ATOM 4134 C C . GLU B 1 181 ? 20.516 -24.641 -16.078 1 91.88 181 GLU B C 1
ATOM 4136 O O . GLU B 1 181 ? 21.469 -23.969 -15.695 1 91.88 181 GLU B O 1
ATOM 4141 N N . SER B 1 182 ? 20.156 -25.812 -15.656 1 89.56 182 SER B N 1
ATOM 4142 C CA . SER B 1 182 ? 21.016 -26.5 -14.703 1 89.56 182 SER B CA 1
ATOM 4143 C C . SER B 1 182 ? 21.984 -27.438 -15.414 1 89.56 182 SER B C 1
ATOM 4145 O O . SER B 1 182 ? 21.719 -27.891 -16.531 1 89.56 182 SER B O 1
ATOM 4147 N N . HIS B 1 183 ? 23.109 -27.719 -14.789 1 86 183 HIS B N 1
ATOM 4148 C CA . HIS B 1 183 ? 24.109 -28.625 -15.336 1 86 183 HIS B CA 1
ATOM 4149 C C . HIS B 1 183 ? 23.625 -30.078 -15.273 1 86 183 HIS B C 1
ATOM 4151 O O . HIS B 1 183 ? 23.938 -30.875 -16.156 1 86 183 HIS B O 1
ATOM 4157 N N . GLU B 1 184 ? 22.891 -30.281 -14.25 1 90.31 184 GLU B N 1
ATOM 4158 C CA . GLU B 1 184 ? 22.297 -31.609 -14.055 1 90.31 184 GLU B CA 1
ATOM 4159 C C . GLU B 1 184 ? 20.797 -31.516 -13.859 1 90.31 184 GLU B C 1
ATOM 4161 O O . GLU B 1 184 ? 20.281 -30.516 -13.359 1 90.31 184 GLU B O 1
ATOM 4166 N N . PRO B 1 185 ? 20.141 -32.594 -14.406 1 92.06 185 PRO B N 1
ATOM 4167 C CA . PRO B 1 185 ? 18.688 -32.562 -14.195 1 92.06 185 PRO B CA 1
ATOM 4168 C C . PRO B 1 185 ? 18.312 -32.594 -12.719 1 92.06 185 PRO B C 1
ATOM 4170 O O . PRO B 1 185 ? 18.938 -33.312 -11.93 1 92.06 185 PRO B O 1
ATOM 4173 N N . LEU B 1 186 ? 17.391 -31.844 -12.359 1 92.12 186 LEU B N 1
ATOM 4174 C CA . LEU B 1 186 ? 16.891 -31.812 -10.992 1 92.12 186 LEU B CA 1
ATOM 4175 C C . LEU B 1 186 ? 15.969 -33 -10.711 1 92.12 186 LEU B C 1
ATOM 4177 O O . LEU B 1 186 ? 15.383 -33.562 -11.641 1 92.12 186 LEU B O 1
ATOM 4181 N N . ILE B 1 187 ? 15.961 -33.406 -9.461 1 91.38 187 ILE B N 1
ATOM 4182 C CA . ILE B 1 187 ? 15.078 -34.469 -9.047 1 91.38 187 ILE B CA 1
ATOM 4183 C C . ILE B 1 187 ? 13.656 -33.938 -8.859 1 91.38 187 ILE B C 1
ATOM 4185 O O . ILE B 1 187 ? 13.367 -33.281 -7.859 1 91.38 187 ILE B O 1
ATOM 4189 N N . THR B 1 188 ? 12.836 -34.25 -9.875 1 93.81 188 THR B N 1
ATOM 4190 C CA . THR B 1 188 ? 11.461 -33.75 -9.852 1 93.81 188 THR B CA 1
ATOM 4191 C C . THR B 1 188 ? 10.484 -34.875 -10.195 1 93.81 188 THR B C 1
ATOM 4193 O O . THR B 1 188 ? 10.844 -35.812 -10.891 1 93.81 188 THR B O 1
ATOM 4196 N N . PRO B 1 189 ? 9.32 -34.719 -9.625 1 92.75 189 PRO B N 1
ATOM 4197 C CA . PRO B 1 189 ? 8.312 -35.719 -10.023 1 92.75 189 PRO B CA 1
ATOM 4198 C C . PRO B 1 189 ? 7.914 -35.594 -11.492 1 92.75 189 PRO B C 1
ATOM 4200 O O . PRO B 1 189 ? 8.07 -34.531 -12.086 1 92.75 189 PRO B O 1
ATOM 4203 N N . ASP B 1 190 ? 7.445 -36.719 -11.992 1 89.44 190 ASP B N 1
ATOM 4204 C CA . ASP B 1 190 ? 6.969 -36.719 -13.375 1 89.44 190 ASP B CA 1
ATOM 4205 C C . ASP B 1 190 ? 5.484 -36.375 -13.445 1 89.44 190 ASP B C 1
ATOM 4207 O O . ASP B 1 190 ? 4.684 -37.156 -13.961 1 89.44 190 ASP B O 1
ATOM 4211 N N . ASN B 1 191 ? 5.191 -35.219 -12.992 1 91.88 191 ASN B N 1
ATOM 4212 C CA . ASN B 1 191 ? 3.812 -34.75 -13.07 1 91.88 191 ASN B CA 1
ATOM 4213 C C . ASN B 1 191 ? 3.449 -34.312 -14.492 1 91.88 191 ASN B C 1
ATOM 4215 O O . ASN B 1 191 ? 4.316 -33.906 -15.258 1 91.88 191 ASN B O 1
ATOM 4219 N N . PRO B 1 192 ? 2.16 -34.375 -14.797 1 91.69 192 PRO B N 1
ATOM 4220 C CA . PRO B 1 192 ? 1.733 -34.125 -16.172 1 91.69 192 PRO B CA 1
ATOM 4221 C C . PRO B 1 192 ? 2.045 -32.719 -16.656 1 91.69 192 PRO B C 1
ATOM 4223 O O . PRO B 1 192 ? 2.252 -32.5 -17.844 1 91.69 192 PRO B O 1
ATOM 4226 N N . GLU B 1 193 ? 2.131 -31.719 -15.805 1 94.5 193 GLU B N 1
ATOM 4227 C CA . GLU B 1 193 ? 2.287 -30.312 -16.172 1 94.5 193 GLU B CA 1
ATOM 4228 C C . GLU B 1 193 ? 3.738 -29.984 -16.531 1 94.5 193 GLU B C 1
ATOM 4230 O O . GLU B 1 193 ? 4.016 -28.984 -17.188 1 94.5 193 GLU B O 1
ATOM 4235 N N . ARG B 1 194 ? 4.691 -30.781 -16.125 1 96.25 194 ARG B N 1
ATOM 4236 C CA . ARG B 1 194 ? 6.113 -30.484 -16.281 1 96.25 194 ARG B CA 1
ATOM 4237 C C . ARG B 1 194 ? 6.582 -30.781 -17.703 1 96.25 194 ARG B C 1
ATOM 4239 O O . ARG B 1 194 ? 6.211 -31.812 -18.281 1 96.25 194 ARG B O 1
ATOM 4246 N N . PHE B 1 195 ? 7.336 -29.859 -18.203 1 96.56 195 PHE B N 1
ATOM 4247 C CA . PHE B 1 195 ? 7.957 -30.094 -19.5 1 96.56 195 PHE B CA 1
ATOM 4248 C C . PHE B 1 195 ? 9.094 -31.109 -19.375 1 96.56 195 PHE B C 1
ATOM 4250 O O . PHE B 1 195 ? 10.023 -30.906 -18.594 1 96.56 195 PHE B O 1
ATOM 4257 N N . ASP B 1 196 ? 9.102 -32.031 -20.062 1 93.62 196 ASP B N 1
ATOM 4258 C CA . ASP B 1 196 ? 10.133 -33.031 -20.188 1 93.62 196 ASP B CA 1
ATOM 4259 C C . ASP B 1 196 ? 9.977 -33.812 -21.5 1 93.62 196 ASP B C 1
ATOM 4261 O O . ASP B 1 196 ? 9.008 -34.531 -21.703 1 93.62 196 ASP B O 1
ATOM 4265 N N . PRO B 1 197 ? 10.734 -33.562 -22.5 1 93.44 197 PRO B N 1
ATOM 4266 C CA . PRO B 1 197 ? 12.156 -33.281 -22.328 1 93.44 197 PRO B CA 1
ATOM 4267 C C . PRO B 1 197 ? 12.5 -31.812 -22.641 1 93.44 197 PRO B C 1
ATOM 4269 O O . PRO B 1 197 ? 13.648 -31.391 -22.453 1 93.44 197 PRO B O 1
ATOM 4272 N N . CYS B 1 198 ? 11.547 -31.047 -23.156 1 92.69 198 CYS B N 1
ATOM 4273 C CA . CYS B 1 198 ? 11.867 -29.688 -23.609 1 92.69 198 CYS B CA 1
ATOM 4274 C C . CYS B 1 198 ? 12.195 -28.781 -22.422 1 92.69 198 CYS B C 1
ATOM 4276 O O . CYS B 1 198 ? 11.609 -28.922 -21.344 1 92.69 198 CYS B O 1
ATOM 4278 N N . GLY B 1 199 ? 13.117 -27.859 -22.609 1 93.88 199 GLY B N 1
ATOM 4279 C CA . GLY B 1 199 ? 13.594 -26.969 -21.562 1 93.88 199 GLY B CA 1
ATOM 4280 C C . GLY B 1 199 ? 12.75 -25.719 -21.422 1 93.88 199 GLY B C 1
ATOM 4281 O O . GLY B 1 199 ? 13.266 -24.609 -21.5 1 93.88 199 GLY B O 1
ATOM 4282 N N . PHE B 1 200 ? 11.414 -25.875 -21.172 1 97.06 200 PHE B N 1
ATOM 4283 C CA . PHE B 1 200 ? 10.508 -24.75 -21.078 1 97.06 200 PHE B CA 1
ATOM 4284 C C . PHE B 1 200 ? 9.93 -24.625 -19.672 1 97.06 200 PHE B C 1
ATOM 4286 O O . PHE B 1 200 ? 10.125 -25.5 -18.828 1 97.06 200 PHE B O 1
ATOM 4293 N N . VAL B 1 201 ? 9.359 -23.516 -19.359 1 97.88 201 VAL B N 1
ATOM 4294 C CA . VAL B 1 201 ? 8.633 -23.25 -18.125 1 97.88 201 VAL B CA 1
ATOM 4295 C C . VAL B 1 201 ? 7.508 -22.25 -18.391 1 97.88 201 VAL B C 1
ATOM 4297 O O . VAL B 1 201 ? 7.648 -21.359 -19.234 1 97.88 201 VAL B O 1
ATOM 4300 N N . LEU B 1 202 ? 6.406 -22.391 -17.703 1 98.5 202 LEU B N 1
ATOM 4301 C CA . LEU B 1 202 ? 5.262 -21.5 -17.891 1 98.5 202 LEU B CA 1
ATOM 4302 C C . LEU B 1 202 ? 5.184 -20.484 -16.75 1 98.5 202 LEU B C 1
ATOM 4304 O O . LEU B 1 202 ? 5.855 -20.641 -15.734 1 98.5 202 LEU B O 1
ATOM 4308 N N . GLY B 1 203 ? 4.457 -19.453 -17.031 1 98.38 203 GLY B N 1
ATOM 4309 C CA . GLY B 1 203 ? 4.035 -18.594 -15.938 1 98.38 203 GLY B CA 1
ATOM 4310 C C . GLY B 1 203 ? 3.068 -19.281 -14.992 1 98.38 203 GLY B C 1
ATOM 4311 O O . GLY B 1 203 ? 2.332 -20.188 -15.391 1 98.38 203 GLY B O 1
ATOM 4312 N N . ALA B 1 204 ? 3.051 -18.812 -13.797 1 97.38 204 ALA B N 1
ATOM 4313 C CA . ALA B 1 204 ? 2.252 -19.438 -12.75 1 97.38 204 ALA B CA 1
ATOM 4314 C C . ALA B 1 204 ? 0.763 -19.172 -12.961 1 97.38 204 ALA B C 1
ATOM 4316 O O . ALA B 1 204 ? -0.08 -19.984 -12.547 1 97.38 204 ALA B O 1
ATOM 4317 N N . GLU B 1 205 ? 0.424 -18.109 -13.586 1 95.81 205 GLU B N 1
ATOM 4318 C CA . GLU B 1 205 ? -0.977 -17.75 -13.797 1 95.81 205 GLU B CA 1
ATOM 4319 C C . GLU B 1 205 ? -1.318 -17.719 -15.289 1 95.81 205 GLU B C 1
ATOM 4321 O O . GLU B 1 205 ? -0.521 -17.25 -16.094 1 95.81 205 GLU B O 1
ATOM 4326 N N . GLY B 1 206 ? -2.453 -18.266 -15.633 1 96.81 206 GLY B N 1
ATOM 4327 C CA . GLY B 1 206 ? -2.986 -18.188 -16.984 1 96.81 206 GLY B CA 1
ATOM 4328 C C . GLY B 1 206 ? -4.059 -17.125 -17.125 1 96.81 206 GLY B C 1
ATOM 4329 O O . GLY B 1 206 ? -4.652 -16.688 -16.141 1 96.81 206 GLY B O 1
ATOM 4330 N N . TYR B 1 207 ? -4.277 -16.688 -18.391 1 97.25 207 TYR B N 1
ATOM 4331 C CA . TYR B 1 207 ? -5.203 -15.586 -18.656 1 97.25 207 TYR B CA 1
ATOM 4332 C C . TYR B 1 207 ? -6.359 -16.047 -19.531 1 97.25 207 TYR B C 1
ATOM 4334 O O . TYR B 1 207 ? -6.16 -16.828 -20.469 1 97.25 207 TYR B O 1
ATOM 4342 N N . THR B 1 208 ? -7.512 -15.602 -19.188 1 96.38 208 THR B N 1
ATOM 4343 C CA . THR B 1 208 ? -8.68 -15.938 -19.984 1 96.38 208 THR B CA 1
ATOM 4344 C C . THR B 1 208 ? -9.32 -14.672 -20.562 1 96.38 208 THR B C 1
ATOM 4346 O O . THR B 1 208 ? -10.211 -14.758 -21.406 1 96.38 208 THR B O 1
ATOM 4349 N N . SER B 1 209 ? -8.922 -13.57 -20.078 1 95.69 209 SER B N 1
ATOM 4350 C CA . SER B 1 209 ? -9.453 -12.289 -20.531 1 95.69 209 SER B CA 1
ATOM 4351 C C . SER B 1 209 ? -8.523 -11.141 -20.156 1 95.69 209 SER B C 1
ATOM 4353 O O . SER B 1 209 ? -7.578 -11.328 -19.391 1 95.69 209 SER B O 1
ATOM 4355 N N . GLY B 1 210 ? -8.781 -10.023 -20.844 1 95 210 GLY B N 1
ATOM 4356 C CA . GLY B 1 210 ? -8.102 -8.805 -20.453 1 95 210 GLY B CA 1
ATOM 4357 C C . GLY B 1 210 ? -6.785 -8.594 -21.188 1 95 210 GLY B C 1
ATOM 4358 O O . GLY B 1 210 ? -6.492 -9.289 -22.156 1 95 210 GLY B O 1
ATOM 4359 N N . LYS B 1 211 ? -6.137 -7.508 -20.812 1 96.5 211 LYS B N 1
ATOM 4360 C CA . LYS B 1 211 ? -4.84 -7.133 -21.359 1 96.5 211 LYS B CA 1
ATOM 4361 C C . LYS B 1 211 ? -3.727 -7.344 -20.344 1 96.5 211 LYS B C 1
ATOM 4363 O O . LYS B 1 211 ? -3.875 -6.992 -19.172 1 96.5 211 LYS B O 1
ATOM 4368 N N . HIS B 1 212 ? -2.688 -7.961 -20.797 1 97.19 212 HIS B N 1
ATOM 4369 C CA . HIS B 1 212 ? -1.57 -8.281 -19.922 1 97.19 212 HIS B CA 1
ATOM 4370 C C . HIS B 1 212 ? -0.239 -7.902 -20.547 1 97.19 212 HIS B C 1
ATOM 4372 O O . HIS B 1 212 ? -0.113 -7.895 -21.781 1 97.19 212 HIS B O 1
ATOM 4378 N N . ARG B 1 213 ? 0.665 -7.527 -19.75 1 97.44 213 ARG B N 1
ATOM 4379 C CA . ARG B 1 213 ? 1.994 -7.133 -20.203 1 97.44 213 ARG B CA 1
ATOM 4380 C C . ARG B 1 213 ? 3.062 -7.559 -19.203 1 97.44 213 ARG B C 1
ATOM 4382 O O . ARG B 1 213 ? 2.861 -7.457 -17.984 1 97.44 213 ARG B O 1
ATOM 4389 N N . TRP B 1 214 ? 4.176 -8.031 -19.672 1 98.06 214 TRP B N 1
ATOM 4390 C CA . TRP B 1 214 ? 5.328 -8.305 -18.828 1 98.06 214 TRP B CA 1
ATOM 4391 C C . TRP B 1 214 ? 6.629 -8.195 -19.609 1 98.06 214 TRP B C 1
ATOM 4393 O O . TRP B 1 214 ? 6.617 -8.25 -20.844 1 98.06 214 TRP B O 1
ATOM 4403 N N . ASP B 1 215 ? 7.688 -7.938 -18.953 1 98 215 ASP B N 1
ATOM 4404 C CA . ASP B 1 215 ? 9.023 -7.836 -19.547 1 98 215 ASP B CA 1
ATOM 4405 C C . ASP B 1 215 ? 9.93 -8.961 -19.047 1 98 215 ASP B C 1
ATOM 4407 O O . ASP B 1 215 ? 9.805 -9.398 -17.906 1 98 215 ASP B O 1
ATOM 4411 N N . VAL B 1 216 ? 10.82 -9.383 -19.906 1 97.56 216 VAL B N 1
ATOM 4412 C CA . VAL B 1 216 ? 11.773 -10.43 -19.547 1 97.56 216 VAL B CA 1
ATOM 4413 C C . VAL B 1 216 ? 13.18 -10 -19.969 1 97.56 216 VAL B C 1
ATOM 4415 O O . VAL B 1 216 ? 13.391 -9.555 -21.094 1 97.56 216 VAL B O 1
ATOM 4418 N N . MET B 1 217 ? 14.125 -10.141 -19.047 1 96.81 217 MET B N 1
ATOM 4419 C CA . MET B 1 217 ? 15.531 -9.906 -19.359 1 96.81 217 MET B CA 1
ATOM 4420 C C . MET B 1 217 ? 16.203 -11.172 -19.875 1 96.81 217 MET B C 1
ATOM 4422 O O . MET B 1 217 ? 16.234 -12.188 -19.172 1 96.81 217 MET B O 1
ATOM 4426 N N . VAL B 1 218 ? 16.688 -11.172 -21.016 1 93.25 218 VAL B N 1
ATOM 4427 C CA . VAL B 1 218 ? 17.375 -12.312 -21.594 1 93.25 218 VAL B CA 1
ATOM 4428 C C . VAL B 1 218 ? 18.875 -12.031 -21.656 1 93.25 218 VAL B C 1
ATOM 4430 O O . VAL B 1 218 ? 19.688 -12.961 -21.703 1 93.25 218 VAL B O 1
ATOM 4433 N N . ARG B 1 219 ? 19.234 -10.789 -21.562 1 82.56 219 ARG B N 1
ATOM 4434 C CA . ARG B 1 219 ? 20.625 -10.336 -21.5 1 82.56 219 ARG B CA 1
ATOM 4435 C C . ARG B 1 219 ? 21.453 -10.961 -22.609 1 82.56 219 ARG B C 1
ATOM 4437 O O . ARG B 1 219 ? 21.094 -10.867 -23.797 1 82.56 219 ARG B O 1
ATOM 4444 N N . ASP B 1 220 ? 22.578 -11.672 -22.219 1 80.56 220 ASP B N 1
ATOM 4445 C CA . ASP B 1 220 ? 23.516 -12.188 -23.234 1 80.56 220 ASP B CA 1
ATOM 4446 C C . ASP B 1 220 ? 23.266 -13.664 -23.5 1 80.56 220 ASP B C 1
ATOM 4448 O O . ASP B 1 220 ? 24.125 -14.352 -24.047 1 80.56 220 ASP B O 1
ATOM 4452 N N . CYS B 1 221 ? 22.062 -14.078 -23.188 1 83.62 221 CYS B N 1
ATOM 4453 C CA . CYS B 1 221 ? 21.719 -15.469 -23.469 1 83.62 221 CYS B CA 1
ATOM 4454 C C . CYS B 1 221 ? 21.797 -15.75 -24.969 1 83.62 221 CYS B C 1
ATOM 4456 O O . CYS B 1 221 ? 21.156 -15.055 -25.766 1 83.62 221 CYS B O 1
ATOM 4458 N N . PRO B 1 222 ? 22.578 -16.672 -25.359 1 86.38 222 PRO B N 1
ATOM 4459 C CA . PRO B 1 222 ? 22.75 -16.922 -26.797 1 86.38 222 PRO B CA 1
ATOM 4460 C C . PRO B 1 222 ? 21.5 -17.547 -27.438 1 86.38 222 PRO B C 1
ATOM 4462 O O . PRO B 1 222 ? 21.344 -17.516 -28.656 1 86.38 222 PRO B O 1
ATOM 4465 N N . SER B 1 223 ? 20.719 -18.172 -26.609 1 91.62 223 SER B N 1
ATOM 4466 C CA . SER B 1 223 ? 19.484 -18.766 -27.094 1 91.62 223 SER B CA 1
ATOM 4467 C C . SER B 1 223 ? 18.359 -18.625 -26.078 1 91.62 223 SER B C 1
ATOM 4469 O O . SER B 1 223 ? 18.562 -18.828 -24.875 1 91.62 223 SER B O 1
ATOM 4471 N N . TRP B 1 224 ? 17.234 -18.25 -26.562 1 94.62 224 TRP B N 1
ATOM 4472 C CA . TRP B 1 224 ? 16.062 -18.156 -25.703 1 94.62 224 TRP B CA 1
ATOM 4473 C C . TRP B 1 224 ? 14.773 -18.156 -26.516 1 94.62 224 TRP B C 1
ATOM 4475 O O . TRP B 1 224 ? 14.797 -17.922 -27.719 1 94.62 224 TRP B O 1
ATOM 4485 N N . VAL B 1 225 ? 13.664 -18.531 -25.891 1 96.25 225 VAL B N 1
ATOM 4486 C CA . VAL B 1 225 ? 12.312 -18.484 -26.453 1 96.25 225 VAL B CA 1
ATOM 4487 C C . VAL B 1 225 ? 11.375 -17.812 -25.453 1 96.25 225 VAL B C 1
ATOM 4489 O O . VAL B 1 225 ? 11.438 -18.078 -24.25 1 96.25 225 VAL B O 1
ATOM 4492 N N . VAL B 1 226 ? 10.609 -16.828 -25.891 1 97.75 226 VAL B N 1
ATOM 4493 C CA . VAL B 1 226 ? 9.633 -16.188 -25.031 1 97.75 226 VAL B CA 1
ATOM 4494 C C . VAL B 1 226 ? 8.312 -16 -25.797 1 97.75 226 VAL B C 1
ATOM 4496 O O . VAL B 1 226 ? 8.32 -15.766 -27 1 97.75 226 VAL B O 1
ATOM 4499 N N . GLY B 1 227 ? 7.195 -16.172 -25.062 1 98.25 227 GLY B N 1
ATOM 4500 C CA . GLY B 1 227 ? 5.891 -15.969 -25.672 1 98.25 227 GLY B CA 1
ATOM 4501 C C . GLY B 1 227 ? 4.75 -16.469 -24.812 1 98.25 227 GLY B C 1
ATOM 4502 O O . GLY B 1 227 ? 4.734 -16.234 -23.594 1 98.25 227 GLY B O 1
ATOM 4503 N N . VAL B 1 228 ? 3.754 -17.031 -25.484 1 98.25 228 VAL B N 1
ATOM 4504 C CA . VAL B 1 228 ? 2.578 -17.547 -24.797 1 98.25 228 VAL B CA 1
ATOM 4505 C C . VAL B 1 228 ? 2.166 -18.875 -25.406 1 98.25 228 VAL B C 1
ATOM 4507 O O . VAL B 1 228 ? 2.574 -19.219 -26.516 1 98.25 228 VAL B O 1
ATOM 4510 N N . CYS B 1 229 ? 1.447 -19.656 -24.625 1 97.75 229 CYS B N 1
ATOM 4511 C CA . CYS B 1 229 ? 0.977 -20.938 -25.141 1 97.75 229 CYS B CA 1
ATOM 4512 C C . CYS B 1 229 ? -0.368 -21.312 -24.531 1 97.75 229 CYS B C 1
ATOM 4514 O O . CYS B 1 229 ? -0.776 -20.734 -23.516 1 97.75 229 CYS B O 1
ATOM 4516 N N . LYS B 1 230 ? -1.011 -22.219 -25.188 1 96.62 230 LYS B N 1
ATOM 4517 C CA . LYS B 1 230 ? -2.244 -22.797 -24.656 1 96.62 230 LYS B CA 1
ATOM 4518 C C . LYS B 1 230 ? -1.956 -23.734 -23.484 1 96.62 230 LYS B C 1
ATOM 4520 O O . LYS B 1 230 ? -0.869 -24.312 -23.406 1 96.62 230 LYS B O 1
ATOM 4525 N N . GLU B 1 231 ? -2.947 -23.875 -22.703 1 94.12 231 GLU B N 1
ATOM 4526 C CA . GLU B 1 231 ? -2.836 -24.781 -21.547 1 94.12 231 GLU B CA 1
ATOM 4527 C C . GLU B 1 231 ? -2.529 -26.203 -22 1 94.12 231 GLU B C 1
ATOM 4529 O O . GLU B 1 231 ? -1.771 -26.922 -21.328 1 94.12 231 GLU B O 1
ATOM 4534 N N . ALA B 1 232 ? -2.996 -26.656 -23.125 1 92.31 232 ALA B N 1
ATOM 4535 C CA . ALA B 1 232 ? -2.945 -28.047 -23.578 1 92.31 232 ALA B CA 1
ATOM 4536 C C . ALA B 1 232 ? -1.669 -28.312 -24.375 1 92.31 232 ALA B C 1
ATOM 4538 O O . ALA B 1 232 ? -1.501 -29.406 -24.938 1 92.31 232 ALA B O 1
ATOM 4539 N N . VAL B 1 233 ? -0.784 -27.438 -24.391 1 94.94 233 VAL B N 1
ATOM 4540 C CA . VAL B 1 233 ? 0.454 -27.609 -25.141 1 94.94 233 VAL B CA 1
ATOM 4541 C C . VAL B 1 233 ? 1.144 -28.906 -24.703 1 94.94 233 VAL B C 1
ATOM 4543 O O . VAL B 1 233 ? 1.014 -29.328 -23.547 1 94.94 233 VAL B O 1
ATOM 4546 N N . ALA B 1 234 ? 1.874 -29.5 -25.562 1 94.25 234 ALA B N 1
ATOM 4547 C CA . ALA B 1 234 ? 2.57 -30.75 -25.281 1 94.25 234 ALA B CA 1
ATOM 4548 C C . ALA B 1 234 ? 3.609 -30.578 -24.188 1 94.25 234 ALA B C 1
ATOM 4550 O O . ALA B 1 234 ? 4.359 -29.594 -24.188 1 94.25 234 ALA B O 1
ATOM 4551 N N . ARG B 1 235 ? 3.67 -31.547 -23.297 1 95 235 ARG B N 1
ATOM 4552 C CA . ARG B 1 235 ? 4.594 -31.453 -22.172 1 95 235 ARG B CA 1
ATOM 4553 C C . ARG B 1 235 ? 5.602 -32.594 -22.188 1 95 235 ARG B C 1
ATOM 4555 O O . ARG B 1 235 ? 6.797 -32.375 -21.984 1 95 235 ARG B O 1
ATOM 4562 N N . LYS B 1 236 ? 5.203 -33.75 -22.578 1 93 236 LYS B N 1
ATOM 4563 C CA . LYS B 1 236 ? 5.992 -34.969 -22.359 1 93 236 LYS B CA 1
ATOM 4564 C C . LYS B 1 236 ? 6.637 -35.469 -23.656 1 93 236 LYS B C 1
ATOM 4566 O O . LYS B 1 236 ? 7.102 -36.594 -23.734 1 93 236 LYS B O 1
ATOM 4571 N N . LYS B 1 237 ? 6.539 -34.594 -24.672 1 93.88 237 LYS B N 1
ATOM 4572 C CA . LYS B 1 237 ? 7.172 -34.906 -25.953 1 93.88 237 LYS B CA 1
ATOM 4573 C C . LYS B 1 237 ? 7.785 -33.688 -26.594 1 93.88 237 LYS B C 1
ATOM 4575 O O . LYS B 1 237 ? 7.41 -32.562 -26.25 1 93.88 237 LYS B O 1
ATOM 4580 N N . LYS B 1 238 ? 8.703 -33.969 -27.438 1 92.25 238 LYS B N 1
ATOM 4581 C CA . LYS B 1 238 ? 9.25 -32.875 -28.219 1 92.25 238 LYS B CA 1
ATOM 4582 C C . LYS B 1 238 ? 8.234 -32.344 -29.234 1 92.25 238 LYS B C 1
ATOM 4584 O O . LYS B 1 238 ? 7.461 -33.125 -29.797 1 92.25 238 LYS B O 1
ATOM 4589 N N . PHE B 1 239 ? 8.188 -31.062 -29.328 1 88.38 239 PHE B N 1
ATOM 4590 C CA . PHE B 1 239 ? 7.297 -30.484 -30.328 1 88.38 239 PHE B CA 1
ATOM 4591 C C . PHE B 1 239 ? 7.902 -29.219 -30.922 1 88.38 239 PHE B C 1
ATOM 4593 O O . PHE B 1 239 ? 8.812 -28.625 -30.344 1 88.38 239 PHE B O 1
ATOM 4600 N N . THR B 1 240 ? 7.422 -28.953 -32.094 1 89.62 240 THR B N 1
ATOM 4601 C CA . THR B 1 240 ? 7.875 -27.734 -32.781 1 89.62 240 THR B CA 1
ATOM 4602 C C . THR B 1 240 ? 7.102 -26.516 -32.281 1 89.62 240 THR B C 1
ATOM 4604 O O . THR B 1 240 ? 5.883 -26.578 -32.094 1 89.62 240 THR B O 1
ATOM 4607 N N . LEU B 1 241 ? 7.832 -25.453 -32.125 1 93.69 241 LEU B N 1
ATOM 4608 C CA . LEU B 1 241 ? 7.211 -24.188 -31.719 1 93.69 241 LEU B CA 1
ATOM 4609 C C . LEU B 1 241 ? 6.477 -23.531 -32.875 1 93.69 241 LEU B C 1
ATOM 4611 O O . LEU B 1 241 ? 7.109 -23.094 -33.844 1 93.69 241 LEU B O 1
ATOM 4615 N N . SER B 1 242 ? 5.164 -23.516 -32.781 1 93.62 242 SER B N 1
ATOM 4616 C CA . SER B 1 242 ? 4.348 -22.906 -33.812 1 93.62 242 SER B CA 1
ATOM 4617 C C . SER B 1 242 ? 2.934 -22.625 -33.312 1 93.62 242 SER B C 1
ATOM 4619 O O . SER B 1 242 ? 2.459 -23.281 -32.406 1 93.62 242 SER B O 1
ATOM 4621 N N . PRO B 1 243 ? 2.266 -21.734 -33.969 1 92.88 243 PRO B N 1
ATOM 4622 C CA . PRO B 1 243 ? 0.879 -21.453 -33.594 1 92.88 243 PRO B CA 1
ATOM 4623 C C . PRO B 1 243 ? -0.036 -22.672 -33.75 1 92.88 243 PRO B C 1
ATOM 4625 O O . PRO B 1 243 ? -0.969 -22.844 -32.969 1 92.88 243 PRO B O 1
ATOM 4628 N N . SER B 1 244 ? 0.253 -23.5 -34.656 1 91.06 244 SER B N 1
ATOM 4629 C CA . SER B 1 244 ? -0.57 -24.672 -34.906 1 91.06 244 SER B CA 1
ATOM 4630 C C . SER B 1 244 ? -0.489 -25.656 -33.719 1 91.06 244 SER B C 1
ATOM 4632 O O . SER B 1 244 ? -1.399 -26.453 -33.531 1 91.06 244 SER B O 1
ATOM 4634 N N . ARG B 1 245 ? 0.619 -25.5 -33 1 92.38 245 ARG B N 1
ATOM 4635 C CA . ARG B 1 245 ? 0.802 -26.344 -31.828 1 92.38 245 ARG B CA 1
ATOM 4636 C C . ARG B 1 245 ? 0.436 -25.609 -30.547 1 92.38 245 ARG B C 1
ATOM 4638 O O . ARG B 1 245 ? 0.713 -26.094 -29.438 1 92.38 245 ARG B O 1
ATOM 4645 N N . GLY B 1 246 ? -0.097 -24.469 -30.719 1 94.5 246 GLY B N 1
ATOM 4646 C CA . GLY B 1 246 ? -0.622 -23.719 -29.578 1 94.5 246 GLY B CA 1
ATOM 4647 C C . GLY B 1 246 ? 0.419 -22.844 -28.906 1 94.5 246 GLY B C 1
ATOM 4648 O O . GLY B 1 246 ? 0.288 -22.516 -27.719 1 94.5 246 GLY B O 1
ATOM 4649 N N . VAL B 1 247 ? 1.479 -22.516 -29.609 1 96.25 247 VAL B N 1
ATOM 4650 C CA . VAL B 1 247 ? 2.547 -21.688 -29.047 1 96.25 247 VAL B CA 1
ATOM 4651 C C . VAL B 1 247 ? 2.807 -20.484 -29.938 1 96.25 247 VAL B C 1
ATOM 4653 O O . VAL B 1 247 ? 2.924 -20.625 -31.156 1 96.25 247 VAL B O 1
ATOM 4656 N N . TRP B 1 248 ? 2.748 -19.312 -29.438 1 96.81 248 TRP B N 1
ATOM 4657 C CA . TRP B 1 248 ? 3.088 -18.062 -30.109 1 96.81 248 TRP B CA 1
ATOM 4658 C C . TRP B 1 248 ? 4.297 -17.406 -29.453 1 96.81 248 TRP B C 1
ATOM 4660 O O . TRP B 1 248 ? 4.188 -16.844 -28.359 1 96.81 248 TRP B O 1
ATOM 4670 N N . CYS B 1 249 ? 5.457 -17.484 -30.125 1 97.31 249 CYS B N 1
ATOM 4671 C CA . CYS B 1 249 ? 6.668 -17.031 -29.453 1 97.31 249 CYS B CA 1
ATOM 4672 C C . CYS B 1 249 ? 7.691 -16.516 -30.453 1 97.31 249 CYS B C 1
ATOM 4674 O O . CYS B 1 249 ? 7.512 -16.656 -31.656 1 97.31 249 CYS B O 1
ATOM 4676 N N . ILE B 1 250 ? 8.625 -15.828 -29.953 1 97.06 250 ILE B N 1
ATOM 4677 C CA . ILE B 1 250 ? 9.859 -15.477 -30.672 1 97.06 250 ILE B CA 1
ATOM 4678 C C . ILE B 1 250 ? 11.055 -16.078 -29.938 1 97.06 250 ILE B C 1
ATOM 4680 O O . ILE B 1 250 ? 10.938 -16.516 -28.797 1 97.06 250 ILE B O 1
ATOM 4684 N N . GLY B 1 251 ? 12.148 -16.141 -30.609 1 95.38 251 GLY B N 1
ATOM 4685 C CA . GLY B 1 251 ? 13.336 -16.703 -29.969 1 95.38 251 GLY B CA 1
ATOM 4686 C C . GLY B 1 251 ? 14.625 -16.359 -30.703 1 95.38 251 GLY B C 1
ATOM 4687 O O . GLY B 1 251 ? 14.586 -15.836 -31.812 1 95.38 251 GLY B O 1
ATOM 4688 N N . LEU B 1 252 ? 15.641 -16.516 -29.969 1 93.88 252 LEU B N 1
ATOM 4689 C CA . LEU B 1 252 ? 16.984 -16.328 -30.516 1 93.88 252 LEU B CA 1
ATOM 4690 C C . LEU B 1 252 ? 17.75 -17.656 -30.562 1 93.88 252 LEU B C 1
ATOM 4692 O O . LEU B 1 252 ? 17.75 -18.406 -29.594 1 93.88 252 LEU B O 1
ATOM 4696 N N . SER B 1 253 ? 18.266 -17.969 -31.641 1 89.75 253 SER B N 1
ATOM 4697 C CA . SER B 1 253 ? 19.141 -19.125 -31.828 1 89.75 253 SER B CA 1
ATOM 4698 C C . SER B 1 253 ? 20.219 -18.859 -32.875 1 89.75 253 SER B C 1
ATOM 4700 O O . SER B 1 253 ? 19.922 -18.359 -33.938 1 89.75 253 SER B O 1
ATOM 4702 N N . LYS B 1 254 ? 21.453 -19.094 -32.5 1 87.88 254 LYS B N 1
ATOM 4703 C CA . LYS B 1 254 ? 22.594 -18.906 -33.375 1 87.88 254 LYS B CA 1
ATOM 4704 C C . LYS B 1 254 ? 22.641 -17.484 -33.906 1 87.88 254 LYS B C 1
ATOM 4706 O O . LYS B 1 254 ? 22.828 -17.266 -35.125 1 87.88 254 LYS B O 1
ATOM 4711 N N . GLY B 1 255 ? 22.234 -16.609 -33.125 1 86.56 255 GLY B N 1
ATOM 4712 C CA . GLY B 1 255 ? 22.375 -15.195 -33.438 1 86.56 255 GLY B CA 1
ATOM 4713 C C . GLY B 1 255 ? 21.203 -14.648 -34.25 1 86.56 255 GLY B C 1
ATOM 4714 O O . GLY B 1 255 ? 21.172 -13.461 -34.562 1 86.56 255 GLY B O 1
ATOM 4715 N N . VAL B 1 256 ? 20.25 -15.461 -34.562 1 90.75 256 VAL B N 1
ATOM 4716 C CA . VAL B 1 256 ? 19.125 -15.023 -35.375 1 90.75 256 VAL B CA 1
ATOM 4717 C C . VAL B 1 256 ? 17.859 -14.992 -34.531 1 90.75 256 VAL B C 1
ATOM 4719 O O . VAL B 1 256 ? 17.516 -15.984 -33.875 1 90.75 256 VAL B O 1
ATOM 4722 N N . CYS B 1 257 ? 17.25 -13.875 -34.5 1 93.88 257 CYS B N 1
ATOM 4723 C CA . CYS B 1 257 ? 15.961 -13.742 -33.844 1 93.88 257 CYS B CA 1
ATOM 4724 C C . CYS B 1 257 ? 14.828 -14.102 -34.781 1 93.88 257 CYS B C 1
ATOM 4726 O O . CYS B 1 257 ? 14.742 -13.57 -35.906 1 93.88 257 CYS B O 1
ATOM 4728 N N . THR B 1 258 ? 14.016 -15.031 -34.344 1 95.12 258 THR B N 1
ATOM 4729 C CA . THR B 1 258 ? 13 -15.57 -35.219 1 95.12 258 THR B CA 1
ATOM 4730 C C . THR B 1 258 ? 11.617 -15.523 -34.562 1 95.12 258 THR B C 1
ATOM 4732 O O . THR B 1 258 ? 11.492 -15.719 -33.375 1 95.12 258 THR B O 1
ATOM 4735 N N . ALA B 1 259 ? 10.594 -15.172 -35.312 1 95.38 259 ALA B N 1
ATOM 4736 C CA . ALA B 1 259 ? 9.203 -15.383 -34.906 1 95.38 259 ALA B CA 1
ATOM 4737 C C . ALA B 1 259 ? 8.711 -16.766 -35.344 1 95.38 259 ALA B C 1
ATOM 4739 O O . ALA B 1 259 ? 8.859 -17.141 -36.531 1 95.38 259 ALA B O 1
ATOM 4740 N N . PHE B 1 260 ? 8.211 -17.453 -34.406 1 92.19 260 PHE B N 1
ATOM 4741 C CA . PHE B 1 260 ? 7.832 -18.828 -34.688 1 92.19 260 PHE B CA 1
ATOM 4742 C C . PHE B 1 260 ? 6.41 -18.906 -35.219 1 92.19 260 PHE B C 1
ATOM 4744 O O . PHE B 1 260 ? 5.512 -19.422 -34.562 1 92.19 260 PHE B O 1
ATOM 4751 N N . THR B 1 261 ? 6.273 -18.391 -36.375 1 87.38 261 THR B N 1
ATOM 4752 C CA . THR B 1 261 ? 5.023 -18.531 -37.094 1 87.38 261 THR B CA 1
ATOM 4753 C C . THR B 1 261 ? 5.02 -19.812 -37.938 1 87.38 261 THR B C 1
ATOM 4755 O O . THR B 1 261 ? 5.945 -20.625 -37.844 1 87.38 261 THR B O 1
ATOM 4758 N N . ASN B 1 262 ? 3.936 -20.078 -38.562 1 81.94 262 ASN B N 1
ATOM 4759 C CA . ASN B 1 262 ? 3.91 -21.266 -39.406 1 81.94 262 ASN B CA 1
ATOM 4760 C C . ASN B 1 262 ? 5.07 -21.281 -40.375 1 81.94 262 ASN B C 1
ATOM 4762 O O . ASN B 1 262 ? 5.703 -22.312 -40.594 1 81.94 262 ASN B O 1
ATOM 4766 N N . GLU B 1 263 ? 5.305 -20.125 -40.969 1 83.62 263 GLU B N 1
ATOM 4767 C CA . GLU B 1 263 ? 6.543 -19.891 -41.688 1 83.62 263 GLU B CA 1
ATOM 4768 C C . GLU B 1 263 ? 7.488 -18.984 -40.906 1 83.62 263 GLU B C 1
ATOM 4770 O O . GLU B 1 263 ? 7.238 -17.781 -40.781 1 83.62 263 GLU B O 1
ATOM 4775 N N . ARG B 1 264 ? 8.531 -19.609 -40.344 1 85.56 264 ARG B N 1
ATOM 4776 C CA . ARG B 1 264 ? 9.461 -18.875 -39.5 1 85.56 264 ARG B CA 1
ATOM 4777 C C . ARG B 1 264 ? 9.961 -17.609 -40.188 1 85.56 264 ARG B C 1
ATOM 4779 O O . ARG B 1 264 ? 10.227 -17.625 -41.406 1 85.56 264 ARG B O 1
ATOM 4786 N N . MET B 1 265 ? 9.859 -16.578 -39.469 1 89.5 265 MET B N 1
ATOM 4787 C CA . MET B 1 265 ? 10.25 -15.266 -40 1 89.5 265 MET B CA 1
ATOM 4788 C C . MET B 1 265 ? 11.391 -14.672 -39.156 1 89.5 265 MET B C 1
ATOM 4790 O O . MET B 1 265 ? 11.273 -14.547 -37.938 1 89.5 265 MET B O 1
ATOM 4794 N N . ALA B 1 266 ? 12.484 -14.359 -39.906 1 91.56 266 ALA B N 1
ATOM 4795 C CA . ALA B 1 266 ? 13.586 -13.688 -39.219 1 91.56 266 ALA B CA 1
ATOM 4796 C C . ALA B 1 266 ? 13.219 -12.242 -38.875 1 91.56 266 ALA B C 1
ATOM 4798 O O . ALA B 1 266 ? 12.68 -11.523 -39.719 1 91.56 266 ALA B O 1
ATOM 4799 N N . LEU B 1 267 ? 13.406 -11.938 -37.656 1 93.06 267 LEU B N 1
ATOM 4800 C CA . LEU B 1 267 ? 13.102 -10.578 -37.219 1 93.06 267 LEU B CA 1
ATOM 4801 C C . LEU B 1 267 ? 14.312 -9.672 -37.375 1 93.06 267 LEU B C 1
ATOM 4803 O O . LEU B 1 267 ? 15.453 -10.094 -37.156 1 93.06 267 LEU B O 1
ATOM 4807 N N . GLN B 1 268 ? 14.094 -8.484 -37.906 1 85.56 268 GLN B N 1
ATOM 4808 C CA . GLN B 1 268 ? 15.156 -7.484 -38 1 85.56 268 GLN B CA 1
ATOM 4809 C C . GLN B 1 268 ? 15.359 -6.75 -36.688 1 85.56 268 GLN B C 1
ATOM 4811 O O . GLN B 1 268 ? 14.477 -6.012 -36.25 1 85.56 268 GLN B O 1
ATOM 4816 N N . VAL B 1 269 ? 16.406 -7.148 -36.094 1 85.12 269 VAL B N 1
ATOM 4817 C CA . VAL B 1 269 ? 16.703 -6.496 -34.812 1 85.12 269 VAL B CA 1
ATOM 4818 C C . VAL B 1 269 ? 17.953 -5.637 -34.938 1 85.12 269 VAL B C 1
ATOM 4820 O O . VAL B 1 269 ? 18.938 -6.051 -35.594 1 85.12 269 VAL B O 1
ATOM 4823 N N . GLN B 1 270 ? 17.844 -4.352 -34.656 1 76.44 270 GLN B N 1
ATOM 4824 C CA . GLN B 1 270 ? 18.969 -3.422 -34.812 1 76.44 270 GLN B CA 1
ATOM 4825 C C . GLN B 1 270 ? 20.094 -3.775 -33.844 1 76.44 270 GLN B C 1
ATOM 4827 O O . GLN B 1 270 ? 21.266 -3.662 -34.188 1 76.44 270 GLN B O 1
ATOM 4832 N N . GLN B 1 271 ? 19.812 -4.086 -32.625 1 82.75 271 GLN B N 1
ATOM 4833 C CA . GLN B 1 271 ? 20.766 -4.461 -31.594 1 82.75 271 GLN B CA 1
ATOM 4834 C C . GLN B 1 271 ? 20.312 -5.715 -30.859 1 82.75 271 GLN B C 1
ATOM 4836 O O . GLN B 1 271 ? 19.156 -6.117 -30.969 1 82.75 271 GLN B O 1
ATOM 4841 N N . ARG B 1 272 ? 21.312 -6.316 -30.25 1 86.56 272 ARG B N 1
ATOM 4842 C CA . ARG B 1 272 ? 20.969 -7.5 -29.469 1 86.56 272 ARG B CA 1
ATOM 4843 C C . ARG B 1 272 ? 19.891 -7.184 -28.438 1 86.56 272 ARG B C 1
ATOM 4845 O O . ARG B 1 272 ? 20.016 -6.207 -27.688 1 86.56 272 ARG B O 1
ATOM 4852 N N . LEU B 1 273 ? 18.906 -7.996 -28.438 1 91.75 273 LEU B N 1
ATOM 4853 C CA . LEU B 1 273 ? 17.812 -7.781 -27.516 1 91.75 273 LEU B CA 1
ATOM 4854 C C . LEU B 1 273 ? 18.219 -8.148 -26.094 1 91.75 273 LEU B C 1
ATOM 4856 O O . LEU B 1 273 ? 18.75 -9.234 -25.859 1 91.75 273 LEU B O 1
ATOM 4860 N N . GLU B 1 274 ? 18.094 -7.242 -25.188 1 93.06 274 GLU B N 1
ATOM 4861 C CA . GLU B 1 274 ? 18.406 -7.496 -23.781 1 93.06 274 GLU B CA 1
ATOM 4862 C C . GLU B 1 274 ? 17.125 -7.691 -22.969 1 93.06 274 GLU B C 1
ATOM 4864 O O . GLU B 1 274 ? 17.125 -8.438 -21.984 1 93.06 274 GLU B O 1
ATOM 4869 N N . ARG B 1 275 ? 16.156 -6.992 -23.406 1 96.25 275 ARG B N 1
ATOM 4870 C CA . ARG B 1 275 ? 14.859 -7.027 -22.75 1 96.25 275 ARG B CA 1
ATOM 4871 C C . ARG B 1 275 ? 13.734 -7.137 -23.766 1 96.25 275 ARG B C 1
ATOM 4873 O O . ARG B 1 275 ? 13.695 -6.395 -24.75 1 96.25 275 ARG B O 1
ATOM 4880 N N . ILE B 1 276 ? 12.867 -8.109 -23.547 1 97.12 276 ILE B N 1
ATOM 4881 C CA . ILE B 1 276 ? 11.734 -8.305 -24.453 1 97.12 276 ILE B CA 1
ATOM 4882 C C . ILE B 1 276 ? 10.438 -8 -23.719 1 97.12 276 ILE B C 1
ATOM 4884 O O . ILE B 1 276 ? 10.195 -8.523 -22.625 1 97.12 276 ILE B O 1
ATOM 4888 N N . ARG B 1 277 ? 9.68 -7.199 -24.312 1 97.88 277 ARG B N 1
ATOM 4889 C CA . ARG B 1 277 ? 8.352 -6.902 -23.781 1 97.88 277 ARG B CA 1
ATOM 4890 C C . ARG B 1 277 ? 7.277 -7.684 -24.531 1 97.88 277 ARG B C 1
ATOM 4892 O O . ARG B 1 277 ? 7.215 -7.633 -25.766 1 97.88 277 ARG B O 1
ATOM 4899 N N . ILE B 1 278 ? 6.43 -8.328 -23.812 1 98.5 278 ILE B N 1
ATOM 4900 C CA . ILE B 1 278 ? 5.34 -9.102 -24.391 1 98.5 278 ILE B CA 1
ATOM 4901 C C . ILE B 1 278 ? 4 -8.5 -23.969 1 98.5 278 ILE B C 1
ATOM 4903 O O . ILE B 1 278 ? 3.775 -8.227 -22.781 1 98.5 278 ILE B O 1
ATOM 4907 N N . LYS B 1 279 ? 3.154 -8.164 -24.922 1 98.19 279 LYS B N 1
ATOM 4908 C CA . LYS B 1 279 ? 1.798 -7.684 -24.672 1 98.19 279 LYS B CA 1
ATOM 4909 C C . LYS B 1 279 ? 0.759 -8.664 -25.219 1 98.19 279 LYS B C 1
ATOM 4911 O O . LYS B 1 279 ? 0.766 -9 -26.406 1 98.19 279 LYS B O 1
ATOM 4916 N N . LEU B 1 280 ? -0.044 -9.141 -24.297 1 98 280 LEU B N 1
ATOM 4917 C CA . LEU B 1 280 ? -1.1 -10.078 -24.641 1 98 280 LEU B CA 1
ATOM 4918 C C . LEU B 1 280 ? -2.475 -9.438 -24.516 1 98 280 LEU B C 1
ATOM 4920 O O . LEU B 1 280 ? -2.832 -8.945 -23.438 1 98 280 LEU B O 1
ATOM 4924 N N . ASP B 1 281 ? -3.17 -9.359 -25.562 1 97.44 281 ASP B N 1
ATOM 4925 C CA . ASP B 1 281 ? -4.547 -8.875 -25.578 1 97.44 281 ASP B CA 1
ATOM 4926 C C . ASP B 1 281 ? -5.527 -10.016 -25.859 1 97.44 281 ASP B C 1
ATOM 4928 O O . ASP B 1 281 ? -5.734 -10.391 -27.016 1 97.44 281 ASP B O 1
ATOM 4932 N N . MET B 1 282 ? -6.141 -10.508 -24.828 1 96.38 282 MET B N 1
ATOM 4933 C CA . MET B 1 282 ? -7.047 -11.641 -24.953 1 96.38 282 MET B CA 1
ATOM 4934 C C . MET B 1 282 ? -8.312 -11.242 -25.703 1 96.38 282 MET B C 1
ATOM 4936 O O . MET B 1 282 ? -8.898 -12.062 -26.422 1 96.38 282 MET B O 1
ATOM 4940 N N . ASP B 1 283 ? -8.703 -10.055 -25.547 1 92.94 283 ASP B N 1
ATOM 4941 C CA . ASP B 1 283 ? -9.938 -9.578 -26.141 1 92.94 283 ASP B CA 1
ATOM 4942 C C . ASP B 1 283 ? -9.773 -9.398 -27.656 1 92.94 283 ASP B C 1
ATOM 4944 O O . ASP B 1 283 ? -10.656 -9.773 -28.422 1 92.94 283 ASP B O 1
ATOM 4948 N N . LYS B 1 284 ? -8.672 -8.891 -28.016 1 94.12 284 LYS B N 1
ATOM 4949 C CA . LYS B 1 284 ? -8.398 -8.68 -29.438 1 94.12 284 LYS B CA 1
ATOM 4950 C C . LYS B 1 284 ? -7.816 -9.938 -30.078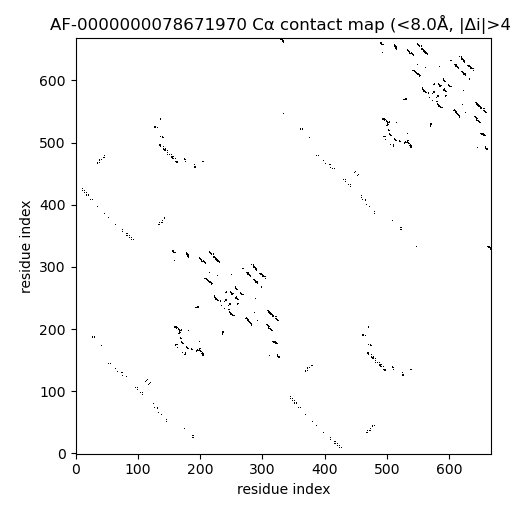 1 94.12 284 LYS B C 1
ATOM 4952 O O . LYS B 1 284 ? -7.777 -10.047 -31.312 1 94.12 284 LYS B O 1
ATOM 4957 N N . GLY B 1 285 ? -7.273 -10.797 -29.297 1 94.06 285 GLY B N 1
ATOM 4958 C CA . GLY B 1 285 ? -6.652 -12.016 -29.797 1 94.06 285 GLY B CA 1
ATOM 4959 C C . GLY B 1 285 ? -5.301 -11.781 -30.438 1 94.06 285 GLY B C 1
ATOM 4960 O O . GLY B 1 285 ? -5.066 -12.195 -31.578 1 94.06 285 GLY B O 1
ATOM 4961 N N . GLU B 1 286 ? -4.473 -11.094 -29.766 1 96.56 286 GLU B N 1
ATOM 4962 C CA . GLU B 1 286 ? -3.145 -10.844 -30.312 1 96.56 286 GLU B CA 1
ATOM 4963 C C . GLU B 1 286 ? -2.084 -10.836 -29.219 1 96.56 286 GLU B C 1
ATOM 4965 O O . GLU B 1 286 ? -2.373 -10.484 -28.078 1 96.56 286 GLU B O 1
ATOM 4970 N N . VAL B 1 287 ? -0.894 -11.242 -29.547 1 97.81 287 VAL B N 1
ATOM 4971 C CA . VAL B 1 287 ? 0.301 -11.117 -28.719 1 97.81 287 VAL B CA 1
ATOM 4972 C C . VAL B 1 287 ? 1.385 -10.367 -29.484 1 97.81 287 VAL B C 1
ATOM 4974 O O . VAL B 1 287 ? 1.702 -10.719 -30.625 1 97.81 287 VAL B O 1
ATOM 4977 N N . SER B 1 288 ? 1.81 -9.297 -28.922 1 97.94 288 SER B N 1
ATOM 4978 C CA . SER B 1 288 ? 2.844 -8.508 -29.578 1 97.94 288 SER B CA 1
ATOM 4979 C C . SER B 1 288 ? 4.145 -8.523 -28.781 1 97.94 288 SER B C 1
ATOM 4981 O O . SER B 1 288 ? 4.125 -8.625 -27.547 1 97.94 288 SER B O 1
ATOM 4983 N N . PHE B 1 289 ? 5.254 -8.469 -29.516 1 97.88 289 PHE B N 1
ATOM 4984 C CA . PHE B 1 289 ? 6.598 -8.492 -28.953 1 97.88 289 PHE B CA 1
ATOM 4985 C C . PHE B 1 289 ? 7.34 -7.199 -29.266 1 97.88 289 PHE B C 1
ATOM 4987 O O . PHE B 1 289 ? 7.258 -6.691 -30.391 1 97.88 289 PHE B O 1
ATOM 4994 N N . TRP B 1 290 ? 7.98 -6.691 -28.266 1 97 290 TRP B N 1
ATOM 4995 C CA . TRP B 1 290 ? 8.664 -5.41 -28.391 1 97 290 TRP B CA 1
ATOM 4996 C C . TRP B 1 290 ? 10.07 -5.48 -27.812 1 97 290 TRP B C 1
ATOM 4998 O O . TRP B 1 290 ? 10.344 -6.281 -26.922 1 97 290 TRP B O 1
ATOM 5008 N N . ASP B 1 291 ? 10.984 -4.695 -28.406 1 95.69 291 ASP B N 1
ATOM 5009 C CA . ASP B 1 291 ? 12.227 -4.398 -27.703 1 95.69 291 ASP B CA 1
ATOM 5010 C C . ASP B 1 291 ? 11.961 -3.539 -26.469 1 95.69 291 ASP B C 1
ATOM 5012 O O . ASP B 1 291 ? 11.656 -2.352 -26.594 1 95.69 291 ASP B O 1
ATOM 5016 N N . GLY B 1 292 ? 12.125 -4.07 -25.344 1 94 292 GLY B N 1
ATOM 5017 C CA . GLY B 1 292 ? 11.766 -3.404 -24.094 1 94 292 GLY B CA 1
ATOM 5018 C C . GLY B 1 292 ? 12.656 -2.221 -23.781 1 94 292 GLY B C 1
ATOM 5019 O O . GLY B 1 292 ? 12.289 -1.354 -22.984 1 94 292 GLY B O 1
ATOM 5020 N N . GLU B 1 293 ? 13.828 -2.195 -24.391 1 92.19 293 GLU B N 1
ATOM 5021 C CA . GLU B 1 293 ? 14.75 -1.086 -24.156 1 92.19 293 GLU B CA 1
ATOM 5022 C C . GLU B 1 293 ? 14.391 0.122 -25.016 1 92.19 293 GLU B C 1
ATOM 5024 O O . GLU B 1 293 ? 14.305 1.245 -24.516 1 92.19 293 GLU B O 1
ATOM 5029 N N . SER B 1 294 ? 14.156 -0.118 -26.297 1 91.38 294 SER B N 1
ATOM 5030 C CA . SER B 1 294 ? 13.906 0.968 -27.234 1 91.38 294 SER B CA 1
ATOM 5031 C C . SER B 1 294 ? 12.414 1.166 -27.469 1 91.38 294 SER B C 1
ATOM 5033 O O . SER B 1 294 ? 12 2.111 -28.141 1 91.38 294 SER B O 1
ATOM 5035 N N . ALA B 1 295 ? 11.609 0.302 -26.953 1 91.38 295 ALA B N 1
ATOM 5036 C CA . ALA B 1 295 ? 10.164 0.334 -27.172 1 91.38 295 ALA B CA 1
ATOM 5037 C C . ALA B 1 295 ? 9.836 0.222 -28.656 1 91.38 295 ALA B C 1
ATOM 5039 O O . ALA B 1 295 ? 8.953 0.922 -29.156 1 91.38 295 ALA B O 1
ATOM 5040 N N . THR B 1 296 ? 10.633 -0.587 -29.312 1 94.06 296 THR B N 1
ATOM 5041 C CA . THR B 1 296 ? 10.406 -0.824 -30.734 1 94.06 296 THR B CA 1
ATOM 5042 C C . THR B 1 296 ? 9.609 -2.105 -30.953 1 94.06 296 THR B C 1
ATOM 5044 O O . THR B 1 296 ? 9.93 -3.148 -30.375 1 94.06 296 THR B O 1
ATOM 5047 N N . HIS B 1 297 ? 8.617 -1.98 -31.797 1 96.31 297 HIS B N 1
ATOM 5048 C CA . HIS B 1 297 ? 7.781 -3.125 -32.125 1 96.31 297 HIS B CA 1
ATOM 5049 C C . HIS B 1 297 ? 8.539 -4.137 -32.969 1 96.31 297 HIS B C 1
ATOM 5051 O O . HIS B 1 297 ? 9.203 -3.766 -33.938 1 96.31 297 HIS B O 1
ATOM 5057 N N . LEU B 1 298 ? 8.484 -5.367 -32.625 1 95.38 298 LEU B N 1
ATOM 5058 C CA . LEU B 1 298 ? 9.156 -6.418 -33.375 1 95.38 298 LEU B CA 1
ATOM 5059 C C . LEU B 1 298 ? 8.172 -7.18 -34.25 1 95.38 298 LEU B C 1
ATOM 5061 O O . LEU B 1 298 ? 8.359 -7.262 -35.469 1 95.38 298 LEU B O 1
ATOM 5065 N N . VAL B 1 299 ? 7.129 -7.738 -33.625 1 95.81 299 VAL B N 1
ATOM 5066 C CA . VAL B 1 299 ? 6.164 -8.539 -34.375 1 95.81 299 VAL B CA 1
ATOM 5067 C C . VAL B 1 299 ? 4.879 -8.695 -33.562 1 95.81 299 VAL B C 1
ATOM 5069 O O . VAL B 1 299 ? 4.906 -8.625 -32.344 1 95.81 299 VAL B O 1
ATOM 5072 N N . THR B 1 300 ? 3.762 -8.781 -34.188 1 96.44 300 THR B N 1
ATOM 5073 C CA . THR B 1 300 ? 2.473 -9.109 -33.562 1 96.44 300 THR B CA 1
ATOM 5074 C C . THR B 1 300 ? 1.908 -10.391 -34.188 1 96.44 300 THR B C 1
ATOM 5076 O O . THR B 1 300 ? 1.838 -10.531 -35.406 1 96.44 300 THR B O 1
ATOM 5079 N N . LEU B 1 301 ? 1.621 -11.352 -33.344 1 95.25 301 LEU B N 1
ATOM 5080 C CA . LEU B 1 301 ? 0.995 -12.602 -33.781 1 95.25 301 LEU B CA 1
ATOM 5081 C C . LEU B 1 301 ? -0.486 -12.617 -33.406 1 95.25 301 LEU B C 1
ATOM 5083 O O . LEU B 1 301 ? -0.852 -12.32 -32.281 1 95.25 301 LEU B O 1
ATOM 5087 N N . GLN B 1 302 ? -1.29 -12.961 -34.312 1 92.12 302 GLN B N 1
ATOM 5088 C CA . GLN B 1 302 ? -2.734 -12.922 -34.125 1 92.12 302 GLN B CA 1
ATOM 5089 C C . GLN B 1 302 ? -3.305 -14.328 -33.969 1 92.12 302 GLN B C 1
ATOM 5091 O O . GLN B 1 302 ? -2.869 -15.266 -34.656 1 92.12 302 GLN B O 1
ATOM 5096 N N . HIS B 1 303 ? -4.164 -14.43 -33.062 1 86.5 303 HIS B N 1
ATOM 5097 C CA . HIS B 1 303 ? -4.938 -15.648 -32.875 1 86.5 303 HIS B CA 1
ATOM 5098 C C . HIS B 1 303 ? -6.176 -15.375 -32.031 1 86.5 303 HIS B C 1
ATOM 5100 O O . HIS B 1 303 ? -6.16 -14.484 -31.156 1 86.5 303 HIS B O 1
ATOM 5106 N N . ASN B 1 304 ? -7.199 -16.078 -32.312 1 86.56 304 ASN B N 1
ATOM 5107 C CA . ASN B 1 304 ? -8.359 -16.031 -31.438 1 86.56 304 ASN B CA 1
ATOM 5108 C C . ASN B 1 304 ? -8.156 -16.891 -30.203 1 86.56 304 ASN B C 1
ATOM 5110 O O . ASN B 1 304 ? -8.453 -18.078 -30.219 1 86.56 304 ASN B O 1
ATOM 5114 N N . PHE B 1 305 ? -7.727 -16.203 -29.188 1 86.25 305 PHE B N 1
ATOM 5115 C CA . PHE B 1 305 ? -7.48 -16.922 -27.938 1 86.25 305 PHE B CA 1
ATOM 5116 C C . PHE B 1 305 ? -8.797 -17.234 -27.234 1 86.25 305 PHE B C 1
ATOM 5118 O O . PHE B 1 305 ? -9.375 -16.375 -26.578 1 86.25 305 PHE B O 1
ATOM 5125 N N . ASN B 1 306 ? -9.281 -18.422 -27.266 1 88.69 306 ASN B N 1
ATOM 5126 C CA . ASN B 1 306 ? -10.539 -18.828 -26.641 1 88.69 306 ASN B CA 1
ATOM 5127 C C . ASN B 1 306 ? -10.305 -19.781 -25.484 1 88.69 306 ASN B C 1
ATOM 5129 O O . ASN B 1 306 ? -11.242 -20.391 -24.969 1 88.69 306 ASN B O 1
ATOM 5133 N N . VAL B 1 307 ? -9.094 -20.016 -25.172 1 92.31 307 VAL B N 1
ATOM 5134 C CA . VAL B 1 307 ? -8.711 -20.859 -24.047 1 92.31 307 VAL B CA 1
ATOM 5135 C C . VAL B 1 307 ? -7.754 -20.109 -23.125 1 92.31 307 VAL B C 1
ATOM 5137 O O . VAL B 1 307 ? -7.379 -18.969 -23.422 1 92.31 307 VAL B O 1
ATOM 5140 N N . LYS B 1 308 ? -7.543 -20.766 -22.094 1 95.62 308 LYS B N 1
ATOM 5141 C CA . LYS B 1 308 ? -6.586 -20.203 -21.156 1 95.62 308 LYS B CA 1
ATOM 5142 C C . LYS B 1 308 ? -5.18 -20.156 -21.75 1 95.62 308 LYS B C 1
ATOM 5144 O O . LYS B 1 308 ? -4.703 -21.156 -22.281 1 95.62 308 LYS B O 1
ATOM 5149 N N . ILE B 1 309 ? -4.547 -18.906 -21.609 1 98 309 ILE B N 1
ATOM 5150 C CA . ILE B 1 309 ? -3.23 -18.703 -22.203 1 98 309 ILE B CA 1
ATOM 5151 C C . ILE B 1 309 ? -2.203 -18.438 -21.109 1 98 309 ILE B C 1
ATOM 5153 O O . ILE B 1 309 ? -2.473 -17.688 -20.172 1 98 309 ILE B O 1
ATOM 5157 N N . PHE B 1 310 ? -1.023 -19.094 -21.266 1 98.56 310 PHE B N 1
ATOM 5158 C CA . PHE B 1 310 ? 0.022 -18.953 -20.266 1 98.56 310 PHE B CA 1
ATOM 5159 C C . PHE B 1 310 ? 1.258 -18.281 -20.859 1 98.56 310 PHE B C 1
ATOM 5161 O O . PHE B 1 310 ? 1.598 -18.516 -22.016 1 98.56 310 PHE B O 1
ATOM 5168 N N . PRO B 1 311 ? 1.927 -17.438 -20.062 1 98.69 311 PRO B N 1
ATOM 5169 C CA . PRO B 1 311 ? 3.279 -17.047 -20.469 1 98.69 311 PRO B CA 1
ATOM 5170 C C . PRO B 1 311 ? 4.211 -18.25 -20.656 1 98.69 311 PRO B C 1
ATOM 5172 O O . PRO B 1 311 ? 4.145 -19.203 -19.875 1 98.69 311 PRO B O 1
ATOM 5175 N N . PHE B 1 312 ? 4.98 -18.234 -21.656 1 98.56 312 PHE B N 1
ATOM 5176 C CA . PHE B 1 312 ? 5.809 -19.359 -22.094 1 98.56 312 PHE B CA 1
ATOM 5177 C C . PHE B 1 312 ? 7.27 -18.938 -22.203 1 98.56 312 PHE B C 1
ATOM 5179 O O . PHE B 1 312 ? 7.586 -17.953 -22.859 1 98.56 312 PHE B O 1
ATOM 5186 N N . PHE B 1 313 ? 8.195 -19.719 -21.562 1 97.88 313 PHE B N 1
ATOM 5187 C CA . PHE B 1 313 ? 9.602 -19.328 -21.516 1 97.88 313 PHE B CA 1
ATOM 5188 C C . PHE B 1 313 ? 10.5 -20.531 -21.781 1 97.88 313 PHE B C 1
ATOM 5190 O O . PHE B 1 313 ? 10.234 -21.625 -21.297 1 97.88 313 PHE B O 1
ATOM 5197 N N . GLY B 1 314 ? 11.531 -20.312 -22.469 1 95.88 314 GLY B N 1
ATOM 5198 C CA . GLY B 1 314 ? 12.609 -21.266 -22.688 1 95.88 314 GLY B CA 1
ATOM 5199 C C . GLY B 1 314 ? 13.992 -20.641 -22.594 1 95.88 314 GLY B C 1
ATOM 5200 O O . GLY B 1 314 ? 14.453 -20 -23.547 1 95.88 314 GLY B O 1
ATOM 5201 N N . PRO B 1 315 ? 14.531 -20.797 -21.328 1 90.75 315 PRO B N 1
ATOM 5202 C CA . PRO B 1 315 ? 15.891 -20.266 -21.203 1 90.75 315 PRO B CA 1
ATOM 5203 C C . PRO B 1 315 ? 16.938 -21.125 -21.906 1 90.75 315 PRO B C 1
ATOM 5205 O O . PRO B 1 315 ? 16.844 -22.359 -21.875 1 90.75 315 PRO B O 1
ATOM 5208 N N . GLY B 1 316 ? 17.359 -21 -23.078 1 78 316 GLY B N 1
ATOM 5209 C CA . GLY B 1 316 ? 18.328 -21.719 -23.875 1 78 316 GLY B CA 1
ATOM 5210 C C . GLY B 1 316 ? 19.5 -22.25 -23.062 1 78 316 GLY B C 1
ATOM 5211 O O . GLY B 1 316 ? 19.453 -22.25 -21.828 1 78 316 GLY B O 1
ATOM 5212 N N . VAL B 1 317 ? 20.469 -22.984 -23.625 1 65.06 317 VAL B N 1
ATOM 5213 C CA . VAL B 1 317 ? 21.562 -23.797 -23.094 1 65.06 317 VAL B CA 1
ATOM 5214 C C . VAL B 1 317 ? 22.609 -22.906 -22.453 1 65.06 317 VAL B C 1
ATOM 5216 O O . VAL B 1 317 ? 23.438 -22.297 -23.141 1 65.06 317 VAL B O 1
ATOM 5219 N N . HIS B 1 318 ? 22.156 -21.828 -21.578 1 68.75 318 HIS B N 1
ATOM 5220 C CA . HIS B 1 318 ? 23.312 -21.094 -21.078 1 68.75 318 HIS B CA 1
ATOM 5221 C C . HIS B 1 318 ? 23.203 -20.844 -19.578 1 68.75 318 HIS B C 1
ATOM 5223 O O . HIS B 1 318 ? 22.156 -21.109 -18.984 1 68.75 318 HIS B O 1
ATOM 5229 N N . SER B 1 319 ? 24.438 -20.344 -19 1 73.94 319 SER B N 1
ATOM 5230 C CA . SER B 1 319 ? 24.688 -20.062 -17.594 1 73.94 319 SER B CA 1
ATOM 5231 C C . SER B 1 319 ? 24.016 -18.781 -17.156 1 73.94 319 SER B C 1
ATOM 5233 O O . SER B 1 319 ? 23.953 -18.469 -15.953 1 73.94 319 SER B O 1
ATOM 5235 N N . THR B 1 320 ? 23.422 -18.094 -18.094 1 85.06 320 THR B N 1
ATOM 5236 C CA . THR B 1 320 ? 22.828 -16.828 -17.703 1 85.06 320 THR B CA 1
ATOM 5237 C C . THR B 1 320 ? 21.328 -16.984 -17.406 1 85.06 320 THR B C 1
ATOM 5239 O O . THR B 1 320 ? 20.625 -17.688 -18.141 1 85.06 320 THR B O 1
ATOM 5242 N N . SER B 1 321 ? 20.875 -16.328 -16.422 1 92 321 SER B N 1
ATOM 5243 C CA . SER B 1 321 ? 19.484 -16.438 -15.992 1 92 321 SER B CA 1
ATOM 5244 C C . SER B 1 321 ? 18.578 -15.531 -16.797 1 92 321 SER B C 1
ATOM 5246 O O . SER B 1 321 ? 18.953 -14.398 -17.125 1 92 321 SER B O 1
ATOM 5248 N N . MET B 1 322 ? 17.5 -16.047 -17.25 1 95 322 MET B N 1
ATOM 5249 C CA . MET B 1 322 ? 16.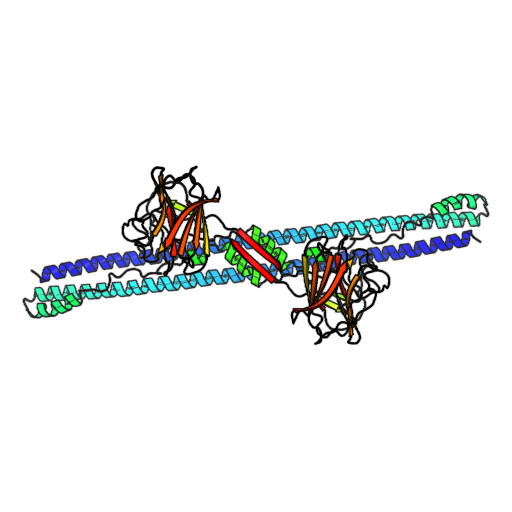359 -15.242 -17.703 1 95 322 MET B CA 1
ATOM 5250 C C . MET B 1 322 ? 15.602 -14.656 -16.516 1 95 322 MET B C 1
ATOM 5252 O O . MET B 1 322 ? 15.273 -15.375 -15.57 1 95 322 MET B O 1
ATOM 5256 N N . ILE B 1 323 ? 15.352 -13.289 -16.531 1 96.75 323 ILE B N 1
ATOM 5257 C CA . ILE B 1 323 ? 14.797 -12.641 -15.344 1 96.75 323 ILE B CA 1
ATOM 5258 C C . ILE B 1 323 ? 13.516 -11.906 -15.711 1 96.75 323 ILE B C 1
ATOM 5260 O O . ILE B 1 323 ? 13.492 -11.141 -16.688 1 96.75 323 ILE B O 1
ATOM 5264 N N . LEU B 1 324 ? 12.469 -12.219 -15.016 1 97.62 324 LEU B N 1
ATOM 5265 C CA . LEU B 1 324 ? 11.242 -11.453 -15.156 1 97.62 324 LEU B CA 1
ATOM 5266 C C . LEU B 1 324 ? 11.375 -10.086 -14.492 1 97.62 324 LEU B C 1
ATOM 5268 O O . LEU B 1 324 ? 11.766 -9.992 -13.328 1 97.62 324 LEU B O 1
ATOM 5272 N N . VAL B 1 325 ? 10.969 -9.031 -15.211 1 97.44 325 VAL B N 1
ATOM 5273 C CA . VAL B 1 325 ? 11.188 -7.66 -14.758 1 97.44 325 VAL B CA 1
ATOM 5274 C C . VAL B 1 325 ? 9.992 -7.199 -13.922 1 97.44 325 VAL B C 1
ATOM 5276 O O . VAL B 1 325 ? 8.836 -7.398 -14.312 1 97.44 325 VAL B O 1
ATOM 5279 N N . PRO B 1 326 ? 10.328 -6.617 -12.797 1 96.88 326 PRO B N 1
ATOM 5280 C CA . PRO B 1 326 ? 9.234 -6.062 -12 1 96.88 326 PRO B CA 1
ATOM 5281 C C . PRO B 1 326 ? 8.438 -4.992 -12.742 1 96.88 326 PRO B C 1
ATOM 5283 O O . PRO B 1 326 ? 8.984 -4.312 -13.617 1 96.88 326 PRO B O 1
ATOM 5286 N N . GLY B 1 327 ? 7.121 -4.969 -12.438 1 95.19 327 GLY B N 1
ATOM 5287 C CA . GLY B 1 327 ? 6.27 -3.926 -12.984 1 95.19 327 GLY B CA 1
ATOM 5288 C C . GLY B 1 327 ? 6.23 -2.676 -12.125 1 95.19 327 GLY B C 1
ATOM 5289 O O . GLY B 1 327 ? 7.004 -2.543 -11.18 1 95.19 327 GLY B O 1
ATOM 5290 N N . LYS B 1 328 ? 5.402 -1.716 -12.586 1 93.69 328 LYS B N 1
ATOM 5291 C CA . LYS B 1 328 ? 5.258 -0.448 -11.875 1 93.69 328 LYS B CA 1
ATOM 5292 C C . LYS B 1 328 ? 3.932 -0.392 -11.117 1 93.69 328 LYS B C 1
ATOM 5294 O O . LYS B 1 328 ? 2.922 -0.925 -11.578 1 93.69 328 LYS B O 1
ATOM 5299 N N . ILE B 1 329 ? 4.039 0.148 -9.953 1 94.62 329 ILE B N 1
ATOM 5300 C CA . ILE B 1 329 ? 2.85 0.387 -9.141 1 94.62 329 ILE B CA 1
ATOM 5301 C C . ILE B 1 329 ? 2.531 1.88 -9.117 1 94.62 329 ILE B C 1
ATOM 5303 O O . ILE B 1 329 ? 3.387 2.697 -8.766 1 94.62 329 ILE B O 1
ATOM 5307 N N . THR B 1 330 ? 1.362 2.268 -9.523 1 92.5 330 THR B N 1
ATOM 5308 C CA . THR B 1 330 ? 0.911 3.652 -9.453 1 92.5 330 THR B CA 1
ATOM 5309 C C . THR B 1 330 ? -0.309 3.779 -8.547 1 92.5 330 THR B C 1
ATOM 5311 O O . THR B 1 330 ? -1.235 2.971 -8.625 1 92.5 330 THR B O 1
ATOM 5314 N N . MET B 1 331 ? -0.159 4.672 -7.742 1 91.06 331 MET B N 1
ATOM 5315 C CA . MET B 1 331 ? -1.246 4.91 -6.797 1 91.06 331 MET B CA 1
ATOM 5316 C C . MET B 1 331 ? -1.886 6.273 -7.031 1 91.06 331 MET B C 1
ATOM 5318 O O . MET B 1 331 ? -1.187 7.258 -7.277 1 91.06 331 MET B O 1
ATOM 5322 N N . HIS B 1 332 ? -3.236 6.301 -7 1 89.88 332 HIS B N 1
ATOM 5323 C CA . HIS B 1 332 ? -4.008 7.535 -7.086 1 89.88 332 HIS B CA 1
ATOM 5324 C C . HIS B 1 332 ? -4.957 7.68 -5.902 1 89.88 332 HIS B C 1
ATOM 5326 O O . HIS B 1 332 ? -5.555 6.695 -5.461 1 89.88 332 HIS B O 1
ATOM 5332 N N . THR B 1 333 ? -4.926 8.836 -5.414 1 90.31 333 THR B N 1
ATOM 5333 C CA . THR B 1 333 ? -5.844 9.117 -4.316 1 90.31 333 THR B CA 1
ATOM 5334 C C . THR B 1 333 ? -6.906 10.125 -4.742 1 90.31 333 THR B C 1
ATOM 5336 O O . THR B 1 333 ? -6.629 11.031 -5.539 1 90.31 333 THR B O 1
ATOM 5339 N N . SER B 1 334 ? -8.18 9.93 -4.34 1 85.38 334 SER B N 1
ATOM 5340 C CA . SER B 1 334 ? -9.281 10.844 -4.633 1 85.38 334 SER B CA 1
ATOM 5341 C C . SER B 1 334 ? -10.211 10.992 -3.432 1 85.38 334 SER B C 1
ATOM 5343 O O . SER B 1 334 ? -10.305 10.094 -2.602 1 85.38 334 SER B O 1
#

pLDDT: mean 89.59, std 11.82, range [46.03, 98.69]

Solvent-accessible surface area (backbone atoms only — not comparable to full-atom values): 35156 Å² total; per-residue (Å²): 110,78,64,58,54,49,50,50,51,52,51,50,48,43,53,51,49,53,52,45,44,52,52,49,53,51,38,45,54,47,40,52,50,53,50,52,53,46,52,50,52,49,50,50,52,50,48,52,54,52,50,51,51,52,51,52,51,52,51,53,53,48,52,51,50,50,51,49,52,52,35,44,50,52,50,50,51,50,44,51,54,50,52,49,48,41,51,53,49,52,52,48,50,51,53,51,57,52,41,64,73,59,76,59,69,73,51,57,64,50,38,54,53,41,43,54,58,57,45,56,62,62,66,77,89,58,65,50,78,81,52,61,72,66,54,34,75,70,40,38,39,40,48,32,53,51,57,58,57,49,51,81,76,41,54,40,43,77,60,30,42,18,74,68,24,33,7,43,40,49,43,66,47,93,60,24,41,35,35,25,43,43,98,56,70,50,95,66,71,87,40,63,62,22,19,39,76,44,64,33,33,32,34,51,62,68,40,78,63,52,76,47,64,50,38,35,33,44,51,86,51,62,25,33,36,44,39,35,27,38,76,82,40,80,23,74,46,85,75,74,75,15,52,92,56,37,25,50,38,36,33,33,50,89,83,42,40,31,35,31,40,91,68,71,37,77,53,89,65,94,60,85,66,38,31,43,26,41,37,40,29,38,79,80,13,36,40,34,38,25,36,53,80,78,70,39,81,71,52,72,49,76,46,85,56,86,54,49,34,24,42,31,39,22,53,33,91,40,90,55,54,29,32,50,46,65,44,48,81,43,77,46,75,85,109,77,64,56,52,49,49,50,52,51,52,50,48,42,51,52,50,53,52,45,44,52,52,46,52,50,36,44,53,48,40,52,49,52,49,53,52,45,51,51,51,49,51,51,51,51,47,54,54,52,50,50,49,53,52,52,50,52,51,53,54,49,52,51,51,52,51,50,52,53,35,44,51,52,50,50,51,50,44,50,53,51,51,50,48,41,50,51,50,52,53,48,49,52,53,50,55,52,41,62,73,61,74,54,72,73,49,60,62,51,38,52,52,43,44,56,54,54,55,50,66,53,70,79,87,59,64,50,79,79,50,61,73,65,55,31,75,71,39,37,38,41,48,32,51,54,55,58,58,48,52,80,77,41,53,40,45,78,58,32,41,18,74,70,23,33,8,41,40,50,43,65,46,93,61,23,41,36,35,23,44,43,96,55,71,50,94,66,69,86,41,61,64,23,18,39,77,44,60,33,32,30,35,50,60,69,41,78,62,52,75,47,65,49,39,36,34,44,51,86,46,65,27,34,36,44,40,33,25,37,75,80,40,80,24,75,46,84,74,75,74,15,51,92,57,38,25,51,37,36,32,33,49,89,83,42,40,33,35,31,41,89,69,70,37,78,53,91,64,94,59,86,66,40,29,42,24,40,38,38,30,39,80,80,13,35,41,34,38,26,36,54,80,77,69,40,81,70,50,74,50,75,46,84,58,86,54,49,34,22,43,32,37,22,58,28,98,36,92,55,56,33,32,52,44,66,44,48,82,44,76,48,77,84

Nearest PDB structures (foldseek):
  7y3a-assembly1_B  TM=9.528E-01  e=6.005E-21  Homo sapiens
  7y3a-assembly2_C  TM=9.589E-01  e=4.961E-20  Homo sapiens
  8a5m-assembly2_B  TM=9.547E-01  e=5.561E-20  Homo sapiens
  7ovx-assembly1_A  TM=9.561E-01  e=8.291E-20  Homo sapiens
  7y3c-assembly1_A  TM=9.559E-01  e=1.103E-19  Homo sapiens

Radius of gyration: 39.63 Å; Cα contacts (8 Å, |Δi|>4): 1244; chains: 2; bounding box: 58×146×87 Å

Organism: Tetraodon nigroviridis (NCBI:txid99883)

InterPro domains:
  IPR001870 B30.2/SPRY domain [PS50188] (139-331)
  IPR003877 SPRY domain [PF00622] (211-322)
  IPR003877 SPRY domain [SM00449] (209-328)
  IPR003879 Butyrophylin-like, SPRY domain [PR01407] (155-172)
  IPR003879 Butyrophylin-like, SPRY domain [PR01407] (194-218)
  IPR003879 Butyrophylin-like, SPRY domain [PR01407] (224-237)
  IPR003879 Butyrophylin-like, SPRY domain [PR01407] (267-291)
  IPR003879 Butyrophylin-like, SPRY domain [PR01407] (297-315)
  IPR006574 SPRY-associated [PF13765] (159-207)
  IPR006574 SPRY-associated [SM00589] (156-208)
  IPR013320 Concanavalin A-like lectin/glucanase domain superfamily [SSF49899] (155-324)
  IPR043136 B30.2/SPRY domain superfamily [G3DSA:2.60.120.920] (142-332)
  IPR050143 Tripartite motif-containing [PTHR24103] (5-317)